Protein AF-A0A356NMN9-F1 (afdb_monomer)

Radius of gyration: 25.98 Å; Cα contacts (8 Å, |Δi|>4): 688; chains: 1; bounding box: 74×88×63 Å

Foldseek 3Di:
DPWPDCPPPDAQHDPRGGDDDDPVVVADPVRHPDDDDDDDDDDPDDDDFQDLDLDAAPLLAVLFFEWAPVLCVLPVLLLVCRAPLVFDPPQDADPVRHRDDPDDQPCVVPVVQADLFAAKFKEFEQQLDPQPCLLQVLCCLLAVFFQADRVVSSVNQGGTQKDKRKHWFFAVVQQPPPDPPDDSVRVVVRPRRPDTDITIDIDHQLLFSLQQLQVPQPQRQWDDHNRSWTDGNFVSQQQPCVSQVRGPRSSKHAQQFFSLFADNVCRPDDPPDGDDPVVNVVVVVSHDPQHDNHGHSTIDHDGLSVSQVVVQQVVLCVVCPVVPRSHRDAPSGDRSSCVRDPSNRMAMTGCSPCPHPRNVSCPRSQWDDRPVVVVRRGSYIYGHHYHHDDPPDPPDDNTRSSQVSNCVPRNHSSDDPDPDPPDDPPPPDDDPPDDDDDDDD

Sequence (441 aa):
LGYGRSHSGRVGGIDSESVGFNAYAIRGSKNSNFGTGAKLNRLNRIFDISCTQDHWSMEGRAIVREANLEQFEEKHDFAQNMDLEAHTSHIPHDDEGNPAEIYEHPYKARPSTSSDIHQWGMAIDLQTCVGCSSCVVACQSENNIPIVGKEQVGNSREMHWMRIDRYYSGNPETRGKASNLIMDDQQPYQEWIDDPQVVNQPMICQHCESAPCESVCPVNATVHDHEGLNVMAYNRCVGTRYCSNNCAWKVRRFNYFDYNKRPIDQLYEGPLASRPEEDIDLIEMAKNPDVTVRMRGVMEKCTFCTQRIEQAKIAKKVAARDSGDIEVADGTIKTACQQACPADAIAFGNLLDPESKVSKLKKSPRNYAVLGFLDTRPRTTYLAKIRNPNKNMPDYHTMPLSTLEYTENMGSPFEEHGSAHGGEAHESGHAVETHSEGGQH

Solvent-accessible surface area (backbone atoms only — not comparable to full-atom values): 26178 Å² total; per-residue (Å²): 122,92,41,33,36,38,84,57,47,94,78,41,8,47,95,71,46,42,43,72,64,49,55,67,82,77,50,42,92,90,40,70,89,62,83,82,88,82,83,88,77,92,68,103,70,86,80,93,78,63,56,95,68,92,76,40,66,57,84,40,47,56,70,71,47,56,34,26,51,68,55,39,72,74,40,55,51,35,42,67,40,51,44,70,67,69,66,45,91,78,62,60,54,43,100,84,71,45,79,52,72,94,62,76,54,68,56,74,74,35,52,89,54,46,46,95,73,42,31,53,32,34,29,34,37,38,65,55,40,81,64,82,55,45,31,40,54,30,41,31,54,59,53,46,47,47,77,61,48,65,72,46,26,56,68,74,50,54,59,59,40,42,47,72,47,58,35,43,26,34,46,67,88,63,47,61,91,69,57,106,72,72,52,81,89,58,50,86,78,39,77,30,51,75,74,51,52,75,48,43,45,81,47,51,50,36,35,33,72,54,40,58,34,32,85,57,35,94,68,62,24,35,44,73,52,44,36,49,42,52,42,74,44,51,89,52,38,83,48,83,60,48,36,32,74,51,28,90,82,56,32,51,32,64,31,85,45,40,53,74,56,33,49,79,91,52,60,86,54,62,94,84,61,67,50,62,68,85,67,46,60,68,56,55,72,65,43,39,89,79,40,79,76,67,58,46,42,23,61,43,52,45,53,79,46,49,56,52,51,50,52,50,43,51,52,34,40,64,73,29,62,89,67,77,56,51,72,76,61,70,74,74,56,67,39,47,38,33,69,45,32,92,59,62,24,45,34,56,31,39,53,72,42,71,85,21,72,24,31,50,50,61,68,36,49,36,32,37,56,71,68,51,80,69,66,27,60,53,34,36,34,35,31,41,28,66,42,79,78,56,84,88,45,95,86,54,62,91,53,40,42,57,43,48,43,21,26,78,77,67,50,62,45,83,58,82,85,67,98,66,87,73,81,79,80,80,81,74,83,75,81,80,82,77,80,78,86,85,84,85,133

Nearest PDB structures (foldseek):
  8x2j-assembly1_B  TM=9.181E-01  e=8.382E-35  Chloroflexus aurantiacus J-10-fl
  6lod-assembly1_B  TM=8.909E-01  e=7.239E-33  Roseiflexus castenholzii DSM 13941
  6btm-assembly1_B  TM=8.295E-01  e=3.264E-27  Flavobacterium johnsoniae UW101
  6cz8-assembly2_B  TM=8.113E-01  e=1.519E-19  Shewanella sp. ANA-3
  2vpw-assembly1_B  TM=8.529E-01  e=5.316E-15  Thermus thermophilus HB27

pLDDT: mean 84.83, std 17.13, range [25.05, 98.62]

Secondary structure (DSSP, 8-state):
-----SSSBTTTEETTEESS--GGGG--SSSSS----------S-------S----B-TT-TTS-EEEHHHHHH-TTGGGGSSGGGT-TTS-B-TTSSBPPSS--HHHH-GGGS-SS--EEEEEETTT-----HHHHHHHHHTTPPP--HHHHHTT----SEEEEEEEE--GGGSTT--TT--TTTGGG-GGGSSPEEEEEEEE---BSS-HHHHT-TT--EEE-TTS-EEE-GGG-----HHHHT-TT---EE-SS-TTTS-GGGTTS-TT----HHHHHHHHTTS-TTSPPPPTT-EE---S-HHHHHHHHHHHHHHHTTS---PPPTTS---HHHHT-TT--EEEEESS-TTSHHHHHHTSTTEE-TTGGG---BSEEEEPEEE---TTSTT--SS-HHHHHHHHHH--TTS---S----------------------

Structure (mmCIF, N/CA/C/O backbone):
data_AF-A0A356NMN9-F1
#
_entry.id   AF-A0A356NMN9-F1
#
loop_
_atom_site.group_PDB
_atom_site.id
_atom_site.type_symbol
_atom_site.label_atom_id
_atom_site.label_alt_id
_atom_site.label_comp_id
_atom_site.label_asym_id
_atom_site.label_entity_id
_atom_site.label_seq_id
_atom_site.pdbx_PDB_ins_code
_atom_site.Cartn_x
_atom_site.Cartn_y
_atom_site.Cartn_z
_atom_site.occupancy
_atom_site.B_iso_or_equiv
_atom_site.auth_seq_id
_atom_site.auth_comp_id
_atom_site.auth_asym_id
_atom_site.auth_atom_id
_atom_site.pdbx_PDB_model_num
ATOM 1 N N . LEU A 1 1 ? 20.266 -11.461 -10.136 1.00 63.66 1 LEU A N 1
ATOM 2 C CA . LEU A 1 1 ? 20.494 -12.717 -10.899 1.00 63.66 1 LEU A CA 1
ATOM 3 C C . LEU A 1 1 ? 19.137 -13.286 -11.309 1.00 63.66 1 LEU A C 1
ATOM 5 O O . LEU A 1 1 ? 18.239 -13.238 -10.485 1.00 63.66 1 LEU A O 1
ATOM 9 N N . GLY A 1 2 ? 18.975 -13.745 -12.557 1.00 81.31 2 GLY A N 1
ATOM 10 C CA . GLY A 1 2 ? 17.677 -14.162 -13.134 1.00 81.31 2 GLY A CA 1
ATOM 11 C C . GLY A 1 2 ? 17.172 -13.310 -14.317 1.00 81.31 2 GLY A C 1
ATOM 12 O O . GLY A 1 2 ? 16.176 -13.669 -14.931 1.00 81.31 2 GLY A O 1
ATOM 13 N N . TYR A 1 3 ? 17.889 -12.234 -14.663 1.00 89.06 3 TYR A N 1
ATOM 14 C CA . TYR A 1 3 ? 17.650 -11.336 -15.807 1.00 89.06 3 TYR A CA 1
ATOM 15 C C . TYR A 1 3 ? 18.666 -11.591 -16.940 1.00 89.06 3 TYR A C 1
ATOM 17 O O . TYR A 1 3 ? 19.593 -12.386 -16.765 1.00 89.06 3 TYR A O 1
ATOM 25 N N . GLY A 1 4 ? 18.514 -10.930 -18.093 1.00 89.44 4 GLY A N 1
ATOM 26 C CA . GLY A 1 4 ? 19.420 -11.069 -19.242 1.00 89.44 4 GLY A CA 1
ATOM 27 C C . GLY A 1 4 ? 19.221 -12.361 -20.047 1.00 89.44 4 GLY A C 1
ATOM 28 O O . GLY A 1 4 ? 20.166 -12.872 -20.647 1.00 89.44 4 GLY A O 1
ATOM 29 N N . ARG A 1 5 ? 18.011 -12.936 -20.020 1.00 88.88 5 ARG A N 1
ATOM 30 C CA . ARG A 1 5 ? 17.662 -14.157 -20.762 1.00 88.88 5 ARG A CA 1
ATOM 31 C C . ARG A 1 5 ? 17.111 -13.789 -22.138 1.00 88.88 5 ARG A C 1
ATOM 33 O O . ARG A 1 5 ? 16.034 -13.220 -22.220 1.00 88.88 5 ARG A O 1
ATOM 40 N N . SER A 1 6 ? 17.799 -14.180 -23.207 1.00 84.75 6 SER A N 1
ATOM 41 C CA . SER A 1 6 ? 17.367 -13.927 -24.594 1.00 84.75 6 SER A CA 1
ATOM 42 C C . SER A 1 6 ? 16.220 -14.823 -25.080 1.00 84.75 6 SER A C 1
ATOM 44 O O . SER A 1 6 ? 15.592 -14.512 -26.080 1.00 84.75 6 SER A O 1
ATOM 46 N N . HIS A 1 7 ? 15.959 -15.935 -24.383 1.00 85.88 7 HIS A N 1
ATOM 47 C CA . HIS A 1 7 ? 14.930 -16.921 -24.730 1.00 85.88 7 HIS A CA 1
ATOM 48 C C . HIS A 1 7 ? 14.098 -17.249 -23.485 1.00 85.88 7 HIS A C 1
ATOM 50 O O . HIS A 1 7 ? 14.206 -18.333 -22.904 1.00 85.88 7 HIS A O 1
ATOM 56 N N . SER A 1 8 ? 13.338 -16.268 -22.995 1.00 83.69 8 SER A N 1
ATOM 57 C CA . SER A 1 8 ? 12.460 -16.444 -21.822 1.00 83.69 8 SER A CA 1
ATOM 58 C C . SER A 1 8 ? 11.001 -16.074 -22.090 1.00 83.69 8 SER A C 1
ATOM 60 O O . SER A 1 8 ? 10.207 -15.949 -21.159 1.00 83.69 8 SER A O 1
ATOM 62 N N . GLY A 1 9 ? 10.646 -15.954 -23.369 1.00 80.56 9 GLY A N 1
ATOM 63 C CA . GLY A 1 9 ? 9.318 -15.567 -23.825 1.00 80.56 9 GLY A CA 1
ATOM 64 C C . GLY A 1 9 ? 9.150 -14.052 -23.874 1.00 80.56 9 GLY A C 1
ATOM 65 O O . GLY A 1 9 ? 10.103 -13.289 -23.772 1.00 80.56 9 GLY A O 1
ATOM 66 N N . ARG A 1 10 ? 7.908 -13.593 -23.998 1.00 77.12 10 ARG A N 1
ATOM 67 C CA . ARG A 1 10 ? 7.608 -12.194 -24.349 1.00 77.12 10 ARG A CA 1
ATOM 68 C C . ARG A 1 10 ? 7.830 -11.168 -23.229 1.00 77.12 10 ARG A C 1
ATOM 70 O O . ARG A 1 10 ? 7.672 -9.980 -23.462 1.00 77.12 10 ARG A O 1
ATOM 77 N N . VAL A 1 11 ? 8.168 -11.616 -22.015 1.00 81.44 11 VAL A N 1
ATOM 78 C CA . VAL A 1 11 ? 8.353 -10.740 -20.842 1.00 81.44 11 VAL A CA 1
ATOM 79 C C . VAL A 1 11 ? 9.825 -10.590 -20.459 1.00 81.44 11 VAL A C 1
ATOM 81 O O . VAL A 1 11 ? 10.281 -9.475 -20.246 1.00 81.44 11 VAL A O 1
ATOM 84 N N . GLY A 1 12 ? 10.579 -11.689 -20.347 1.00 80.62 12 GLY A N 1
ATOM 85 C CA . GLY A 1 12 ? 11.980 -11.646 -19.899 1.00 80.62 12 GLY A CA 1
ATOM 86 C C . GLY A 1 12 ? 13.011 -11.460 -21.022 1.00 80.62 12 GLY A C 1
ATOM 87 O O . GLY A 1 12 ? 14.159 -11.107 -20.735 1.00 80.62 12 GLY A O 1
ATOM 88 N N . GLY A 1 13 ? 12.611 -11.686 -22.280 1.00 77.19 13 GLY A N 1
ATOM 89 C CA . GLY A 1 13 ? 13.412 -11.428 -23.475 1.00 77.19 13 GLY A CA 1
ATOM 90 C C . GLY A 1 13 ? 12.950 -12.217 -24.706 1.00 77.19 13 GLY A C 1
ATOM 91 O O . GLY A 1 13 ? 12.750 -13.437 -24.613 1.00 77.19 13 GLY A O 1
ATOM 92 N N . ILE A 1 14 ? 12.811 -11.503 -25.828 1.00 64.88 14 ILE A N 1
ATOM 93 C CA . ILE A 1 14 ? 12.289 -11.960 -27.125 1.00 64.88 14 ILE A CA 1
ATOM 94 C C . ILE A 1 14 ? 13.337 -11.706 -28.219 1.00 64.88 14 ILE A C 1
ATOM 96 O O . ILE A 1 14 ? 14.025 -10.693 -28.177 1.00 64.88 14 ILE A O 1
ATOM 100 N N . ASP A 1 15 ? 13.497 -12.633 -29.166 1.00 61.59 15 ASP A N 1
ATOM 101 C CA . ASP A 1 15 ? 14.306 -12.459 -30.387 1.00 61.59 15 ASP A CA 1
ATOM 102 C C . ASP A 1 15 ? 15.702 -11.833 -30.187 1.00 61.59 15 ASP A C 1
ATOM 104 O O . ASP A 1 15 ? 16.158 -10.994 -30.958 1.00 61.59 15 ASP A O 1
ATOM 108 N N . SER A 1 16 ? 16.433 -12.307 -29.172 1.00 65.88 16 SER A N 1
ATOM 109 C CA . SER A 1 16 ? 17.779 -11.839 -28.777 1.00 65.88 16 SER A CA 1
ATOM 110 C C . SER A 1 16 ? 17.841 -10.525 -27.990 1.00 65.88 16 SER A C 1
ATOM 112 O O . SER A 1 16 ? 18.922 -10.172 -27.513 1.00 65.88 16 SER A O 1
ATOM 114 N N . GLU A 1 17 ? 16.714 -9.857 -27.746 1.00 77.19 17 GLU A N 1
ATOM 115 C CA . GLU A 1 17 ? 16.621 -8.734 -26.813 1.00 77.19 17 GLU A CA 1
ATOM 116 C C . GLU A 1 17 ? 16.274 -9.238 -25.408 1.00 77.19 17 GLU A C 1
ATOM 118 O O . GLU A 1 17 ? 15.258 -9.893 -25.188 1.00 77.19 17 GLU A O 1
ATOM 123 N N . SER A 1 18 ? 17.133 -8.960 -24.426 1.00 84.00 18 SER A N 1
ATOM 124 C CA . SER A 1 18 ? 16.940 -9.411 -23.046 1.00 84.00 18 SER A CA 1
ATOM 125 C C . SER A 1 18 ? 16.562 -8.271 -22.111 1.00 84.00 18 SER A C 1
ATOM 127 O O . SER A 1 18 ? 17.155 -7.193 -22.178 1.00 84.00 18 SER A O 1
ATOM 129 N N . VAL A 1 19 ? 15.684 -8.536 -21.142 1.00 87.75 19 VAL A N 1
ATOM 130 C CA . VAL A 1 19 ? 15.430 -7.581 -20.058 1.00 87.75 19 VAL A CA 1
ATOM 131 C C . VAL A 1 19 ? 16.567 -7.639 -19.039 1.00 87.75 19 VAL A C 1
ATOM 133 O O . VAL A 1 19 ? 16.816 -8.675 -18.418 1.00 87.75 19 VAL A O 1
ATOM 136 N N . GLY A 1 20 ? 17.237 -6.504 -18.835 1.00 88.62 20 GLY A N 1
ATOM 137 C CA . GLY A 1 20 ? 18.324 -6.353 -17.867 1.00 88.62 20 GLY A CA 1
ATOM 138 C C . GLY A 1 20 ? 19.613 -7.080 -18.267 1.00 88.62 20 GLY A C 1
ATOM 139 O O . GLY A 1 20 ? 19.827 -7.418 -19.427 1.00 88.62 20 GLY A O 1
ATOM 140 N N . PHE A 1 21 ? 20.488 -7.319 -17.288 1.00 90.44 21 PHE A N 1
ATOM 141 C CA . PHE A 1 21 ? 21.825 -7.879 -17.510 1.00 90.44 21 PHE A CA 1
ATOM 142 C C . PHE A 1 21 ? 21.970 -9.276 -16.895 1.00 90.44 21 PHE A C 1
ATOM 144 O O . PHE A 1 21 ? 21.523 -9.532 -15.770 1.00 90.44 21 PHE A O 1
ATOM 151 N N . ASN A 1 22 ? 22.643 -10.184 -17.610 1.00 91.31 22 ASN A N 1
ATOM 152 C CA . ASN A 1 22 ? 22.884 -11.542 -17.132 1.00 91.31 22 ASN A CA 1
ATOM 153 C C . ASN A 1 22 ? 24.078 -11.607 -16.167 1.00 91.31 22 ASN A C 1
ATOM 155 O O . ASN A 1 22 ? 25.220 -11.840 -16.561 1.00 91.31 22 ASN A O 1
ATOM 159 N N . ALA A 1 23 ? 23.794 -11.484 -14.874 1.00 90.62 23 ALA A N 1
ATOM 160 C CA . ALA A 1 23 ? 24.806 -11.610 -13.828 1.00 90.62 23 ALA A CA 1
ATOM 161 C C . ALA A 1 23 ? 25.342 -13.050 -13.618 1.00 90.62 23 ALA A C 1
ATOM 163 O O . ALA A 1 23 ? 26.315 -13.218 -12.886 1.00 90.62 23 ALA A O 1
ATOM 164 N N . TYR A 1 24 ? 24.789 -14.094 -14.263 1.00 89.88 24 TYR A N 1
ATOM 165 C CA . TYR A 1 24 ? 25.405 -15.434 -14.219 1.00 89.88 24 TYR A CA 1
ATOM 166 C C . TYR A 1 24 ? 26.744 -15.488 -14.964 1.00 89.88 24 TYR A C 1
ATOM 168 O O . TYR A 1 24 ? 27.592 -16.298 -14.604 1.00 89.88 24 TYR A O 1
ATOM 176 N N . ALA A 1 25 ? 26.965 -14.615 -15.954 1.00 88.12 25 ALA A N 1
ATOM 177 C CA . ALA A 1 25 ? 28.191 -14.606 -16.756 1.00 88.12 25 ALA A CA 1
ATOM 178 C C . ALA A 1 25 ? 29.458 -14.262 -15.949 1.00 88.12 25 ALA A C 1
ATOM 180 O O . ALA A 1 25 ? 30.558 -14.636 -16.342 1.00 88.12 25 ALA A O 1
ATOM 181 N N . ILE A 1 26 ? 29.307 -13.566 -14.818 1.00 87.25 26 ILE A N 1
ATOM 182 C CA . ILE A 1 26 ? 30.417 -13.136 -13.950 1.00 87.25 26 ILE A CA 1
ATOM 183 C C . ILE A 1 26 ? 30.553 -13.991 -12.682 1.00 87.25 26 ILE A C 1
ATOM 185 O O . ILE A 1 26 ? 31.408 -13.723 -11.839 1.00 87.25 26 ILE A O 1
ATOM 189 N N . ARG A 1 27 ? 29.710 -15.017 -12.521 1.00 88.38 27 ARG A N 1
ATOM 190 C CA . ARG A 1 27 ? 29.700 -15.876 -11.335 1.00 88.38 27 ARG A CA 1
ATOM 191 C C . ARG A 1 27 ? 30.697 -17.022 -11.506 1.00 88.38 27 ARG A C 1
ATOM 193 O O . ARG A 1 27 ? 30.553 -17.855 -12.395 1.00 88.38 27 ARG A O 1
ATOM 200 N N . GLY A 1 28 ? 31.692 -17.089 -10.623 1.00 84.25 28 GLY A N 1
ATOM 201 C CA . GLY A 1 28 ? 32.654 -18.191 -10.593 1.00 84.25 28 GLY A CA 1
ATOM 202 C C . GLY A 1 28 ? 32.094 -19.438 -9.902 1.00 84.25 28 GLY A C 1
ATOM 203 O O . GLY A 1 28 ? 31.268 -19.343 -8.997 1.00 84.25 28 GLY A O 1
ATOM 204 N N . SER A 1 29 ? 32.595 -20.621 -10.269 1.00 86.31 29 SER A N 1
ATOM 205 C CA . SER A 1 29 ? 32.230 -21.885 -9.605 1.00 86.31 29 SER A CA 1
ATOM 206 C C . SER A 1 29 ? 32.748 -21.980 -8.165 1.00 86.31 29 SER A C 1
ATOM 208 O O . SER A 1 29 ? 32.092 -22.580 -7.320 1.00 86.31 29 SER A O 1
ATOM 210 N N . LYS A 1 30 ? 33.901 -21.362 -7.872 1.00 85.50 30 LYS A N 1
ATOM 211 C CA . LYS A 1 30 ? 34.505 -21.325 -6.526 1.00 85.50 30 LYS A CA 1
ATOM 212 C C . LYS A 1 30 ? 33.920 -20.230 -5.627 1.00 85.50 30 LYS A C 1
ATOM 214 O O . LYS A 1 30 ? 33.783 -20.435 -4.432 1.00 85.50 30 LYS A O 1
ATOM 219 N N . ASN A 1 31 ? 33.554 -19.094 -6.219 1.00 82.75 31 ASN A N 1
ATOM 220 C CA . ASN A 1 31 ? 33.088 -17.887 -5.536 1.00 82.75 31 ASN A CA 1
ATOM 221 C C . ASN A 1 31 ? 31.708 -17.521 -6.079 1.00 82.75 31 ASN A C 1
ATOM 223 O O . ASN A 1 31 ? 31.561 -16.696 -6.982 1.00 82.75 31 ASN A O 1
ATOM 227 N N . SER A 1 32 ? 30.702 -18.237 -5.584 1.00 84.38 32 SER A N 1
ATOM 228 C CA . SER A 1 32 ? 29.382 -18.269 -6.205 1.00 84.38 32 SER A CA 1
ATOM 229 C C . SER A 1 32 ? 28.444 -17.156 -5.721 1.00 84.38 32 SER A C 1
ATOM 231 O O . SER A 1 32 ? 27.492 -16.847 -6.432 1.00 84.38 32 SER A O 1
ATOM 233 N N . ASN A 1 33 ? 28.721 -16.542 -4.567 1.00 88.00 33 ASN A N 1
ATOM 234 C CA . ASN A 1 33 ? 27.880 -15.497 -3.965 1.00 88.00 33 ASN A CA 1
ATOM 235 C C . ASN A 1 33 ? 28.599 -14.148 -3.825 1.00 88.00 33 ASN A C 1
ATOM 237 O O . ASN A 1 33 ? 27.979 -13.109 -4.019 1.00 88.00 33 ASN A O 1
ATOM 241 N N . PHE A 1 34 ? 29.899 -14.154 -3.522 1.00 89.44 34 PHE A N 1
ATOM 242 C CA . PHE A 1 34 ? 30.725 -12.950 -3.446 1.00 89.44 34 PHE A CA 1
ATOM 243 C C . PHE A 1 34 ? 32.099 -13.223 -4.058 1.00 89.44 34 PHE A C 1
ATOM 245 O O . PHE A 1 34 ? 32.588 -14.352 -4.018 1.00 89.44 34 PHE A O 1
ATOM 252 N N . GLY A 1 35 ? 32.726 -12.190 -4.611 1.00 86.75 35 GLY A N 1
ATOM 253 C CA . GLY A 1 35 ? 34.087 -12.237 -5.134 1.00 86.75 35 GLY A CA 1
ATOM 254 C C . GLY A 1 35 ? 34.717 -10.849 -5.091 1.00 86.75 35 GLY A C 1
ATOM 255 O O . GLY A 1 35 ? 34.010 -9.845 -5.117 1.00 86.75 35 GLY A O 1
ATOM 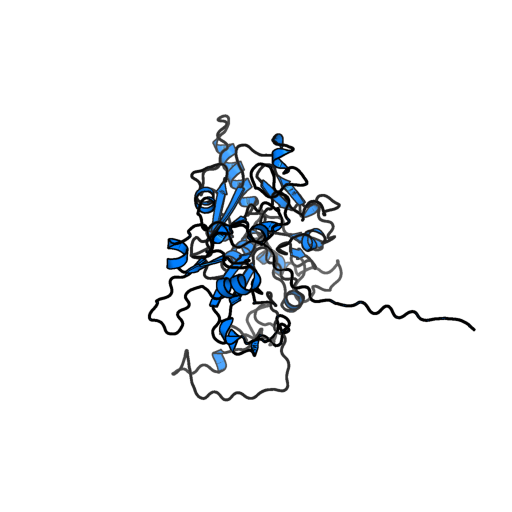256 N N . THR A 1 36 ? 36.042 -10.789 -5.007 1.00 89.12 36 THR A N 1
ATOM 257 C CA . THR A 1 36 ? 36.815 -9.540 -4.965 1.00 89.12 36 THR A CA 1
ATOM 258 C C . THR A 1 36 ? 37.664 -9.384 -6.232 1.00 89.12 36 THR A C 1
ATOM 260 O O . THR A 1 36 ? 37.858 -10.341 -6.982 1.00 89.12 36 THR A O 1
ATOM 263 N N . GLY A 1 37 ? 38.157 -8.170 -6.501 1.00 87.56 37 GLY A N 1
ATOM 264 C CA . GLY A 1 37 ? 39.044 -7.895 -7.643 1.00 87.56 37 GLY A CA 1
ATOM 265 C C . GLY A 1 37 ? 38.343 -7.552 -8.964 1.00 87.56 37 GLY A C 1
ATOM 266 O O . GLY A 1 37 ? 38.987 -7.550 -10.014 1.00 87.56 37 GLY A O 1
ATOM 267 N N . ALA A 1 38 ? 37.042 -7.246 -8.934 1.00 88.75 38 ALA A N 1
ATOM 268 C CA . ALA A 1 38 ? 36.336 -6.708 -10.094 1.00 88.75 38 ALA A CA 1
ATOM 269 C C . ALA A 1 38 ? 36.911 -5.337 -10.496 1.00 88.75 38 ALA A C 1
ATOM 271 O O . ALA A 1 38 ? 37.200 -4.500 -9.643 1.00 88.75 38 ALA A O 1
ATOM 272 N N . LYS A 1 39 ? 37.060 -5.100 -11.804 1.00 92.06 39 LYS A N 1
ATOM 273 C CA . LYS A 1 39 ? 37.462 -3.800 -12.358 1.00 92.06 39 LYS A CA 1
ATOM 274 C C . LYS A 1 39 ? 36.241 -3.121 -12.964 1.00 92.06 39 LYS A C 1
ATOM 276 O O . LYS A 1 39 ? 35.611 -3.686 -13.855 1.00 92.06 39 LYS A O 1
ATOM 281 N N . LEU A 1 40 ? 35.920 -1.923 -12.486 1.00 93.06 40 LEU A N 1
ATOM 282 C CA . LEU A 1 40 ? 34.823 -1.112 -13.006 1.00 93.06 40 LEU A CA 1
ATOM 283 C C . LEU A 1 40 ? 35.376 -0.085 -13.993 1.00 93.06 40 LEU A C 1
ATOM 285 O O . LEU A 1 40 ? 36.278 0.675 -13.657 1.00 93.06 40 LEU A O 1
ATOM 289 N N . ASN A 1 41 ? 34.818 -0.060 -15.202 1.00 93.62 41 ASN A N 1
ATOM 290 C CA . ASN A 1 41 ? 35.123 0.946 -16.215 1.00 93.62 41 ASN A CA 1
ATOM 291 C C . ASN A 1 41 ? 33.822 1.660 -16.583 1.00 93.62 41 ASN A C 1
ATOM 293 O O . ASN A 1 41 ? 32.873 1.014 -17.034 1.00 93.62 41 ASN A O 1
ATOM 297 N N . ARG A 1 42 ? 33.771 2.983 -16.400 1.00 93.12 42 ARG A N 1
ATOM 298 C CA . ARG A 1 42 ? 32.619 3.784 -16.827 1.00 93.12 42 ARG A CA 1
ATOM 299 C C . ARG A 1 42 ? 32.525 3.752 -18.351 1.00 93.12 42 ARG A C 1
ATOM 301 O O . ARG A 1 42 ? 33.498 4.036 -19.045 1.00 93.12 42 ARG A O 1
ATOM 308 N N . LEU A 1 43 ? 31.345 3.425 -18.863 1.00 93.50 43 LEU A N 1
ATOM 309 C CA . LEU A 1 43 ? 31.036 3.514 -20.286 1.00 93.50 43 LEU A CA 1
ATOM 310 C C . LEU A 1 43 ? 30.354 4.857 -20.569 1.00 93.50 43 LEU A C 1
ATOM 312 O O . LEU A 1 43 ? 29.563 5.332 -19.757 1.00 93.50 43 LEU A O 1
ATOM 316 N N . ASN A 1 44 ? 30.600 5.444 -21.741 1.00 92.94 44 ASN A N 1
ATOM 317 C CA . ASN A 1 44 ? 29.881 6.634 -22.215 1.00 92.94 44 ASN A CA 1
ATOM 318 C C . ASN A 1 44 ? 28.503 6.244 -22.783 1.00 92.94 44 ASN A C 1
ATOM 320 O O . ASN A 1 44 ? 28.224 6.453 -23.962 1.00 92.94 44 ASN A O 1
ATOM 324 N N . ARG A 1 45 ? 27.672 5.590 -21.966 1.00 91.31 45 ARG A N 1
ATOM 325 C CA . ARG A 1 45 ? 26.308 5.159 -22.309 1.00 91.31 45 ARG A CA 1
ATOM 326 C C . ARG A 1 45 ? 25.364 5.500 -21.160 1.00 91.31 45 ARG A C 1
ATOM 328 O O . ARG A 1 45 ? 25.758 5.399 -20.002 1.00 91.31 45 ARG A O 1
ATOM 335 N N . ILE A 1 46 ? 24.133 5.867 -21.498 1.00 90.31 46 ILE A N 1
ATOM 336 C CA . ILE A 1 46 ? 23.037 6.095 -20.551 1.00 90.31 46 ILE A CA 1
ATOM 337 C C . ILE A 1 46 ? 22.085 4.900 -20.652 1.00 90.31 46 ILE A C 1
ATOM 339 O O . ILE A 1 46 ? 21.900 4.349 -21.738 1.00 90.31 46 ILE A O 1
ATOM 343 N N . PHE A 1 47 ? 21.537 4.463 -19.520 1.00 88.62 47 PHE A N 1
ATOM 344 C CA . PHE A 1 47 ? 20.583 3.361 -19.456 1.00 88.62 47 PHE A CA 1
ATOM 345 C C . PHE A 1 47 ? 19.402 3.760 -18.581 1.00 88.62 47 PHE A C 1
ATOM 347 O O . PHE A 1 47 ? 19.580 4.031 -17.395 1.00 88.62 47 PHE A O 1
ATOM 354 N N . ASP A 1 48 ? 18.206 3.749 -19.159 1.00 89.25 48 ASP A N 1
ATOM 355 C CA . ASP A 1 48 ? 17.007 4.172 -18.445 1.00 89.25 48 ASP A CA 1
ATOM 356 C C . ASP A 1 48 ? 16.523 3.082 -17.489 1.00 89.25 48 ASP A C 1
ATOM 358 O O . ASP A 1 48 ? 16.369 1.908 -17.861 1.00 89.25 48 ASP A O 1
ATOM 362 N N . ILE A 1 49 ? 16.234 3.483 -16.254 1.00 90.69 49 ILE A N 1
ATOM 363 C CA . ILE A 1 49 ? 15.642 2.639 -15.219 1.00 90.69 49 ILE A CA 1
ATOM 364 C C . ILE A 1 49 ? 14.266 3.213 -14.901 1.00 90.69 49 ILE A C 1
ATOM 366 O O . ILE A 1 49 ? 14.132 4.392 -14.602 1.00 90.69 49 ILE A O 1
ATOM 370 N N . SER A 1 50 ? 13.241 2.370 -14.986 1.00 92.69 50 SER A N 1
ATOM 371 C CA . SER A 1 50 ? 11.872 2.760 -14.661 1.00 92.69 50 SER A CA 1
ATOM 372 C C . SER A 1 50 ? 11.611 2.464 -13.192 1.00 92.69 50 SER A C 1
ATOM 374 O O . SER A 1 50 ? 11.591 1.297 -12.791 1.00 92.69 50 SER A O 1
ATOM 376 N N . CYS A 1 51 ? 11.429 3.519 -12.407 1.00 92.12 51 CYS A N 1
ATOM 377 C CA . CYS A 1 51 ? 11.119 3.453 -10.987 1.00 92.12 51 CYS A CA 1
ATOM 378 C C . CYS A 1 51 ? 9.634 3.754 -10.763 1.00 92.12 51 CYS A C 1
ATOM 380 O O . CYS A 1 51 ? 9.011 4.480 -11.528 1.00 92.12 51 CYS A O 1
ATOM 382 N N . THR A 1 52 ? 9.055 3.164 -9.718 1.00 93.06 52 THR A N 1
ATOM 383 C CA . THR A 1 52 ? 7.677 3.460 -9.281 1.00 93.06 52 THR A CA 1
ATOM 384 C C . THR A 1 52 ? 7.633 4.438 -8.109 1.00 93.06 52 THR A C 1
ATOM 386 O O . THR A 1 52 ? 6.559 4.865 -7.702 1.00 93.06 52 THR A O 1
ATOM 389 N N . GLN A 1 53 ? 8.789 4.728 -7.517 1.00 91.38 53 GLN A N 1
ATOM 390 C CA . GLN A 1 53 ? 8.963 5.669 -6.425 1.00 91.38 53 GLN A CA 1
ATOM 391 C C . GLN A 1 53 ? 10.210 6.491 -6.741 1.00 91.38 53 GLN A C 1
ATOM 393 O O . GLN A 1 53 ? 11.300 5.923 -6.818 1.00 91.38 53 GLN A O 1
ATOM 398 N N . ASP A 1 54 ? 10.017 7.793 -6.937 1.00 84.12 54 ASP A N 1
ATOM 399 C CA . ASP A 1 54 ? 11.092 8.720 -7.307 1.00 84.12 54 ASP A CA 1
ATOM 400 C C . ASP A 1 54 ? 11.684 9.418 -6.078 1.00 84.12 54 ASP A C 1
ATOM 402 O O . ASP A 1 54 ? 12.887 9.630 -6.014 1.00 84.12 54 ASP A O 1
ATOM 406 N N . HIS A 1 55 ? 10.847 9.707 -5.076 1.00 83.00 55 HIS A N 1
ATOM 407 C CA . HIS A 1 55 ? 11.248 10.367 -3.837 1.00 83.00 55 HIS A CA 1
ATOM 408 C C . HIS A 1 55 ? 11.236 9.384 -2.659 1.00 83.00 55 HIS A C 1
ATOM 410 O O . HIS A 1 55 ? 10.266 8.643 -2.458 1.00 83.00 55 HIS A O 1
ATOM 416 N N . TRP A 1 56 ? 12.315 9.370 -1.879 1.00 81.88 56 TRP A N 1
ATOM 417 C CA . TRP A 1 56 ? 12.589 8.362 -0.846 1.00 81.88 56 TRP A CA 1
ATOM 418 C C . TRP A 1 56 ? 12.718 8.930 0.572 1.00 81.88 56 TRP A C 1
ATOM 420 O O . TRP A 1 56 ? 12.672 8.168 1.534 1.00 81.88 56 TRP A O 1
ATOM 430 N N . SER A 1 57 ? 12.850 10.246 0.712 1.00 83.31 57 SER A N 1
ATOM 431 C CA . SER A 1 57 ? 12.889 10.941 1.998 1.00 83.31 57 SER A CA 1
ATOM 432 C C . SER A 1 57 ? 11.465 11.191 2.512 1.00 83.31 57 SER A C 1
ATOM 434 O O . SER A 1 57 ? 10.514 11.343 1.735 1.00 83.31 57 SER A O 1
ATOM 436 N N . MET A 1 58 ? 11.283 11.213 3.835 1.00 82.88 58 MET A N 1
ATOM 437 C CA . MET A 1 58 ? 10.019 11.674 4.430 1.00 82.88 58 MET A CA 1
ATOM 438 C C . MET A 1 58 ? 9.944 13.197 4.531 1.00 82.88 58 MET A C 1
ATOM 440 O O . MET A 1 58 ? 8.846 13.726 4.715 1.00 82.88 58 MET A O 1
ATOM 444 N N . GLU A 1 59 ? 11.060 13.908 4.353 1.00 78.88 59 GLU A N 1
ATOM 445 C CA . GLU A 1 59 ? 11.149 15.369 4.490 1.00 78.88 59 GLU A CA 1
ATOM 446 C C . GLU A 1 59 ? 10.643 15.846 5.866 1.00 78.88 59 GLU A C 1
ATOM 448 O O . GLU A 1 59 ? 9.916 16.832 5.973 1.00 78.88 59 GLU A O 1
ATOM 453 N N . GLY A 1 60 ? 10.936 15.078 6.925 1.00 79.69 60 GLY A N 1
ATOM 454 C CA . GLY A 1 60 ? 10.480 15.348 8.295 1.00 79.69 60 GLY A CA 1
ATOM 455 C C . GLY A 1 60 ? 8.964 15.260 8.512 1.00 79.69 60 GLY A C 1
ATOM 456 O O . GLY A 1 60 ? 8.465 15.693 9.546 1.00 79.69 60 GLY A O 1
ATOM 457 N N . ARG A 1 61 ? 8.197 14.711 7.562 1.00 84.94 61 ARG A N 1
ATOM 458 C CA . ARG A 1 61 ? 6.748 14.505 7.714 1.00 84.94 61 ARG A CA 1
ATOM 459 C C . ARG A 1 61 ? 6.465 13.218 8.483 1.00 84.94 61 ARG A C 1
ATOM 461 O O . ARG A 1 61 ? 7.028 12.172 8.172 1.00 84.94 61 ARG A O 1
ATOM 468 N N . ALA A 1 62 ? 5.483 13.247 9.381 1.00 87.75 62 ALA A N 1
ATOM 469 C CA . ALA A 1 62 ? 5.015 12.072 10.125 1.00 87.75 62 ALA A CA 1
ATOM 470 C C . ALA A 1 62 ? 4.121 11.127 9.291 1.00 87.75 62 ALA A C 1
ATOM 472 O O . ALA A 1 62 ? 3.010 10.770 9.693 1.00 87.75 62 ALA A O 1
ATOM 473 N N . ILE A 1 63 ? 4.595 10.725 8.107 1.00 90.88 63 ILE A N 1
ATOM 474 C CA . ILE A 1 63 ? 3.919 9.744 7.241 1.00 90.88 63 ILE A CA 1
ATOM 475 C C . ILE A 1 63 ? 4.012 8.349 7.870 1.00 90.88 63 ILE A C 1
ATOM 477 O O . ILE A 1 63 ? 3.007 7.636 7.960 1.00 90.88 63 ILE A O 1
ATOM 481 N N . VAL A 1 64 ? 5.211 7.987 8.336 1.00 93.56 64 VAL A N 1
ATOM 482 C CA . VAL A 1 64 ? 5.447 6.833 9.200 1.00 93.56 64 VAL A CA 1
ATOM 483 C C . VAL A 1 64 ? 5.840 7.332 10.582 1.00 93.56 64 VAL A C 1
ATOM 485 O O . VAL A 1 64 ? 6.745 8.148 10.720 1.00 93.56 64 VAL A O 1
ATOM 488 N N . ARG A 1 65 ? 5.146 6.839 11.608 1.00 94.06 65 ARG A N 1
ATOM 489 C CA . ARG A 1 65 ? 5.406 7.182 13.010 1.00 94.06 65 ARG A CA 1
ATOM 490 C C . ARG A 1 65 ? 6.257 6.086 13.645 1.00 94.06 65 ARG A C 1
ATOM 492 O O . ARG A 1 65 ? 5.887 4.907 13.582 1.00 94.06 65 ARG A O 1
ATOM 499 N N . GLU A 1 66 ? 7.390 6.469 14.225 1.00 95.06 66 GLU A N 1
ATOM 500 C CA . GLU A 1 66 ? 8.348 5.553 14.848 1.00 95.06 66 GLU A CA 1
ATOM 501 C C . GLU A 1 66 ? 8.705 6.006 16.270 1.00 95.06 66 GLU A C 1
ATOM 503 O O . GLU A 1 66 ? 8.777 7.199 16.556 1.00 95.06 66 GLU A O 1
ATOM 508 N N . ALA A 1 67 ? 8.961 5.052 17.159 1.00 95.50 67 ALA A N 1
ATOM 509 C CA . ALA A 1 67 ? 9.556 5.302 18.472 1.00 95.50 67 ALA A CA 1
ATOM 510 C C . ALA A 1 67 ? 10.508 4.161 18.830 1.00 95.50 67 ALA A C 1
ATOM 512 O O . ALA A 1 67 ? 10.342 3.034 18.355 1.00 95.50 67 ALA A O 1
ATOM 513 N N . ASN A 1 68 ? 11.501 4.426 19.672 1.00 95.69 68 ASN A N 1
ATOM 514 C CA . ASN A 1 68 ? 12.234 3.351 20.331 1.00 95.69 68 ASN A CA 1
ATOM 515 C C . ASN A 1 68 ? 11.398 2.758 21.476 1.00 95.69 68 ASN A C 1
ATOM 517 O O . ASN A 1 68 ? 10.489 3.407 21.991 1.00 95.69 68 ASN A O 1
ATOM 521 N N . LEU A 1 69 ? 11.712 1.526 21.885 1.00 95.50 69 LEU A N 1
ATOM 522 C CA . LEU A 1 69 ? 10.983 0.814 22.938 1.00 95.50 69 LEU A CA 1
ATOM 523 C C . LEU A 1 69 ? 10.893 1.627 24.237 1.00 95.50 69 LEU A C 1
ATOM 525 O O . LEU A 1 69 ? 9.810 1.745 24.789 1.00 95.50 69 LEU A O 1
ATOM 529 N N . GLU A 1 70 ? 11.994 2.241 24.667 1.00 92.81 70 GLU A N 1
ATOM 530 C CA . GLU A 1 70 ? 12.036 3.038 25.903 1.00 92.81 70 GLU A CA 1
ATOM 531 C C . GLU A 1 70 ? 11.111 4.257 25.825 1.00 92.81 70 GLU A C 1
ATOM 533 O O . GLU A 1 70 ? 10.332 4.509 26.734 1.00 92.81 70 GLU A O 1
ATOM 538 N N . GLN A 1 71 ? 11.100 4.950 24.684 1.00 92.44 71 GLN A N 1
ATOM 539 C CA . GLN A 1 71 ? 10.207 6.089 24.460 1.00 92.44 71 GLN A CA 1
ATOM 540 C C . GLN A 1 71 ? 8.736 5.661 24.427 1.00 92.44 71 GLN A C 1
ATOM 542 O O . GLN A 1 71 ? 7.853 6.382 24.883 1.00 92.44 71 GLN A O 1
ATOM 547 N N . PHE A 1 72 ? 8.461 4.477 23.876 1.00 94.44 72 PHE A N 1
ATOM 548 C CA . PHE A 1 72 ? 7.118 3.915 23.870 1.00 94.44 72 PHE A CA 1
ATOM 549 C C . PHE A 1 72 ? 6.656 3.498 25.270 1.00 94.44 72 PHE A C 1
ATOM 551 O O . PHE A 1 72 ? 5.463 3.590 25.549 1.00 94.44 72 PHE A O 1
ATOM 558 N N . GLU A 1 73 ? 7.564 3.037 26.133 1.00 93.75 73 GLU A N 1
ATOM 559 C CA . GLU A 1 73 ? 7.279 2.748 27.545 1.00 93.75 73 GLU A CA 1
ATOM 560 C C . GLU A 1 73 ? 7.013 4.027 28.351 1.00 93.75 73 GLU A C 1
ATOM 562 O O . GLU A 1 73 ? 6.183 4.009 29.257 1.00 93.75 73 GLU A O 1
ATOM 567 N N . GLU A 1 74 ? 7.662 5.138 27.998 1.00 92.56 74 GLU A N 1
ATOM 568 C CA . GLU A 1 74 ? 7.422 6.452 28.606 1.00 92.56 74 GLU A CA 1
ATOM 569 C C . GLU A 1 74 ? 6.095 7.079 28.147 1.00 92.56 74 GLU A C 1
ATOM 571 O O . GLU A 1 74 ? 5.318 7.556 28.975 1.00 92.56 74 GLU A O 1
ATOM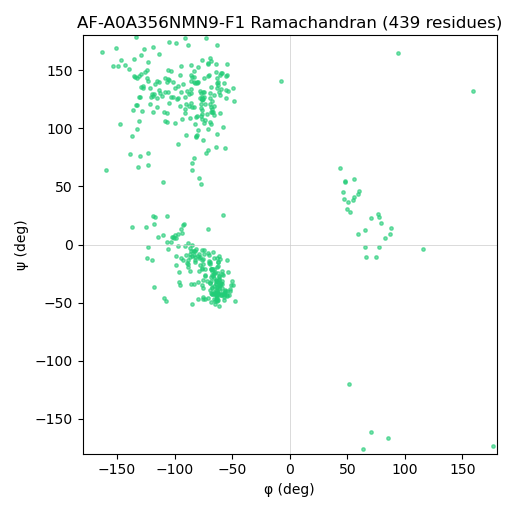 576 N N . LYS A 1 75 ? 5.812 7.063 26.835 1.00 92.81 75 LYS A N 1
ATOM 577 C CA . LYS A 1 75 ? 4.608 7.664 26.241 1.00 92.81 75 LYS A CA 1
ATOM 578 C C . LYS A 1 75 ? 3.994 6.746 25.185 1.00 92.81 75 LYS A C 1
ATOM 580 O O . LYS A 1 75 ? 4.339 6.777 24.001 1.00 92.81 75 LYS A O 1
ATOM 585 N N . HIS A 1 76 ? 3.034 5.930 25.614 1.00 93.38 76 HIS A N 1
ATOM 586 C CA . HIS A 1 76 ? 2.384 4.946 24.746 1.00 93.38 76 HIS A CA 1
ATOM 587 C C . HIS A 1 76 ? 1.628 5.573 23.565 1.00 93.38 76 HIS A C 1
ATOM 589 O O . HIS A 1 76 ? 1.565 4.964 22.495 1.00 93.38 76 HIS A O 1
ATOM 595 N N . ASP A 1 77 ? 1.069 6.769 23.746 1.00 89.94 77 ASP A N 1
ATOM 596 C CA . ASP A 1 77 ? 0.250 7.502 22.777 1.00 89.94 77 ASP A CA 1
ATOM 597 C C . ASP A 1 77 ? 1.067 8.473 21.897 1.00 89.94 77 ASP A C 1
ATOM 599 O O . ASP A 1 77 ? 0.522 9.363 21.243 1.00 89.94 77 ASP A O 1
ATOM 603 N N . PHE A 1 78 ? 2.398 8.323 21.833 1.00 91.50 78 PHE A N 1
ATOM 604 C CA . PHE A 1 78 ? 3.254 9.173 20.989 1.00 91.50 78 PHE A CA 1
ATOM 605 C C . PHE A 1 78 ? 2.753 9.245 19.539 1.00 91.50 78 PHE A C 1
ATOM 607 O O . PHE A 1 78 ? 2.844 10.284 18.890 1.00 91.50 78 PHE A O 1
ATOM 614 N N . ALA A 1 79 ? 2.184 8.142 19.036 1.00 90.81 79 ALA A N 1
ATOM 615 C CA . ALA A 1 79 ? 1.696 8.055 17.677 1.00 90.81 79 ALA A CA 1
ATOM 616 C C . ALA A 1 79 ? 0.545 9.031 17.432 1.00 90.81 79 ALA A C 1
ATOM 618 O O . ALA A 1 79 ? 0.440 9.511 16.316 1.00 90.81 79 ALA A O 1
ATOM 619 N N . GLN A 1 80 ? -0.300 9.364 18.409 1.00 86.25 80 GLN A N 1
ATOM 620 C CA . GLN A 1 80 ? -1.354 10.373 18.229 1.00 86.25 80 GLN A CA 1
ATOM 621 C C . GLN A 1 80 ? -0.799 11.805 18.248 1.00 86.25 80 GLN A C 1
ATOM 623 O O . GLN A 1 80 ? -1.404 12.695 17.663 1.00 86.25 80 GLN A O 1
ATOM 628 N N . ASN A 1 81 ? 0.387 12.000 18.826 1.00 84.00 81 ASN A N 1
ATOM 629 C CA . ASN A 1 81 ? 1.023 13.302 19.036 1.00 84.00 81 ASN A CA 1
ATOM 630 C C . ASN A 1 81 ? 1.990 13.722 17.904 1.00 84.00 81 ASN A C 1
ATOM 632 O O . ASN A 1 81 ? 2.736 14.680 18.056 1.00 84.00 81 ASN A O 1
ATOM 636 N N . MET A 1 82 ? 2.011 13.008 16.771 1.00 80.06 82 MET A N 1
ATOM 637 C CA . MET A 1 82 ? 2.880 13.297 15.614 1.00 80.06 82 MET A CA 1
ATOM 638 C C . MET A 1 82 ? 2.082 13.810 14.401 1.00 80.06 82 MET A C 1
ATOM 640 O O . MET A 1 82 ? 2.143 13.221 13.317 1.00 80.06 82 MET A O 1
ATOM 644 N N . ASP A 1 83 ? 1.271 14.855 14.561 1.00 71.50 83 ASP A N 1
ATOM 645 C CA . ASP A 1 83 ? 0.500 15.436 13.454 1.00 71.50 83 ASP A CA 1
ATOM 646 C C . ASP A 1 83 ? 0.556 16.968 13.438 1.00 71.50 83 ASP A C 1
ATOM 648 O O . ASP A 1 83 ? 0.816 17.597 14.458 1.00 71.50 83 ASP A O 1
ATOM 652 N N . LEU A 1 84 ? 0.262 17.575 12.284 1.00 64.88 84 LEU A N 1
ATOM 653 C CA . LEU A 1 84 ? 0.071 19.023 12.152 1.00 64.88 84 LEU A CA 1
ATOM 654 C C . LEU A 1 84 ? -0.944 19.543 13.177 1.00 64.88 84 LEU A C 1
ATOM 656 O O . LEU A 1 84 ? -0.704 20.577 13.789 1.00 64.88 84 LEU A O 1
ATOM 660 N N . GLU A 1 85 ? -2.025 18.795 13.417 1.00 56.12 85 GLU A N 1
ATOM 661 C CA . GLU A 1 85 ? -3.042 19.141 14.420 1.00 56.12 85 GLU A CA 1
ATOM 662 C C . GLU A 1 85 ? -2.469 19.240 15.840 1.00 56.12 85 GLU A C 1
ATOM 664 O O . GLU A 1 85 ? -2.895 20.103 16.602 1.00 56.12 85 GLU A O 1
ATOM 669 N N . ALA A 1 86 ? -1.452 18.437 16.179 1.00 54.78 86 ALA A N 1
ATOM 670 C CA . ALA A 1 86 ? -0.797 18.483 17.489 1.00 54.78 86 ALA A CA 1
ATOM 671 C C . ALA A 1 86 ? 0.040 19.763 17.699 1.00 54.78 86 ALA A C 1
ATOM 673 O O . ALA A 1 86 ? 0.412 20.075 18.829 1.00 54.78 86 ALA A O 1
ATOM 674 N N . HIS A 1 87 ? 0.316 20.523 16.631 1.00 55.81 87 HIS A N 1
ATOM 675 C CA . HIS A 1 87 ? 1.191 21.700 16.658 1.00 55.81 87 HIS A CA 1
ATOM 676 C C . HIS A 1 87 ? 0.524 22.994 16.163 1.00 55.81 87 HIS A C 1
ATOM 678 O O . HIS A 1 87 ? 1.139 24.062 16.192 1.00 55.81 87 HIS A O 1
ATOM 684 N N . THR A 1 88 ? -0.734 22.954 15.715 1.00 53.69 88 THR A N 1
ATOM 685 C CA . THR A 1 88 ? -1.431 24.144 15.205 1.00 53.69 88 THR A CA 1
ATOM 686 C C . THR A 1 88 ? -2.355 24.758 16.252 1.00 53.69 88 THR A C 1
ATOM 688 O O . THR A 1 88 ? -3.483 24.316 16.442 1.00 53.69 88 THR A O 1
ATOM 691 N N . SER A 1 89 ? -1.940 25.881 16.838 1.00 53.78 89 SER A N 1
ATOM 692 C CA . SER A 1 89 ? -2.780 26.724 17.709 1.00 53.78 89 SER A CA 1
ATOM 693 C C . SER A 1 89 ? -3.952 27.424 16.995 1.00 53.78 89 SER A C 1
ATOM 695 O O . SER A 1 89 ? -4.761 28.081 17.642 1.00 53.78 89 SER A O 1
ATOM 697 N N . HIS A 1 90 ? -4.035 27.318 15.663 1.00 59.66 90 HIS A N 1
ATOM 698 C CA . HIS A 1 90 ? -4.956 28.084 14.815 1.00 59.66 90 HIS A CA 1
ATOM 699 C C . HIS A 1 90 ? -6.135 27.268 14.272 1.00 59.66 90 HIS A C 1
ATOM 701 O O . HIS A 1 90 ? -6.987 27.834 13.587 1.00 59.66 90 HIS A O 1
ATOM 707 N N . ILE A 1 91 ? -6.192 25.958 14.535 1.00 65.19 91 ILE A N 1
ATOM 708 C CA . ILE A 1 91 ? -7.379 25.168 14.203 1.00 65.19 91 ILE A CA 1
ATOM 709 C C . ILE A 1 91 ? -8.460 25.549 15.224 1.00 65.19 91 ILE A C 1
ATOM 711 O O . ILE A 1 91 ? -8.213 25.439 16.426 1.00 65.19 91 ILE A O 1
ATOM 715 N N . PRO A 1 92 ? -9.629 26.061 14.797 1.00 68.44 92 PRO A N 1
ATOM 716 C CA . PRO A 1 92 ? -10.740 26.266 15.714 1.00 68.44 92 PRO A CA 1
ATOM 717 C C . PRO A 1 92 ? -11.112 24.909 16.302 1.00 68.44 92 PRO A C 1
ATOM 719 O O . PRO A 1 92 ? -11.202 23.944 15.551 1.00 68.44 92 PRO A O 1
ATOM 722 N N . HIS A 1 93 ? -11.299 24.829 17.613 1.00 70.12 93 HIS A N 1
ATOM 723 C CA . HIS A 1 93 ? -11.746 23.606 18.270 1.00 70.12 93 HIS A CA 1
ATOM 724 C C . HIS A 1 9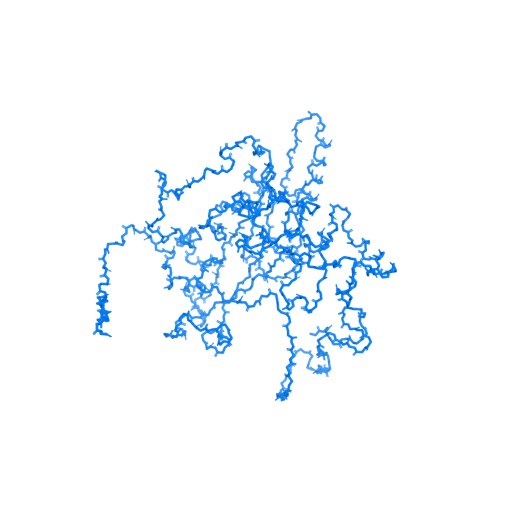3 ? -13.213 23.749 18.685 1.00 70.12 93 HIS A C 1
ATOM 726 O O . HIS A 1 93 ? -13.684 24.865 18.923 1.00 70.12 93 HIS A O 1
ATOM 732 N N . ASP A 1 94 ? -13.936 22.635 18.720 1.00 73.62 94 ASP A N 1
ATOM 733 C CA . ASP A 1 94 ? -15.262 22.560 19.324 1.00 73.62 94 ASP A CA 1
ATOM 734 C C . ASP A 1 94 ? -15.182 22.606 20.863 1.00 73.62 94 ASP A C 1
ATOM 736 O O . ASP A 1 94 ? -14.100 22.658 21.456 1.00 73.62 94 ASP A O 1
ATOM 740 N N . ASP A 1 95 ? -16.343 22.596 21.522 1.00 72.31 95 ASP A N 1
ATOM 741 C CA . ASP A 1 95 ? -16.4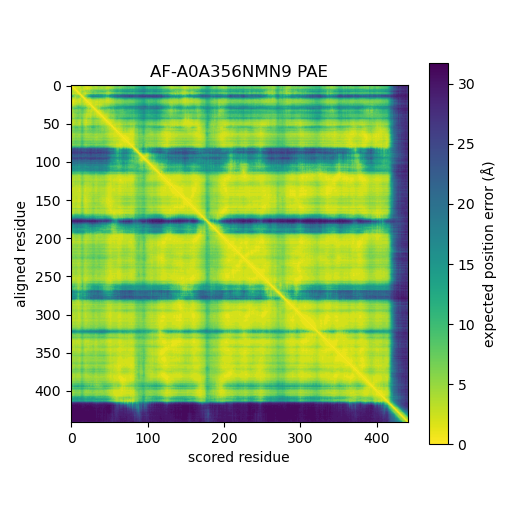49 22.647 22.988 1.00 72.31 95 ASP A CA 1
ATOM 742 C C . ASP A 1 95 ? -15.802 21.428 23.686 1.00 72.31 95 ASP A C 1
ATOM 744 O O . ASP A 1 95 ? -15.557 21.461 24.894 1.00 72.31 95 ASP A O 1
ATOM 748 N N . GLU A 1 96 ? -15.514 20.357 22.938 1.00 63.84 96 GLU A N 1
ATOM 749 C CA . GLU A 1 96 ? -14.884 19.118 23.407 1.00 63.84 96 GLU A CA 1
ATOM 750 C C . GLU A 1 96 ? -13.366 19.100 23.152 1.00 63.84 96 GLU A C 1
ATOM 752 O O . GLU A 1 96 ? -12.684 18.152 23.549 1.00 63.84 96 GLU A O 1
ATOM 757 N N . GLY A 1 97 ? -12.817 20.155 22.539 1.00 63.16 97 GLY A N 1
ATOM 758 C CA . GLY A 1 97 ? -11.395 20.268 22.228 1.00 63.16 97 GLY A CA 1
ATOM 759 C C . GLY A 1 97 ? -10.969 19.483 20.986 1.00 63.16 97 GLY A C 1
ATOM 760 O O . GLY A 1 97 ? -9.775 19.240 20.823 1.00 63.16 97 GLY A O 1
ATOM 761 N N . ASN A 1 98 ? -11.902 19.096 20.110 1.00 67.44 98 ASN A N 1
ATOM 762 C CA . ASN A 1 98 ? -11.598 18.494 18.809 1.00 67.44 98 ASN A CA 1
ATOM 763 C C . ASN A 1 98 ? -11.564 19.569 17.711 1.00 67.44 98 ASN A C 1
ATOM 765 O O . ASN A 1 98 ? -12.256 20.577 17.843 1.00 67.44 98 ASN A O 1
ATOM 769 N N . PRO A 1 99 ? -10.823 19.376 16.604 1.00 69.06 99 PRO A N 1
ATOM 770 C CA . PRO A 1 99 ? -10.907 20.251 15.436 1.00 69.06 99 PRO A CA 1
ATOM 771 C C . PRO A 1 99 ? -12.360 20.500 15.000 1.00 69.06 99 PRO A C 1
ATOM 773 O O . PRO A 1 99 ? -13.109 19.560 14.734 1.00 69.06 99 PRO A O 1
ATOM 776 N N . ALA A 1 100 ? -12.762 21.769 14.925 1.00 71.31 100 ALA A N 1
ATOM 777 C CA . ALA A 1 100 ? -14.118 22.167 14.580 1.00 71.31 100 ALA A CA 1
ATOM 778 C C . ALA A 1 100 ? -14.417 21.837 13.111 1.00 71.31 100 ALA A C 1
ATOM 780 O O . ALA A 1 100 ? -13.804 22.376 12.184 1.00 71.31 100 ALA A O 1
ATOM 781 N N . GLU A 1 101 ? -15.403 20.969 12.899 1.00 72.75 101 GLU A N 1
ATOM 782 C CA . GLU A 1 101 ? -15.840 20.545 11.571 1.00 72.75 101 GLU A CA 1
ATOM 783 C C . GLU A 1 101 ? -16.668 21.663 10.896 1.00 72.75 101 GLU A C 1
ATOM 785 O O . GLU A 1 101 ? -17.675 22.127 11.431 1.00 72.75 101 GLU A O 1
ATOM 790 N N . ILE A 1 102 ? -16.278 22.099 9.688 1.00 74.88 102 ILE A N 1
ATOM 791 C CA . ILE A 1 102 ? -17.067 23.069 8.887 1.00 74.88 102 ILE A CA 1
ATOM 792 C C . ILE A 1 102 ? -18.341 22.412 8.332 1.00 74.88 102 ILE A C 1
ATOM 794 O O . ILE A 1 102 ? -19.364 23.071 8.135 1.00 74.88 102 ILE A O 1
ATOM 798 N N . TYR A 1 103 ? -18.274 21.110 8.061 1.00 74.06 103 TYR A N 1
ATOM 799 C CA . TYR A 1 103 ? -19.385 20.308 7.572 1.00 74.06 103 TYR A CA 1
ATOM 800 C C . TYR A 1 103 ? -19.549 19.097 8.470 1.00 74.06 103 TYR A C 1
ATOM 802 O O . TYR A 1 103 ? -18.574 18.433 8.798 1.00 74.06 103 TYR A O 1
ATOM 810 N N . GLU A 1 104 ? -20.791 18.785 8.815 1.00 76.50 104 GLU A N 1
ATOM 811 C CA . GLU A 1 104 ? -21.095 17.598 9.595 1.00 76.50 104 GLU A CA 1
ATOM 812 C C . GLU A 1 104 ? -20.716 16.328 8.820 1.00 76.50 104 GLU A C 1
ATOM 814 O O . GLU A 1 104 ? -21.029 16.180 7.631 1.00 76.50 104 GLU A O 1
ATOM 819 N N . HIS A 1 105 ? -20.061 15.398 9.515 1.00 78.44 105 HIS A N 1
ATOM 820 C CA . HIS A 1 105 ? -19.690 14.105 8.959 1.00 78.44 105 HIS A CA 1
ATOM 821 C C . HIS A 1 105 ? -20.887 13.407 8.265 1.00 78.44 105 HIS A C 1
ATOM 823 O O . HIS A 1 105 ? -21.967 13.333 8.862 1.00 78.44 105 HIS A O 1
ATOM 829 N N . PRO A 1 106 ? -20.738 12.819 7.057 1.00 75.00 106 PRO A N 1
ATOM 830 C CA . PRO A 1 106 ? -21.856 12.246 6.298 1.00 75.00 106 PRO A CA 1
ATOM 831 C C . PRO A 1 106 ? -22.731 11.250 7.076 1.00 75.00 106 PRO A C 1
ATOM 833 O O . PRO A 1 106 ? -23.955 11.280 6.948 1.00 75.00 106 PRO A O 1
ATOM 836 N N . TYR A 1 107 ? -22.126 10.407 7.920 1.00 77.75 107 TYR A N 1
ATOM 837 C CA . TYR A 1 107 ? -22.867 9.465 8.770 1.00 77.75 107 TYR A CA 1
ATOM 838 C C . TYR A 1 107 ? -23.591 10.117 9.952 1.00 77.75 107 TYR A C 1
ATOM 840 O O . TYR A 1 107 ? -24.606 9.582 10.387 1.00 77.75 107 TYR A O 1
ATOM 848 N N . LYS A 1 108 ? -23.127 11.273 10.447 1.00 80.12 108 LYS A N 1
ATOM 849 C CA . LYS A 1 108 ? -23.858 12.057 11.457 1.00 80.12 108 LYS A CA 1
ATOM 850 C C . LYS A 1 108 ? -25.033 12.793 10.805 1.00 80.12 108 LYS A C 1
ATOM 852 O O . LYS A 1 108 ? -26.168 12.648 11.247 1.00 80.12 108 LYS A O 1
ATOM 857 N N . ALA A 1 109 ? -24.782 13.447 9.668 1.00 80.06 109 ALA A N 1
ATOM 858 C CA . ALA A 1 109 ? -25.797 14.181 8.913 1.00 80.06 109 ALA A CA 1
ATOM 859 C C . ALA A 1 109 ? -26.904 13.271 8.349 1.00 80.06 109 ALA A C 1
ATOM 861 O O . ALA A 1 109 ? -28.047 13.698 8.160 1.00 80.06 109 ALA A O 1
ATOM 862 N N . ARG A 1 110 ? -26.575 12.011 8.021 1.00 81.94 110 ARG A N 1
ATOM 863 C CA . ARG A 1 110 ? -27.521 11.017 7.488 1.00 81.94 110 ARG A CA 1
ATOM 864 C C . ARG A 1 110 ? -27.287 9.633 8.107 1.00 81.94 110 ARG A C 1
ATOM 866 O O . ARG A 1 110 ? -26.778 8.744 7.421 1.00 81.94 110 ARG A O 1
ATOM 873 N N . PRO A 1 111 ? -27.735 9.389 9.350 1.00 81.69 111 PRO A N 1
ATOM 874 C CA . PRO A 1 111 ? -27.508 8.113 10.033 1.00 81.69 111 PRO A CA 1
ATOM 875 C C . PRO A 1 111 ? -28.081 6.908 9.280 1.00 81.69 111 PRO A C 1
ATOM 877 O O . PRO A 1 111 ? -27.452 5.860 9.230 1.00 81.69 111 PRO A O 1
ATOM 880 N N . SER A 1 112 ? -29.209 7.081 8.578 1.00 80.38 112 SER A N 1
ATOM 881 C CA . SER A 1 112 ? -29.829 6.038 7.741 1.00 80.38 112 SER A CA 1
ATOM 882 C C . SER A 1 112 ? -28.971 5.569 6.565 1.00 80.38 112 SER A C 1
ATOM 884 O O . SER A 1 112 ? -29.305 4.582 5.913 1.00 80.38 112 SER A O 1
ATOM 886 N N . THR A 1 113 ? -27.888 6.286 6.257 1.00 80.00 113 THR A N 1
ATOM 887 C CA . THR A 1 113 ? -26.925 5.868 5.239 1.00 80.00 113 THR A CA 1
ATOM 888 C C . THR A 1 113 ? -25.848 4.943 5.786 1.00 80.00 113 THR A C 1
ATOM 890 O O . THR A 1 113 ? -25.148 4.356 4.972 1.00 80.00 113 THR A O 1
ATOM 893 N N . SER A 1 114 ? -25.731 4.770 7.102 1.00 86.69 114 SER A N 1
ATOM 894 C CA . SER A 1 114 ? -24.822 3.803 7.715 1.00 86.69 114 SER A CA 1
ATOM 895 C C . SER A 1 114 ? -25.539 2.477 7.964 1.00 86.69 114 SER A C 1
ATOM 897 O O . SER A 1 114 ? -26.684 2.443 8.404 1.00 86.69 114 SER A O 1
ATOM 899 N N . SER A 1 115 ? -24.859 1.370 7.687 1.00 88.88 115 SER A N 1
ATOM 900 C CA . SER A 1 115 ? -25.271 0.029 8.093 1.00 88.88 115 SER A CA 1
ATOM 901 C C . SER A 1 115 ? -24.995 -0.170 9.581 1.00 88.88 115 SER A C 1
ATOM 903 O O . SER A 1 115 ? -23.874 0.078 10.030 1.00 88.88 115 SER A O 1
ATOM 905 N N . ASP A 1 116 ? -25.993 -0.677 10.308 1.00 90.38 116 ASP A N 1
ATOM 906 C CA . ASP A 1 116 ? -25.882 -1.055 11.725 1.00 90.38 116 ASP A CA 1
ATOM 907 C C . ASP A 1 116 ? -25.248 -2.442 11.930 1.00 90.38 116 ASP A C 1
ATOM 909 O O . ASP A 1 116 ? -25.052 -2.879 13.061 1.00 90.38 116 ASP A O 1
ATOM 913 N N . ILE A 1 117 ? -24.954 -3.163 10.842 1.00 92.56 117 ILE A N 1
ATOM 914 C CA . ILE A 1 117 ? -24.488 -4.556 10.890 1.00 92.56 117 ILE A CA 1
ATOM 915 C C . ILE A 1 117 ? -23.017 -4.644 10.488 1.00 92.56 117 ILE A C 1
ATOM 917 O O . ILE A 1 117 ? -22.220 -5.299 11.156 1.00 92.56 117 ILE A O 1
ATOM 921 N N . HIS A 1 118 ? -22.635 -3.965 9.404 1.00 95.44 118 HIS A N 1
ATOM 922 C CA . HIS A 1 118 ? -21.278 -4.020 8.858 1.00 95.44 118 HIS A CA 1
ATOM 923 C C . HIS A 1 118 ? -20.721 -2.630 8.617 1.00 95.44 118 HIS A C 1
ATOM 925 O O . HIS A 1 118 ? -21.310 -1.844 7.883 1.00 95.44 118 HIS A O 1
ATOM 931 N N . GLN A 1 119 ? -19.539 -2.373 9.168 1.00 95.88 119 GLN A N 1
ATOM 932 C CA . GLN A 1 119 ? -18.696 -1.232 8.836 1.00 95.88 119 GLN A CA 1
ATOM 933 C C . GLN A 1 119 ? -17.285 -1.747 8.577 1.00 95.88 119 GLN A C 1
ATOM 935 O O . GLN A 1 119 ? -16.591 -2.142 9.505 1.00 95.88 119 GLN A O 1
ATOM 940 N N . TRP A 1 120 ? -16.837 -1.788 7.328 1.00 97.94 120 TRP A N 1
ATOM 941 C CA . TRP A 1 120 ? -15.562 -2.427 7.002 1.00 97.94 120 TRP A CA 1
ATOM 942 C C . TRP A 1 120 ? -14.379 -1.498 7.239 1.00 97.94 120 TRP A C 1
ATOM 944 O O . TRP A 1 120 ? -14.421 -0.313 6.905 1.00 97.94 120 TRP A O 1
ATOM 954 N N . GLY A 1 121 ? -13.291 -2.043 7.776 1.00 97.88 121 GLY A N 1
ATOM 955 C CA . GLY A 1 121 ? -12.055 -1.300 7.976 1.00 97.88 121 GLY A CA 1
ATOM 956 C C . GLY A 1 121 ? -10.818 -2.175 7.914 1.00 97.88 121 GLY A C 1
ATOM 957 O O . GLY A 1 121 ? -10.889 -3.405 7.928 1.00 97.88 121 GLY A O 1
ATOM 958 N N . MET A 1 122 ? -9.665 -1.512 7.858 1.00 98.62 122 MET A N 1
ATOM 959 C CA . MET A 1 122 ? -8.363 -2.164 7.804 1.00 98.62 122 MET A CA 1
ATOM 960 C C . MET A 1 122 ? -7.400 -1.523 8.806 1.00 98.62 122 MET A C 1
ATOM 962 O O . MET A 1 122 ? -7.425 -0.312 9.012 1.00 98.62 122 MET A O 1
ATOM 966 N N . ALA A 1 123 ? -6.546 -2.335 9.419 1.00 98.38 123 ALA A N 1
ATOM 967 C CA . ALA A 1 123 ? -5.413 -1.893 10.223 1.00 98.38 123 ALA A CA 1
ATOM 968 C C . ALA A 1 123 ? -4.142 -2.586 9.717 1.00 98.38 123 ALA A C 1
ATOM 970 O O . ALA A 1 123 ? -4.159 -3.793 9.461 1.00 98.38 123 ALA A O 1
ATOM 971 N N . ILE A 1 124 ? -3.057 -1.832 9.550 1.00 98.50 124 ILE A N 1
ATOM 972 C CA . ILE A 1 124 ? -1.776 -2.337 9.039 1.00 98.50 124 ILE A CA 1
ATOM 973 C C . ILE A 1 124 ? -0.691 -2.139 10.102 1.00 98.50 124 ILE A C 1
ATOM 975 O O . ILE A 1 124 ? -0.331 -1.009 10.422 1.00 98.50 124 ILE A O 1
ATOM 979 N N . ASP A 1 125 ? -0.143 -3.228 10.638 1.00 97.88 125 ASP A N 1
ATOM 980 C CA . ASP A 1 125 ? 0.965 -3.187 11.592 1.00 97.88 125 ASP A CA 1
ATOM 981 C C . ASP A 1 125 ? 2.312 -3.018 10.870 1.00 97.88 125 ASP A C 1
ATOM 983 O O . ASP A 1 125 ? 2.812 -3.925 10.197 1.00 97.88 125 ASP A O 1
ATOM 987 N N . LEU A 1 126 ? 2.922 -1.837 11.007 1.00 97.25 126 LEU A N 1
ATOM 988 C CA . LEU A 1 126 ? 4.226 -1.539 10.404 1.00 97.25 126 LEU A CA 1
ATOM 989 C C . LEU A 1 126 ? 5.392 -2.198 11.152 1.00 97.25 126 LEU A C 1
ATOM 991 O O . LEU A 1 126 ? 6.508 -2.264 10.622 1.00 97.25 126 LEU A O 1
ATOM 995 N N . GLN A 1 127 ? 5.151 -2.725 12.355 1.00 95.94 127 GLN A N 1
ATOM 996 C CA . GLN A 1 127 ? 6.158 -3.468 13.102 1.00 95.94 127 GLN A CA 1
ATOM 997 C C . GLN A 1 127 ? 6.560 -4.741 12.366 1.00 95.94 127 GLN A C 1
ATOM 999 O O . GLN A 1 127 ? 7.752 -5.009 12.211 1.00 95.94 127 GLN A O 1
ATOM 1004 N N . THR A 1 128 ? 5.573 -5.498 11.885 1.00 95.56 128 THR A N 1
ATOM 1005 C CA . THR A 1 128 ? 5.790 -6.796 11.234 1.00 95.56 128 THR A CA 1
ATOM 1006 C C . THR A 1 128 ? 5.935 -6.683 9.716 1.00 95.56 128 THR A C 1
ATOM 1008 O O . THR A 1 128 ? 6.401 -7.618 9.064 1.00 95.56 128 THR A O 1
ATOM 1011 N N . CYS A 1 129 ? 5.592 -5.535 9.125 1.00 96.31 129 CYS A N 1
ATOM 1012 C CA . CYS A 1 129 ? 5.786 -5.297 7.701 1.00 96.31 129 CYS A CA 1
ATOM 1013 C C . CYS A 1 129 ? 7.280 -5.225 7.330 1.00 96.31 129 CYS A C 1
ATOM 1015 O O . CYS A 1 129 ? 7.989 -4.278 7.670 1.00 96.31 129 CYS A O 1
ATOM 1017 N N . VAL A 1 130 ? 7.737 -6.206 6.548 1.00 94.88 130 VAL A N 1
ATOM 1018 C CA . VAL A 1 130 ? 9.115 -6.282 6.022 1.00 94.88 130 VAL A CA 1
ATOM 1019 C C . VAL A 1 130 ? 9.246 -5.828 4.562 1.00 94.88 130 VAL A C 1
ATOM 1021 O O . VAL A 1 130 ? 10.298 -5.991 3.958 1.00 94.88 130 VAL A O 1
ATOM 1024 N N . GLY A 1 131 ? 8.172 -5.318 3.948 1.00 95.56 131 GLY A N 1
ATOM 1025 C CA . GLY A 1 131 ? 8.206 -4.862 2.551 1.00 95.56 131 GLY A CA 1
ATOM 1026 C C . GLY A 1 131 ? 8.328 -5.977 1.497 1.00 95.56 131 GLY A C 1
ATOM 1027 O O . GLY A 1 131 ? 8.728 -5.719 0.366 1.00 95.56 131 GLY A O 1
ATOM 1028 N N . CYS A 1 132 ? 7.940 -7.219 1.820 1.00 96.31 132 CYS A N 1
ATOM 1029 C CA . CYS A 1 132 ? 8.080 -8.386 0.927 1.00 96.31 132 CYS A CA 1
ATOM 1030 C C . CYS A 1 132 ? 7.305 -8.308 -0.407 1.00 96.31 132 CYS A C 1
ATOM 1032 O O . CYS A 1 132 ? 7.476 -9.173 -1.261 1.00 96.31 132 CYS A O 1
ATOM 1034 N N . SER A 1 133 ? 6.416 -7.322 -0.581 1.00 96.75 133 SER A N 1
ATOM 1035 C CA . SER A 1 133 ? 5.607 -7.090 -1.792 1.00 96.75 133 SER A CA 1
ATOM 1036 C C . SER A 1 133 ? 4.668 -8.235 -2.216 1.00 96.75 133 SER A C 1
ATOM 1038 O O . SER A 1 133 ? 4.017 -8.144 -3.255 1.00 96.75 133 SER A O 1
ATOM 1040 N N . SER A 1 134 ? 4.499 -9.278 -1.394 1.00 97.75 134 SER A N 1
ATOM 1041 C CA . SER A 1 134 ? 3.556 -10.380 -1.672 1.00 97.75 134 SER A CA 1
ATOM 1042 C C . SER A 1 134 ? 2.106 -9.890 -1.756 1.00 97.75 134 SER A C 1
ATOM 1044 O O . SER A 1 134 ? 1.338 -10.332 -2.606 1.00 97.75 134 SER A O 1
ATOM 1046 N N . CYS A 1 135 ? 1.747 -8.901 -0.935 1.00 97.88 135 CYS A N 1
ATOM 1047 C CA . CYS A 1 135 ? 0.438 -8.254 -0.956 1.00 97.88 135 CYS A CA 1
ATOM 1048 C C . CYS A 1 135 ? 0.161 -7.454 -2.245 1.00 97.88 135 CYS A C 1
ATOM 1050 O O . CYS A 1 135 ? -0.998 -7.370 -2.654 1.00 97.88 135 CYS A O 1
ATOM 1052 N N . VAL A 1 136 ? 1.193 -6.922 -2.915 1.00 98.19 136 VAL A N 1
ATOM 1053 C CA . VAL A 1 136 ? 1.057 -6.230 -4.212 1.00 98.19 136 VAL A CA 1
ATOM 1054 C C . VAL A 1 136 ? 0.676 -7.234 -5.297 1.00 98.19 136 VAL A C 1
ATOM 1056 O O . VAL A 1 136 ? -0.316 -7.036 -5.998 1.00 98.19 136 VAL A O 1
ATOM 1059 N N . VAL A 1 137 ? 1.413 -8.348 -5.380 1.00 97.88 137 VAL A N 1
ATOM 1060 C CA . VAL A 1 137 ? 1.156 -9.422 -6.354 1.00 97.88 137 VAL A CA 1
ATOM 1061 C C . VAL A 1 137 ? -0.197 -10.085 -6.101 1.00 97.88 137 VAL A C 1
ATOM 1063 O O . VAL A 1 137 ? -0.952 -10.302 -7.042 1.00 97.88 137 VAL A O 1
ATOM 1066 N N . ALA A 1 138 ? -0.553 -10.340 -4.840 1.00 98.38 138 ALA A N 1
ATOM 1067 C CA . ALA A 1 138 ? -1.853 -10.910 -4.494 1.00 98.38 138 ALA A CA 1
ATOM 1068 C C . ALA A 1 138 ? -3.016 -9.982 -4.867 1.00 98.38 138 ALA A C 1
ATOM 1070 O O . ALA A 1 138 ? -4.041 -10.433 -5.371 1.00 98.38 138 ALA A O 1
ATOM 1071 N N . CYS A 1 139 ? -2.859 -8.671 -4.660 1.00 98.44 139 CYS A N 1
ATOM 1072 C CA . CYS A 1 139 ? -3.850 -7.694 -5.098 1.00 98.44 139 CYS A CA 1
ATOM 1073 C C . CYS A 1 139 ? -3.981 -7.681 -6.629 1.00 98.44 139 CYS A C 1
ATOM 1075 O O . CYS A 1 139 ? -5.097 -7.605 -7.144 1.00 98.44 139 CYS A O 1
ATOM 1077 N N . GLN A 1 140 ? -2.858 -7.808 -7.343 1.00 97.62 140 GLN A N 1
ATOM 1078 C CA . GLN A 1 140 ? -2.826 -7.901 -8.800 1.00 97.62 140 GLN A CA 1
ATOM 1079 C C . GLN A 1 140 ? -3.542 -9.146 -9.329 1.00 97.62 140 GLN A C 1
ATOM 1081 O O . GLN A 1 140 ? -4.383 -9.010 -10.220 1.00 97.62 140 GLN A O 1
ATOM 1086 N N . SER A 1 141 ? -3.246 -10.322 -8.769 1.00 96.56 141 SER A N 1
ATOM 1087 C CA . SER A 1 141 ? -3.853 -11.589 -9.188 1.00 96.56 141 SER A CA 1
ATOM 1088 C C . SER A 1 141 ? -5.342 -11.649 -8.863 1.00 96.56 141 SER A C 1
ATOM 1090 O O . SER A 1 141 ? -6.139 -12.074 -9.688 1.00 96.56 141 SER A O 1
ATOM 1092 N N . GLU A 1 142 ? -5.727 -11.197 -7.670 1.00 98.19 142 GLU A N 1
ATOM 1093 C CA . GLU A 1 142 ? -7.113 -11.249 -7.211 1.00 98.19 142 GLU A CA 1
ATOM 1094 C C . GLU A 1 142 ? -8.014 -10.305 -8.008 1.00 98.19 142 GLU A C 1
ATOM 1096 O O . GLU A 1 142 ? -9.154 -10.644 -8.322 1.00 98.19 142 GLU A O 1
ATOM 1101 N N . ASN A 1 143 ? -7.520 -9.097 -8.289 1.00 98.12 143 ASN A N 1
ATOM 1102 C CA . ASN A 1 143 ? -8.339 -8.018 -8.817 1.00 98.12 143 ASN A CA 1
ATOM 1103 C C . ASN A 1 143 ? -8.075 -7.745 -10.297 1.00 98.12 143 ASN A C 1
ATOM 1105 O O . ASN A 1 143 ? -8.308 -6.624 -10.745 1.00 98.12 143 ASN A O 1
ATOM 1109 N N . ASN A 1 144 ? -7.585 -8.718 -11.069 1.00 96.69 144 ASN A N 1
ATOM 1110 C CA . ASN A 1 144 ? -7.379 -8.600 -12.521 1.00 96.69 144 ASN A CA 1
ATOM 1111 C C . ASN A 1 144 ? -6.600 -7.338 -12.935 1.00 96.69 144 ASN A C 1
ATOM 1113 O O . ASN A 1 144 ? -6.938 -6.695 -13.933 1.00 96.69 144 ASN A O 1
ATOM 1117 N N . ILE A 1 145 ? -5.615 -6.920 -12.131 1.00 96.31 145 ILE A N 1
ATOM 1118 C CA . ILE A 1 145 ? -4.874 -5.684 -12.398 1.00 96.31 145 ILE A CA 1
ATOM 1119 C C . ILE A 1 145 ? -3.887 -5.951 -13.544 1.00 96.31 145 ILE A C 1
ATOM 1121 O O . ILE A 1 145 ? -3.083 -6.886 -13.452 1.00 96.31 145 ILE A O 1
ATOM 1125 N N . PRO A 1 146 ? -3.929 -5.171 -14.636 1.00 93.00 146 PRO A N 1
ATOM 1126 C CA . PRO A 1 146 ? -3.111 -5.471 -15.799 1.00 93.00 146 PRO A CA 1
ATOM 1127 C C . PRO A 1 146 ? -1.622 -5.206 -15.544 1.00 93.00 146 PRO A C 1
ATOM 1129 O O . PRO A 1 146 ? -1.245 -4.377 -14.718 1.00 93.00 146 PRO A O 1
ATOM 1132 N N . ILE A 1 147 ? -0.768 -5.895 -16.301 1.00 90.81 147 ILE A N 1
ATOM 1133 C CA . ILE A 1 147 ? 0.675 -5.632 -16.331 1.00 90.81 147 ILE A CA 1
ATOM 1134 C C . ILE A 1 147 ? 0.939 -4.430 -17.242 1.00 90.81 147 ILE A C 1
ATOM 1136 O O . ILE A 1 147 ? 0.356 -4.311 -18.318 1.00 90.81 147 ILE A O 1
ATOM 1140 N N . VAL A 1 148 ? 1.853 -3.557 -16.820 1.00 91.75 148 VAL A N 1
ATOM 1141 C CA . VAL A 1 148 ? 2.263 -2.360 -17.559 1.00 91.75 148 VAL A CA 1
ATOM 1142 C C . VAL A 1 148 ? 3.723 -2.509 -17.989 1.00 91.75 148 VAL A C 1
ATOM 1144 O O . VAL A 1 148 ? 4.569 -2.913 -17.195 1.00 91.75 148 VAL A O 1
ATOM 1147 N N . GLY A 1 149 ? 4.021 -2.209 -19.256 1.00 89.06 149 GLY A N 1
ATOM 1148 C CA . GLY A 1 149 ? 5.380 -2.294 -19.802 1.00 89.06 149 GLY A CA 1
ATOM 1149 C C . GLY A 1 149 ? 6.337 -1.247 -19.219 1.00 89.06 149 GLY A C 1
ATOM 1150 O O . GLY A 1 149 ? 5.902 -0.187 -18.766 1.00 89.06 149 GLY A O 1
ATOM 1151 N N . LYS A 1 150 ? 7.650 -1.523 -19.289 1.00 89.69 150 LYS A N 1
ATOM 1152 C CA . LYS A 1 150 ? 8.733 -0.679 -18.736 1.00 89.69 150 LYS A CA 1
ATOM 1153 C C . LYS A 1 150 ? 8.582 0.802 -19.106 1.00 89.69 150 LYS A C 1
ATOM 1155 O O . LYS A 1 150 ? 8.636 1.658 -18.233 1.00 89.69 150 LYS A O 1
ATOM 1160 N N . GLU A 1 151 ? 8.342 1.096 -20.382 1.00 89.31 151 GLU A N 1
ATOM 1161 C CA . GLU A 1 151 ? 8.176 2.467 -20.881 1.00 89.31 151 GLU A CA 1
ATOM 1162 C C . GLU A 1 151 ? 7.047 3.217 -20.156 1.00 89.31 151 GLU A C 1
ATOM 1164 O O . GLU A 1 151 ? 7.221 4.348 -19.714 1.00 89.31 151 GLU A O 1
ATOM 1169 N N . GLN A 1 152 ? 5.890 2.576 -19.974 1.00 92.19 152 GLN A N 1
ATOM 1170 C CA . GLN A 1 152 ? 4.743 3.203 -19.318 1.00 92.19 152 GLN A CA 1
ATOM 1171 C C . GLN A 1 152 ? 4.921 3.302 -17.800 1.00 92.19 152 GLN A C 1
ATOM 1173 O O . GLN A 1 152 ? 4.442 4.266 -17.204 1.00 92.19 152 GLN A O 1
ATOM 1178 N N . VAL A 1 153 ? 5.652 2.370 -17.181 1.00 94.00 153 VAL A N 1
ATOM 1179 C CA . VAL A 1 153 ? 6.090 2.515 -15.783 1.00 94.00 153 VAL A CA 1
ATOM 1180 C C . VAL A 1 153 ? 7.005 3.733 -15.637 1.00 94.00 153 VAL A C 1
ATOM 1182 O O . VAL A 1 153 ? 6.801 4.522 -14.726 1.00 94.00 153 VAL A O 1
ATOM 1185 N N . GLY A 1 154 ? 7.933 3.953 -16.577 1.00 93.31 154 GLY A N 1
ATOM 1186 C CA . GLY A 1 154 ? 8.783 5.153 -16.605 1.00 93.31 154 GLY A CA 1
ATOM 1187 C C . GLY A 1 154 ? 8.015 6.472 -16.770 1.00 93.31 154 GLY A C 1
ATOM 1188 O O . GLY A 1 154 ? 8.535 7.522 -16.425 1.00 93.31 154 GLY A O 1
ATOM 1189 N N . ASN A 1 155 ? 6.765 6.416 -17.239 1.00 93.06 155 ASN A N 1
ATOM 1190 C CA . ASN A 1 155 ? 5.852 7.559 -17.321 1.00 93.06 155 ASN A CA 1
ATOM 1191 C C . ASN A 1 155 ? 4.918 7.679 -16.095 1.00 93.06 155 ASN A C 1
ATOM 1193 O O . ASN A 1 155 ? 3.901 8.378 -16.177 1.00 93.06 155 ASN A O 1
ATOM 1197 N N . SER A 1 156 ? 5.202 6.952 -15.006 1.00 93.12 156 SER A N 1
ATOM 1198 C CA . SER A 1 156 ? 4.396 6.894 -13.772 1.00 93.12 156 SER A CA 1
ATOM 1199 C C . SER A 1 156 ? 2.956 6.404 -14.005 1.00 93.12 156 SER A C 1
ATOM 1201 O O . SER A 1 156 ? 1.977 6.992 -13.531 1.00 93.12 156 SER A O 1
ATOM 1203 N N . ARG A 1 157 ? 2.799 5.354 -14.826 1.00 94.94 157 ARG A N 1
ATOM 1204 C CA . ARG A 1 157 ? 1.493 4.767 -15.205 1.00 94.94 157 ARG A CA 1
ATOM 1205 C C . ARG A 1 157 ? 1.355 3.309 -14.784 1.00 94.94 157 ARG A C 1
ATOM 1207 O O . ARG A 1 157 ? 0.597 2.560 -15.406 1.00 94.94 157 ARG A O 1
ATOM 1214 N N . GLU A 1 158 ? 2.093 2.892 -13.764 1.00 95.75 158 GLU A N 1
ATOM 1215 C CA . GLU A 1 158 ? 2.023 1.544 -13.219 1.00 95.75 158 GLU A CA 1
ATOM 1216 C C . GLU A 1 158 ? 0.631 1.249 -12.647 1.00 95.75 158 GLU A C 1
ATOM 1218 O O . GLU A 1 158 ? 0.030 2.064 -11.949 1.00 95.75 158 GLU A O 1
ATOM 1223 N N . MET A 1 159 ? 0.103 0.058 -12.920 1.00 97.38 159 MET A N 1
ATOM 1224 C CA . MET A 1 159 ? -1.194 -0.367 -12.400 1.00 97.38 159 MET A CA 1
ATOM 1225 C C . MET A 1 159 ? -0.977 -1.223 -11.154 1.00 97.38 159 MET A C 1
ATOM 1227 O O . MET A 1 159 ? -0.917 -2.445 -11.217 1.00 97.38 159 MET A O 1
ATOM 1231 N N . HIS A 1 160 ? -0.869 -0.564 -10.001 1.00 98.00 160 HIS A N 1
ATOM 1232 C CA . HIS A 1 160 ? -0.830 -1.212 -8.692 1.00 98.00 160 HIS A CA 1
ATOM 1233 C C . HIS A 1 160 ? -1.789 -0.512 -7.725 1.00 98.00 160 HIS A C 1
ATOM 1235 O O . HIS A 1 160 ? -1.674 0.682 -7.460 1.00 98.00 160 HIS A O 1
ATOM 1241 N N . TRP A 1 161 ? -2.769 -1.251 -7.198 1.00 98.06 161 TRP A N 1
ATOM 1242 C CA . TRP A 1 161 ? -3.749 -0.719 -6.234 1.00 98.06 161 TRP A CA 1
ATOM 1243 C C . TRP A 1 161 ? -3.198 -0.600 -4.811 1.00 98.06 161 TRP A C 1
ATOM 1245 O O . TRP A 1 161 ? -3.780 0.087 -3.970 1.00 98.06 161 TRP A O 1
ATOM 1255 N N . MET A 1 162 ? -2.095 -1.299 -4.559 1.00 95.75 162 MET A N 1
ATOM 1256 C CA . MET A 1 162 ? -1.279 -1.236 -3.360 1.00 95.75 162 MET A CA 1
ATOM 1257 C C . MET A 1 162 ? 0.164 -1.046 -3.800 1.00 95.75 162 MET A C 1
ATOM 1259 O O . MET A 1 162 ? 0.620 -1.764 -4.688 1.00 95.75 162 MET A O 1
ATOM 1263 N N . ARG A 1 163 ? 0.881 -0.138 -3.148 1.00 95.81 163 ARG A N 1
ATOM 1264 C CA . ARG A 1 163 ? 2.330 0.024 -3.305 1.00 95.81 163 ARG A CA 1
ATOM 1265 C C . ARG A 1 163 ? 3.014 -0.109 -1.950 1.00 95.81 163 ARG A C 1
ATOM 1267 O O . ARG A 1 163 ? 2.364 0.069 -0.925 1.00 95.81 163 ARG A O 1
ATOM 1274 N N . ILE A 1 164 ? 4.298 -0.445 -1.949 1.00 96.81 164 ILE A N 1
ATOM 1275 C CA . ILE A 1 164 ? 5.124 -0.446 -0.741 1.00 96.81 164 ILE A CA 1
ATOM 1276 C C . ILE A 1 164 ? 6.046 0.761 -0.835 1.00 96.81 164 ILE A C 1
ATOM 1278 O O . ILE A 1 164 ? 6.996 0.743 -1.618 1.00 96.81 164 ILE A O 1
ATOM 1282 N N . ASP A 1 165 ? 5.736 1.792 -0.058 1.00 95.31 165 ASP A N 1
ATOM 1283 C CA . ASP A 1 165 ? 6.561 2.987 0.036 1.00 95.31 165 ASP A CA 1
ATOM 1284 C C . ASP A 1 165 ? 7.765 2.669 0.925 1.00 95.31 165 ASP A C 1
ATOM 1286 O O . ASP A 1 165 ? 7.623 2.079 2.003 1.00 95.31 165 ASP A O 1
ATOM 1290 N N . ARG A 1 166 ? 8.958 3.001 0.430 1.00 93.44 166 ARG A N 1
ATOM 1291 C CA . ARG A 1 166 ? 10.227 2.839 1.141 1.00 93.44 166 ARG A CA 1
ATOM 1292 C C . ARG A 1 166 ? 10.750 4.207 1.515 1.00 93.44 166 ARG A C 1
ATOM 1294 O O . ARG A 1 166 ? 11.089 4.984 0.626 1.00 93.44 166 ARG A O 1
ATOM 1301 N N . TYR A 1 167 ? 10.809 4.475 2.807 1.00 92.31 167 TYR A N 1
ATOM 1302 C CA . TYR A 1 167 ? 11.347 5.718 3.322 1.00 92.31 167 TYR A CA 1
ATOM 1303 C C . TYR A 1 167 ? 12.707 5.496 3.957 1.00 92.31 167 TYR A C 1
ATOM 1305 O O . TYR A 1 167 ? 12.927 4.482 4.625 1.00 92.31 167 TYR A O 1
ATOM 1313 N N . TYR A 1 168 ? 13.594 6.450 3.716 1.00 89.56 168 TYR A N 1
ATOM 1314 C CA . TYR A 1 168 ? 14.939 6.508 4.256 1.00 89.56 168 TYR A CA 1
ATOM 1315 C C . TYR A 1 168 ? 15.035 7.774 5.096 1.00 89.56 168 TYR A C 1
ATOM 1317 O O . TYR A 1 168 ? 14.678 8.851 4.617 1.00 89.56 168 TYR A O 1
ATOM 1325 N N . SER A 1 169 ? 15.514 7.623 6.324 1.00 86.81 169 SER A N 1
ATOM 1326 C CA . SER A 1 169 ? 15.840 8.738 7.208 1.00 86.81 169 SER A CA 1
ATOM 1327 C C . SER A 1 169 ? 17.317 8.671 7.558 1.00 86.81 169 SER A C 1
ATOM 1329 O O . SER A 1 169 ? 17.820 7.603 7.923 1.00 86.81 169 SER A O 1
ATOM 1331 N N . GLY A 1 170 ? 18.003 9.797 7.391 1.00 83.62 170 GLY A N 1
ATOM 1332 C CA . GLY A 1 170 ? 19.426 9.952 7.692 1.00 83.62 170 GLY A CA 1
ATOM 1333 C C . GLY A 1 170 ? 19.625 10.614 9.051 1.00 83.62 170 GLY A C 1
ATOM 1334 O O . GLY A 1 170 ? 18.657 11.025 9.686 1.00 83.62 170 GLY A O 1
ATOM 1335 N N . ASN A 1 171 ? 20.867 10.710 9.528 1.00 81.25 171 ASN A N 1
ATOM 1336 C CA . ASN A 1 171 ? 21.140 11.364 10.809 1.00 81.25 171 ASN A CA 1
ATOM 1337 C C . ASN A 1 171 ? 21.181 12.895 10.634 1.00 81.25 171 ASN A C 1
ATOM 1339 O O . ASN A 1 171 ? 22.151 13.405 10.056 1.00 81.25 171 ASN A O 1
ATOM 1343 N N . PRO A 1 172 ? 20.201 13.654 11.163 1.00 74.31 172 PRO A N 1
ATOM 1344 C CA . PRO A 1 172 ? 20.156 15.104 11.006 1.00 74.31 172 PRO A CA 1
ATOM 1345 C C . PRO A 1 172 ? 21.367 15.822 11.611 1.00 74.31 172 PRO A C 1
ATOM 1347 O O . PRO A 1 172 ? 21.814 16.828 11.064 1.00 74.31 172 PRO A O 1
ATOM 1350 N N . GLU A 1 173 ? 21.984 15.271 12.662 1.00 75.38 173 GLU A N 1
ATOM 1351 C CA . GLU A 1 173 ? 23.180 15.856 13.288 1.00 75.38 173 GLU A CA 1
ATOM 1352 C C . GLU A 1 173 ? 24.367 15.926 12.313 1.00 75.38 173 GLU A C 1
ATOM 1354 O O . GLU A 1 173 ? 25.196 16.835 12.380 1.00 75.38 173 GLU A O 1
ATOM 1359 N N . THR A 1 174 ? 24.426 14.985 11.367 1.00 75.88 174 THR A N 1
ATOM 1360 C CA . THR A 1 174 ? 25.470 14.911 10.334 1.00 75.88 174 THR A CA 1
ATOM 1361 C C . THR A 1 174 ? 25.122 15.687 9.061 1.00 75.88 174 THR A C 1
ATOM 1363 O O . THR A 1 174 ? 25.991 15.898 8.218 1.00 75.88 174 THR A O 1
ATOM 1366 N N . ARG A 1 175 ? 23.879 16.177 8.928 1.00 70.94 175 ARG A N 1
ATOM 1367 C CA . ARG A 1 175 ? 23.380 16.931 7.758 1.00 70.94 175 ARG A CA 1
ATOM 1368 C C . ARG A 1 175 ? 24.042 18.306 7.596 1.00 70.94 175 ARG A C 1
ATOM 1370 O O . ARG A 1 175 ? 24.049 18.873 6.504 1.00 70.94 175 ARG A O 1
ATOM 1377 N N . GLY A 1 176 ? 24.624 18.848 8.670 1.00 59.12 176 GLY A N 1
ATOM 1378 C CA . GLY A 1 176 ? 25.136 20.219 8.717 1.00 59.12 176 GLY A CA 1
ATOM 1379 C C . GLY A 1 176 ? 24.024 21.268 8.547 1.00 59.12 176 GLY A C 1
ATOM 1380 O O . GLY A 1 176 ? 22.848 20.945 8.426 1.00 59.12 176 GLY A O 1
ATOM 1381 N N . LYS A 1 177 ? 24.374 22.564 8.491 1.00 52.72 177 LYS A N 1
ATOM 1382 C CA . LYS A 1 177 ? 23.412 23.661 8.211 1.00 52.72 177 LYS A CA 1
ATOM 1383 C C . LYS A 1 177 ? 22.922 23.690 6.750 1.00 52.72 177 LYS A C 1
ATOM 1385 O O . LYS A 1 177 ? 22.404 24.713 6.298 1.00 52.72 177 LYS A O 1
ATOM 1390 N N . ALA A 1 178 ? 23.165 22.632 5.977 1.00 50.34 178 ALA A N 1
ATOM 1391 C CA . ALA A 1 178 ? 22.862 22.588 4.558 1.00 50.34 178 ALA A CA 1
ATOM 1392 C C . ALA A 1 178 ? 21.338 22.525 4.364 1.00 50.34 178 ALA A C 1
ATOM 1394 O O . ALA A 1 178 ? 20.706 21.492 4.541 1.00 50.34 178 ALA A O 1
ATOM 1395 N N . SER A 1 179 ? 20.795 23.708 4.072 1.00 51.47 179 SER A N 1
ATOM 1396 C CA . SER A 1 179 ? 19.438 24.091 3.673 1.00 51.47 179 SER A CA 1
ATOM 1397 C C . SER A 1 179 ? 18.431 22.978 3.366 1.00 51.47 179 SER A C 1
ATOM 1399 O O . SER A 1 179 ? 18.713 22.084 2.573 1.00 51.47 179 SER A O 1
ATOM 1401 N N . ASN A 1 180 ? 17.187 23.204 3.798 1.00 50.88 180 ASN A N 1
ATOM 1402 C CA . ASN A 1 180 ? 15.933 22.537 3.397 1.00 50.88 180 ASN A CA 1
ATOM 1403 C C . ASN A 1 180 ? 15.605 22.625 1.876 1.00 50.88 180 ASN A C 1
ATOM 1405 O O . ASN A 1 180 ? 14.443 22.630 1.486 1.00 50.88 180 ASN A O 1
ATOM 1409 N N . L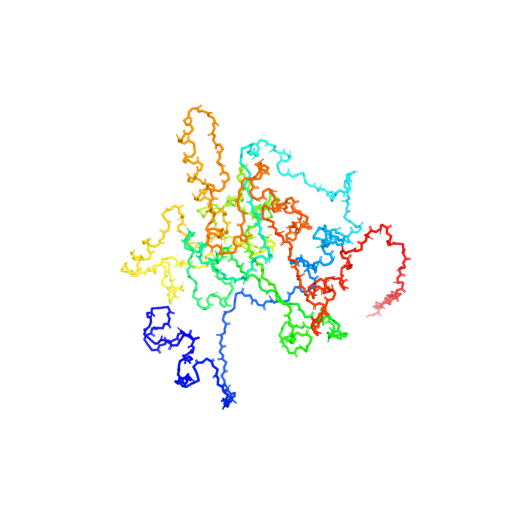EU A 1 181 ? 16.613 22.793 1.013 1.00 53.22 181 LEU A N 1
ATOM 1410 C CA . LEU A 1 181 ? 16.524 23.071 -0.424 1.00 53.22 181 LEU A CA 1
ATOM 1411 C C . LEU A 1 181 ? 17.533 22.250 -1.251 1.00 53.22 181 LEU A C 1
ATOM 1413 O O . LEU A 1 181 ? 17.789 22.586 -2.408 1.00 53.22 181 LEU A O 1
ATOM 1417 N N . ILE A 1 182 ? 18.138 21.197 -0.688 1.00 62.19 182 ILE A N 1
ATOM 1418 C CA . ILE A 1 182 ? 18.935 20.265 -1.497 1.00 62.19 182 ILE A CA 1
ATOM 1419 C C . ILE A 1 182 ? 17.969 19.524 -2.427 1.00 62.19 182 ILE A C 1
ATOM 1421 O O . ILE A 1 182 ? 17.082 18.812 -1.964 1.00 62.19 182 ILE A O 1
ATOM 1425 N N . MET A 1 183 ? 18.140 19.722 -3.735 1.00 61.75 183 MET A N 1
ATOM 1426 C CA . MET A 1 183 ? 17.351 19.054 -4.770 1.00 61.75 183 MET A CA 1
ATOM 1427 C C . MET A 1 183 ? 17.524 17.527 -4.681 1.00 61.75 183 MET A C 1
ATOM 1429 O O . MET A 1 183 ? 18.614 17.040 -4.370 1.00 61.75 183 MET A O 1
ATOM 1433 N N . ASP A 1 184 ? 16.460 16.777 -4.986 1.00 66.25 184 ASP A N 1
ATOM 1434 C CA . ASP A 1 184 ? 16.407 15.306 -4.910 1.00 66.25 184 ASP A CA 1
ATOM 1435 C C . ASP A 1 184 ? 17.573 14.601 -5.626 1.00 66.25 184 ASP A C 1
ATOM 1437 O O . ASP A 1 184 ? 18.024 13.541 -5.197 1.00 66.25 184 ASP A O 1
ATOM 1441 N N . ASP A 1 185 ? 18.102 15.187 -6.702 1.00 69.69 185 ASP A N 1
ATOM 1442 C CA . ASP A 1 185 ? 19.211 14.636 -7.486 1.00 69.69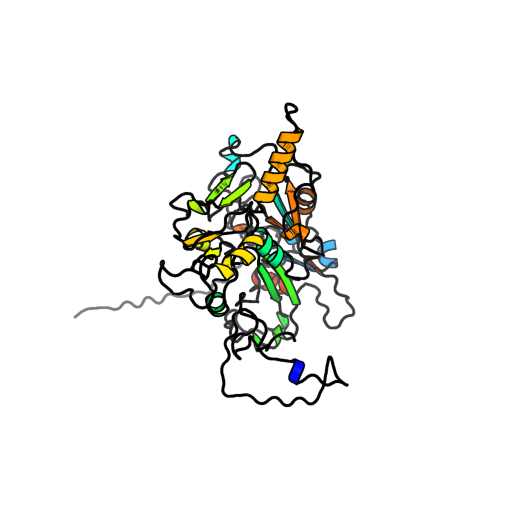 185 ASP A CA 1
ATOM 1443 C C . ASP A 1 185 ? 20.575 14.744 -6.784 1.00 69.69 185 ASP A C 1
ATOM 1445 O O . ASP A 1 185 ? 21.495 13.993 -7.114 1.00 69.69 185 ASP A O 1
ATOM 1449 N N . GLN A 1 186 ? 20.707 15.652 -5.814 1.00 70.94 186 GLN A N 1
ATOM 1450 C CA . GLN A 1 186 ? 21.933 15.878 -5.044 1.00 70.94 186 GLN A CA 1
ATOM 1451 C C . GLN A 1 186 ? 21.922 15.176 -3.680 1.00 70.94 186 GLN A C 1
ATOM 1453 O O . GLN A 1 186 ? 22.991 14.986 -3.093 1.00 70.94 186 GLN A O 1
ATOM 1458 N N . GLN A 1 187 ? 20.743 14.775 -3.184 1.00 69.69 187 GLN A N 1
ATOM 1459 C CA . GLN A 1 187 ? 20.594 14.075 -1.903 1.00 69.69 187 GLN A CA 1
ATOM 1460 C C . GLN A 1 187 ? 21.406 12.762 -1.819 1.00 69.69 187 GLN A C 1
ATOM 1462 O O . GLN A 1 187 ? 22.088 12.579 -0.814 1.00 69.69 187 GLN A O 1
ATOM 1467 N N . PRO A 1 188 ? 21.452 11.878 -2.842 1.00 70.31 188 PRO A N 1
ATOM 1468 C CA . PRO A 1 188 ? 22.179 10.603 -2.757 1.00 70.31 188 PRO A CA 1
ATOM 1469 C C . PRO A 1 188 ? 23.690 10.709 -2.547 1.00 70.31 188 PRO A C 1
ATOM 1471 O O . PRO A 1 188 ? 24.327 9.702 -2.259 1.00 70.31 188 PRO A O 1
ATOM 1474 N N . TYR A 1 189 ? 24.277 11.887 -2.766 1.00 74.81 189 TYR A N 1
ATOM 1475 C CA . TYR A 1 189 ? 25.717 12.116 -2.630 1.00 74.81 189 TYR A CA 1
ATOM 1476 C C . TYR A 1 189 ? 26.090 12.764 -1.292 1.00 74.81 189 TYR A C 1
ATOM 1478 O O . TYR A 1 189 ? 27.237 13.168 -1.113 1.00 74.81 189 TYR A O 1
ATOM 1486 N N . GLN A 1 190 ? 25.124 12.927 -0.386 1.00 73.44 190 GLN A N 1
ATOM 1487 C CA . GLN A 1 190 ? 25.336 13.562 0.908 1.00 73.44 190 GLN A CA 1
ATOM 1488 C C . GLN A 1 190 ? 25.746 12.532 1.967 1.00 73.44 190 GLN A C 1
ATOM 1490 O O . GLN A 1 190 ? 25.070 11.523 2.145 1.00 73.44 190 GLN A O 1
ATOM 1495 N N . GLU A 1 191 ? 26.796 12.843 2.731 1.00 71.44 191 GLU A N 1
ATOM 1496 C CA . GLU A 1 191 ? 27.361 11.948 3.758 1.00 71.44 191 GLU A CA 1
ATOM 1497 C C . GLU A 1 191 ? 26.360 11.603 4.879 1.00 71.44 191 GLU A C 1
ATOM 1499 O O . GLU A 1 191 ? 26.411 10.520 5.452 1.00 71.44 191 GLU A O 1
ATOM 1504 N N . TRP A 1 192 ? 25.394 12.482 5.176 1.00 71.69 192 TRP A N 1
ATOM 1505 C CA . TRP A 1 192 ? 24.403 12.250 6.238 1.00 71.69 192 TRP A CA 1
ATOM 1506 C C . TRP A 1 192 ? 23.382 11.139 5.925 1.00 71.69 192 TRP A C 1
ATOM 1508 O O . TRP A 1 192 ? 22.619 10.738 6.809 1.00 71.69 192 TRP A O 1
ATOM 1518 N N . ILE A 1 193 ? 23.372 10.638 4.682 1.00 74.31 193 ILE A N 1
ATOM 1519 C CA . ILE A 1 193 ? 22.494 9.560 4.192 1.00 74.31 193 ILE A CA 1
ATOM 1520 C C . ILE A 1 193 ? 23.274 8.238 4.012 1.00 74.31 193 ILE A C 1
ATOM 1522 O O . ILE A 1 193 ? 22.690 7.237 3.605 1.00 74.31 193 ILE A O 1
ATOM 1526 N N . ASP A 1 194 ? 24.572 8.185 4.339 1.00 76.62 194 ASP A N 1
ATOM 1527 C CA . ASP A 1 194 ? 25.403 6.987 4.115 1.00 76.62 194 ASP A CA 1
ATOM 1528 C C . ASP A 1 194 ? 24.984 5.767 4.965 1.00 76.62 194 ASP A C 1
ATOM 1530 O O . ASP A 1 194 ? 25.211 4.628 4.548 1.00 76.62 194 ASP A O 1
ATOM 1534 N N . ASP A 1 195 ? 24.323 5.978 6.112 1.00 82.62 195 ASP A N 1
ATOM 1535 C CA . ASP A 1 195 ? 23.753 4.916 6.958 1.00 82.62 195 ASP A CA 1
ATOM 1536 C C . ASP A 1 195 ? 22.280 5.202 7.319 1.00 82.62 195 ASP A C 1
ATOM 1538 O O . ASP A 1 195 ? 21.968 5.677 8.416 1.00 82.62 195 ASP A O 1
ATOM 1542 N N . PRO A 1 196 ? 21.340 4.993 6.378 1.00 88.25 196 PRO A N 1
ATOM 1543 C CA . PRO A 1 196 ? 19.960 5.398 6.566 1.00 88.25 196 PRO A CA 1
ATOM 1544 C C . PRO A 1 196 ? 19.147 4.333 7.306 1.00 88.25 196 PRO A C 1
ATOM 1546 O O . PRO A 1 196 ? 19.187 3.136 6.997 1.00 88.25 196 PRO A O 1
ATOM 1549 N N . GLN A 1 197 ? 18.268 4.781 8.200 1.00 91.06 197 GLN A N 1
ATOM 1550 C CA . GLN A 1 197 ? 17.201 3.930 8.710 1.00 91.06 197 GLN A CA 1
ATOM 1551 C C . GLN A 1 197 ? 16.105 3.793 7.655 1.00 91.06 197 GLN A C 1
ATOM 1553 O O . GLN A 1 197 ? 15.567 4.778 7.157 1.00 91.06 197 GLN A O 1
ATOM 1558 N N . VAL A 1 198 ? 15.756 2.546 7.334 1.00 92.62 198 VAL A N 1
ATOM 1559 C CA . VAL A 1 198 ? 14.716 2.237 6.347 1.00 92.62 198 VAL A CA 1
ATOM 1560 C C . VAL A 1 198 ? 13.419 1.854 7.041 1.00 92.62 198 VAL A C 1
ATOM 1562 O O . VAL A 1 198 ? 13.416 1.088 8.016 1.00 92.62 198 VAL A O 1
ATOM 1565 N N . VAL A 1 199 ? 12.302 2.324 6.494 1.00 94.50 199 VAL A N 1
ATOM 1566 C CA . VAL A 1 199 ? 10.967 1.869 6.868 1.00 94.50 199 VAL A CA 1
ATOM 1567 C C . VAL A 1 199 ? 10.101 1.609 5.638 1.00 94.50 199 VAL A C 1
ATOM 1569 O O . VAL A 1 199 ? 10.219 2.268 4.610 1.00 94.50 199 VAL A O 1
ATOM 1572 N N . ASN A 1 200 ? 9.251 0.585 5.735 1.00 94.56 200 ASN A N 1
ATOM 1573 C CA . ASN A 1 200 ? 8.344 0.173 4.670 1.00 94.56 200 ASN A CA 1
ATOM 1574 C C . ASN A 1 200 ? 6.902 0.440 5.095 1.00 94.56 200 ASN A C 1
ATOM 1576 O O . ASN A 1 200 ? 6.480 -0.037 6.152 1.00 94.56 200 ASN A O 1
ATOM 1580 N N . GLN A 1 201 ? 6.125 1.097 4.239 1.00 96.25 201 GLN A N 1
ATOM 1581 C CA . GLN A 1 201 ? 4.706 1.344 4.468 1.00 96.25 201 GLN A CA 1
ATOM 1582 C C . GLN A 1 201 ? 3.875 0.900 3.259 1.00 96.25 201 GLN A C 1
ATOM 1584 O O . GLN A 1 201 ? 3.992 1.471 2.175 1.00 96.25 201 GLN A O 1
ATOM 1589 N N . PRO A 1 202 ? 3.011 -0.119 3.404 1.00 97.25 202 PRO A N 1
ATOM 1590 C CA . PRO A 1 202 ? 2.056 -0.467 2.363 1.00 97.25 202 PRO A CA 1
ATOM 1591 C C . PRO A 1 202 ? 0.999 0.633 2.234 1.00 97.25 202 PRO A C 1
ATOM 1593 O O . PRO A 1 202 ? 0.195 0.814 3.141 1.00 97.25 202 PRO A O 1
ATOM 1596 N N . MET A 1 203 ? 0.956 1.335 1.106 1.00 97.56 203 MET A N 1
ATOM 1597 C CA . MET A 1 203 ? -0.035 2.374 0.843 1.00 97.56 203 MET A CA 1
ATOM 1598 C C . MET A 1 203 ? -1.122 1.869 -0.109 1.00 97.56 203 MET A C 1
ATOM 1600 O O . MET A 1 203 ? -0.842 1.376 -1.206 1.00 97.56 203 MET A O 1
ATOM 1604 N N . ILE A 1 204 ? -2.381 2.020 0.305 1.00 97.75 204 ILE A N 1
ATOM 1605 C CA . ILE A 1 204 ? -3.588 1.623 -0.443 1.00 97.75 204 ILE A CA 1
ATOM 1606 C C . ILE A 1 204 ? -4.645 2.726 -0.450 1.00 97.75 204 ILE A C 1
ATOM 1608 O O . ILE A 1 204 ? -4.477 3.770 0.175 1.00 97.75 204 ILE A O 1
ATOM 1612 N N . CYS A 1 205 ? -5.775 2.498 -1.130 1.00 98.31 205 CYS A N 1
ATOM 1613 C CA . CYS A 1 205 ? -6.980 3.279 -0.852 1.00 98.31 205 CYS A CA 1
ATOM 1614 C C . CYS A 1 205 ? -7.328 3.185 0.634 1.00 98.31 205 CYS A C 1
ATOM 1616 O O . CYS A 1 205 ? -7.475 2.089 1.168 1.00 98.31 205 CYS A O 1
ATOM 1618 N N . GLN A 1 206 ? -7.466 4.342 1.275 1.00 97.94 206 GLN A N 1
ATOM 1619 C CA . GLN A 1 206 ? -7.776 4.418 2.696 1.00 97.94 206 GLN A CA 1
ATOM 1620 C C . GLN A 1 206 ? -9.277 4.289 2.993 1.00 97.94 206 GLN A C 1
ATOM 1622 O O . GLN A 1 206 ? -9.643 4.243 4.159 1.00 97.94 206 GLN A O 1
ATOM 1627 N N . HIS A 1 207 ? -10.131 4.238 1.956 1.00 97.75 207 HIS A N 1
ATOM 1628 C CA . HIS A 1 207 ? -11.595 4.214 2.085 1.00 97.75 207 HIS A CA 1
ATOM 1629 C C . HIS A 1 207 ? -12.090 5.298 3.064 1.00 97.75 207 HIS A C 1
ATOM 1631 O O . HIS A 1 207 ? -12.718 5.015 4.071 1.00 97.75 207 HIS A O 1
ATOM 1637 N N . CYS A 1 208 ? -11.687 6.539 2.787 1.00 95.56 208 CYS A N 1
ATOM 1638 C CA . CYS A 1 208 ? -11.975 7.734 3.578 1.00 95.56 208 CYS A CA 1
ATOM 1639 C C . CYS A 1 208 ? -13.473 7.989 3.669 1.00 95.56 208 CYS A C 1
ATOM 1641 O O . CYS A 1 208 ? -14.078 8.075 2.611 1.00 95.56 208 CYS A O 1
ATOM 1643 N N . GLU A 1 209 ? -14.037 8.185 4.858 1.00 91.75 209 GLU A N 1
ATOM 1644 C CA . GLU A 1 209 ? -15.465 8.503 5.007 1.00 91.75 209 GLU A CA 1
ATOM 1645 C C . GLU A 1 209 ? -15.784 9.885 4.405 1.00 91.75 209 GLU A C 1
ATOM 1647 O O . GLU A 1 209 ? -16.655 10.023 3.544 1.00 91.75 209 GLU A O 1
ATOM 1652 N N . SER A 1 210 ? -14.967 10.892 4.728 1.00 90.62 210 SER A N 1
ATOM 1653 C CA . SER A 1 210 ? -14.964 12.203 4.066 1.00 90.62 210 SER A CA 1
ATOM 1654 C C . SER A 1 210 ? -14.092 12.157 2.803 1.00 90.62 210 SER A C 1
ATOM 1656 O O . SER A 1 210 ? -13.040 12.791 2.725 1.00 90.62 210 SER A O 1
ATOM 1658 N N . ALA A 1 211 ? -14.469 11.348 1.803 1.00 93.88 211 ALA A N 1
ATOM 1659 C CA . ALA A 1 211 ? -13.628 11.125 0.621 1.00 93.88 211 ALA A CA 1
ATOM 1660 C C . ALA A 1 211 ? -13.557 12.339 -0.331 1.00 93.88 211 ALA A C 1
ATOM 1662 O O . ALA A 1 211 ? -14.493 12.572 -1.105 1.00 93.88 211 ALA A O 1
ATOM 1663 N N . PRO A 1 212 ? -12.392 13.006 -0.469 1.00 94.31 212 PRO A N 1
ATOM 1664 C CA . PRO A 1 212 ? -12.237 14.108 -1.424 1.00 94.31 212 PRO A CA 1
ATOM 1665 C C . PRO A 1 212 ? -12.315 13.627 -2.881 1.00 94.31 212 PRO A C 1
ATOM 1667 O O . PRO A 1 212 ? -12.616 14.379 -3.804 1.00 94.31 212 PRO A O 1
ATOM 1670 N N . CYS A 1 213 ? -12.033 12.347 -3.119 1.00 96.81 213 CYS A N 1
ATOM 1671 C CA . CYS A 1 213 ? -12.058 11.762 -4.453 1.00 96.81 213 CYS A CA 1
ATOM 1672 C C . CYS A 1 213 ? -13.475 11.494 -4.992 1.00 96.81 213 CYS A C 1
ATOM 1674 O O . CYS A 1 213 ? -13.597 11.269 -6.198 1.00 96.81 213 CYS A O 1
ATOM 1676 N N . GLU A 1 214 ? -14.513 11.545 -4.150 1.00 95.50 214 GLU A N 1
ATOM 1677 C CA . GLU A 1 214 ? -15.909 11.353 -4.567 1.00 95.50 214 GLU A CA 1
ATOM 1678 C C . GLU A 1 214 ? -16.561 12.626 -5.078 1.00 95.50 214 GLU A C 1
ATOM 1680 O O . GLU A 1 214 ? -17.065 12.645 -6.201 1.00 95.50 214 GLU A O 1
ATOM 1685 N N . SER A 1 215 ? -16.476 13.704 -4.297 1.00 92.25 215 SER A N 1
ATOM 1686 C CA . SER A 1 215 ? -17.117 14.991 -4.597 1.00 92.25 215 SER A CA 1
ATOM 1687 C C . SER A 1 215 ? -16.678 15.602 -5.933 1.00 92.25 215 SER A C 1
ATOM 1689 O O . SER A 1 215 ? -17.412 16.379 -6.536 1.00 92.25 215 SER A O 1
ATOM 1691 N N . VAL A 1 216 ? -15.503 15.215 -6.437 1.00 96.81 216 VAL A N 1
ATOM 1692 C CA . VAL A 1 216 ? -14.936 15.697 -7.706 1.00 96.81 216 VAL A CA 1
ATOM 1693 C C . VAL A 1 216 ? -15.307 14.849 -8.926 1.00 96.81 216 VAL A C 1
ATOM 1695 O O . VAL A 1 216 ? -14.862 15.145 -10.038 1.00 96.81 216 VAL A O 1
ATOM 1698 N N . CYS A 1 217 ? -16.064 13.757 -8.764 1.00 97.75 217 CYS A N 1
ATOM 1699 C CA . CYS A 1 217 ? -16.454 12.908 -9.886 1.00 97.75 217 CYS A CA 1
ATOM 1700 C C . CYS A 1 217 ? -17.737 13.433 -10.560 1.00 97.75 217 CYS A C 1
ATOM 1702 O O . CYS A 1 217 ? -18.826 13.229 -10.027 1.00 97.75 217 CYS A O 1
ATOM 1704 N N . PRO A 1 218 ? -17.675 14.002 -11.781 1.00 97.38 218 PRO A N 1
ATOM 1705 C CA . PRO A 1 218 ? -18.839 14.652 -12.399 1.00 97.38 218 PRO A CA 1
ATOM 1706 C C . PRO A 1 218 ? -19.956 13.680 -12.808 1.00 97.38 218 PRO A C 1
ATOM 1708 O O . PRO A 1 218 ? -21.069 14.092 -13.106 1.00 97.38 218 PRO A O 1
ATOM 1711 N N . VAL A 1 219 ? -19.655 12.381 -12.865 1.00 97.38 219 VAL A N 1
ATOM 1712 C CA . VAL A 1 219 ? -20.584 11.329 -13.307 1.00 97.38 219 VAL A CA 1
ATOM 1713 C C . VAL A 1 219 ? -20.955 10.361 -12.188 1.00 97.38 219 VAL A C 1
ATOM 1715 O O . VAL A 1 219 ? -21.636 9.372 -12.457 1.00 97.38 219 VAL A O 1
ATOM 1718 N N . ASN A 1 220 ? -20.520 10.634 -10.954 1.00 96.19 220 ASN A N 1
ATOM 1719 C CA . ASN A 1 220 ? -20.784 9.802 -9.782 1.00 96.19 220 ASN A CA 1
ATOM 1720 C C . ASN A 1 220 ? -20.326 8.336 -9.957 1.00 96.19 220 ASN A C 1
ATOM 1722 O O . ASN A 1 220 ? -21.031 7.394 -9.611 1.00 96.19 220 ASN A O 1
ATOM 1726 N N . ALA A 1 221 ? -19.149 8.135 -10.562 1.00 97.56 221 ALA A N 1
ATOM 1727 C CA . ALA A 1 221 ? -18.548 6.806 -10.737 1.00 97.56 221 ALA A CA 1
ATOM 1728 C C . ALA A 1 221 ? -17.882 6.274 -9.460 1.00 97.56 221 ALA A C 1
ATOM 1730 O O . ALA A 1 221 ? -17.474 5.118 -9.413 1.00 97.56 221 ALA A O 1
ATOM 1731 N N . THR A 1 222 ? -17.725 7.121 -8.448 1.00 96.44 222 THR A N 1
ATOM 1732 C CA . THR A 1 222 ? -17.201 6.745 -7.143 1.00 96.44 222 THR A CA 1
ATOM 1733 C C . THR A 1 222 ? -18.127 7.290 -6.073 1.00 96.44 222 THR A C 1
ATOM 1735 O O . THR A 1 222 ? -18.449 8.474 -6.104 1.00 96.44 222 THR A O 1
ATOM 1738 N N . VAL A 1 223 ? -18.575 6.411 -5.186 1.00 94.75 223 VAL A N 1
ATOM 1739 C CA . VAL A 1 223 ? -19.585 6.696 -4.162 1.00 94.75 223 VAL A CA 1
ATOM 1740 C C . VAL A 1 223 ? -19.329 5.831 -2.940 1.00 94.75 223 VAL A C 1
ATOM 1742 O O . VAL A 1 223 ? -18.811 4.722 -3.080 1.00 94.75 223 VAL A O 1
ATOM 1745 N N . HIS A 1 224 ? -19.748 6.294 -1.773 1.00 93.81 224 HIS A N 1
ATOM 1746 C CA . HIS A 1 224 ? -19.818 5.444 -0.597 1.00 93.81 224 HIS A CA 1
ATOM 1747 C C . HIS A 1 224 ? -21.000 4.487 -0.661 1.00 93.81 224 HIS A C 1
ATOM 1749 O O . HIS A 1 224 ? -22.088 4.848 -1.121 1.00 93.81 224 HIS A O 1
ATOM 1755 N N . ASP A 1 225 ? -20.785 3.276 -0.160 1.00 93.25 225 ASP A N 1
ATOM 1756 C CA . ASP A 1 225 ? -21.870 2.399 0.246 1.00 93.25 225 ASP A CA 1
ATOM 1757 C C . ASP A 1 225 ? -22.229 2.587 1.727 1.00 93.25 225 ASP A C 1
ATOM 1759 O O . ASP A 1 225 ? -21.622 3.371 2.465 1.00 93.25 225 ASP A O 1
ATOM 1763 N N . HIS A 1 226 ? -23.244 1.844 2.159 1.00 92.12 226 HIS A N 1
ATOM 1764 C CA . HIS A 1 226 ? -23.725 1.890 3.532 1.00 92.12 226 HIS A CA 1
ATOM 1765 C C . HIS A 1 226 ? -22.754 1.265 4.544 1.00 92.12 226 HIS A C 1
ATOM 1767 O O . HIS A 1 226 ? -22.879 1.501 5.741 1.00 92.12 226 HIS A O 1
ATOM 1773 N N . GLU A 1 227 ? -21.782 0.477 4.088 1.00 94.12 227 GLU A N 1
ATOM 1774 C CA . GLU A 1 227 ? -20.869 -0.296 4.935 1.00 94.12 227 GLU A CA 1
ATOM 1775 C C . GLU A 1 227 ? -19.501 0.385 5.100 1.00 94.12 227 GLU A C 1
ATOM 1777 O O . GLU A 1 227 ? -18.565 -0.199 5.656 1.00 94.12 227 GLU A O 1
ATOM 1782 N N . GLY A 1 228 ? -19.362 1.624 4.621 1.00 92.12 228 GLY A N 1
ATOM 1783 C CA . GLY A 1 228 ? -18.129 2.397 4.750 1.00 92.12 228 GLY A CA 1
ATOM 1784 C C . GLY A 1 228 ? -17.115 2.175 3.640 1.00 92.12 228 GLY A C 1
ATOM 1785 O O . GLY A 1 228 ? -15.986 2.661 3.742 1.00 92.12 228 GLY A O 1
ATOM 1786 N N . LEU A 1 229 ? -17.465 1.462 2.568 1.00 95.62 229 LEU A N 1
ATOM 1787 C CA . LEU A 1 229 ? -16.580 1.343 1.421 1.00 95.62 229 LEU A CA 1
ATOM 1788 C C . LEU A 1 229 ? -16.800 2.500 0.457 1.00 95.62 229 LEU A C 1
ATOM 1790 O O . LEU A 1 229 ? -17.884 2.728 -0.064 1.00 95.62 229 LEU A O 1
ATOM 1794 N N . ASN A 1 230 ? -15.701 3.145 0.088 1.00 96.81 230 ASN A N 1
ATOM 1795 C CA . ASN A 1 230 ? -15.627 3.870 -1.168 1.00 96.81 230 ASN A CA 1
ATOM 1796 C C . ASN A 1 230 ? -15.720 2.862 -2.334 1.00 96.81 230 ASN A C 1
ATOM 1798 O O . ASN A 1 230 ? -14.796 2.067 -2.538 1.00 96.81 230 ASN A O 1
ATOM 1802 N N . VAL A 1 231 ? -16.802 2.854 -3.103 1.00 96.19 231 VAL A N 1
ATOM 1803 C CA . VAL A 1 231 ? -17.032 1.930 -4.224 1.00 96.19 231 VAL A CA 1
ATOM 1804 C C . VAL A 1 231 ? -16.706 2.624 -5.545 1.00 96.19 231 VAL A C 1
ATOM 1806 O O . VAL A 1 231 ? -17.094 3.764 -5.782 1.00 96.19 231 VAL A O 1
ATOM 1809 N N . MET A 1 232 ? -15.972 1.937 -6.427 1.00 97.50 232 MET A N 1
ATOM 1810 C CA . MET A 1 232 ? -15.629 2.433 -7.764 1.00 97.50 232 MET A CA 1
ATOM 1811 C C . MET A 1 232 ? -16.420 1.665 -8.827 1.00 97.50 232 MET A C 1
ATOM 1813 O O . MET A 1 232 ? -16.090 0.526 -9.148 1.00 97.50 232 MET A O 1
ATOM 1817 N N . ALA A 1 233 ? -17.425 2.306 -9.416 1.00 97.31 233 ALA A N 1
ATOM 1818 C CA . ALA A 1 233 ? -18.173 1.773 -10.547 1.00 97.31 233 ALA A CA 1
ATOM 1819 C C . ALA A 1 233 ? -17.389 2.002 -11.851 1.00 97.31 233 ALA A C 1
ATOM 1821 O O . ALA A 1 233 ? -17.457 3.066 -12.476 1.00 97.31 233 ALA A O 1
ATOM 1822 N N . TYR A 1 234 ? -16.616 0.994 -12.264 1.00 97.50 234 TYR A N 1
ATOM 1823 C CA . TYR A 1 234 ? -15.722 1.064 -13.427 1.00 97.50 234 TYR A CA 1
ATOM 1824 C C . TYR A 1 234 ? -16.434 1.494 -14.718 1.00 97.50 234 TYR A C 1
ATOM 1826 O O . TYR A 1 234 ? -15.938 2.349 -15.446 1.00 97.50 234 TYR A O 1
ATOM 1834 N N . ASN A 1 235 ? -17.625 0.950 -14.969 1.00 96.69 235 ASN A N 1
ATOM 1835 C CA . ASN A 1 235 ? -18.449 1.216 -16.153 1.00 96.69 235 ASN A CA 1
ATOM 1836 C C . ASN A 1 235 ? -19.020 2.643 -16.215 1.00 96.69 235 ASN A C 1
ATOM 1838 O O . ASN A 1 235 ? -19.393 3.106 -17.291 1.00 96.69 235 ASN A O 1
ATOM 1842 N N . ARG A 1 236 ? -19.103 3.347 -15.080 1.00 97.38 236 ARG A N 1
ATOM 1843 C CA . ARG A 1 236 ? -19.595 4.729 -15.020 1.00 97.38 236 ARG A CA 1
ATOM 1844 C C . ARG A 1 236 ? -18.481 5.753 -15.228 1.00 97.38 236 ARG A C 1
ATOM 1846 O O . ARG A 1 236 ? -18.758 6.919 -15.501 1.00 97.38 236 ARG A O 1
ATOM 1853 N N . CYS A 1 237 ? -17.223 5.342 -15.090 1.00 97.88 237 CYS A N 1
ATOM 1854 C CA . CYS A 1 237 ? -16.078 6.231 -15.207 1.00 97.88 237 CYS A CA 1
ATOM 1855 C C . CYS A 1 237 ? -15.892 6.716 -16.650 1.00 97.88 237 CYS A C 1
ATOM 1857 O O . CYS A 1 237 ? -15.639 5.923 -17.548 1.00 97.88 237 CYS A O 1
ATOM 1859 N N . VAL A 1 238 ? -15.935 8.035 -16.853 1.00 96.88 238 VAL A N 1
ATOM 1860 C CA . VAL A 1 238 ? -15.672 8.672 -18.161 1.00 96.88 238 VAL A CA 1
ATOM 1861 C C . VAL A 1 238 ? -14.230 9.179 -18.310 1.00 96.88 238 VAL A C 1
ATOM 1863 O O . VAL A 1 238 ? -13.908 9.888 -19.256 1.00 96.88 238 VAL A O 1
ATOM 1866 N N . GLY A 1 239 ? -13.351 8.844 -17.361 1.00 96.31 239 GLY A N 1
ATOM 1867 C CA . GLY A 1 239 ? -11.911 9.064 -17.498 1.00 96.31 239 GLY A CA 1
ATOM 1868 C C . GLY A 1 239 ? -11.400 10.490 -17.281 1.00 96.31 239 GLY A C 1
ATOM 1869 O O . GLY A 1 239 ? -10.306 10.798 -17.743 1.00 96.31 239 GLY A O 1
ATOM 1870 N N . THR A 1 240 ? -12.122 11.346 -16.544 1.00 96.50 240 THR A N 1
ATOM 1871 C CA . THR A 1 240 ? -11.694 12.737 -16.254 1.00 96.50 240 THR A CA 1
ATOM 1872 C C . THR A 1 240 ? -10.443 12.850 -15.378 1.00 96.50 240 THR A C 1
ATOM 1874 O O . THR A 1 240 ? -9.786 13.883 -15.369 1.00 96.50 240 THR A O 1
ATOM 1877 N N . ARG A 1 241 ? -10.110 11.797 -14.622 1.00 96.75 241 ARG A N 1
ATOM 1878 C CA . ARG A 1 241 ? -8.931 11.688 -13.734 1.00 96.75 241 ARG A CA 1
ATOM 1879 C C . ARG A 1 241 ? -8.879 12.623 -12.525 1.00 96.75 241 ARG A C 1
ATOM 1881 O O . ARG A 1 241 ? -7.995 12.452 -11.690 1.00 96.75 241 ARG A O 1
ATOM 1888 N N . TYR A 1 242 ? -9.860 13.504 -12.344 1.00 97.75 242 TYR A N 1
ATOM 1889 C CA . TYR A 1 242 ? -9.862 14.452 -11.224 1.00 97.75 242 TYR A CA 1
ATOM 1890 C C . TYR A 1 242 ? -9.876 13.759 -9.844 1.00 97.75 242 TYR A C 1
ATOM 1892 O O . TYR A 1 242 ? -9.184 14.179 -8.919 1.00 97.75 242 TYR A O 1
ATOM 1900 N N . CYS A 1 243 ? -10.556 12.614 -9.728 1.00 97.38 243 CYS A N 1
ATOM 1901 C CA . CYS A 1 243 ? -10.545 11.794 -8.511 1.00 97.38 243 CYS A CA 1
ATOM 1902 C C . CYS A 1 243 ? -9.139 11.340 -8.072 1.00 97.38 243 CYS A C 1
ATOM 1904 O O . CYS A 1 243 ? -8.928 11.114 -6.883 1.00 97.38 243 CYS A O 1
ATOM 1906 N N . SER A 1 244 ? -8.175 11.219 -8.996 1.00 97.31 244 SER A N 1
ATOM 1907 C CA . SER A 1 244 ? -6.779 10.938 -8.645 1.00 97.31 244 SER A CA 1
ATOM 1908 C C . SER A 1 244 ? -6.090 12.176 -8.077 1.00 97.31 244 SER A C 1
ATOM 1910 O O . SER A 1 244 ? -5.464 12.097 -7.022 1.00 97.31 244 SER A O 1
ATOM 1912 N N . ASN A 1 245 ? -6.274 13.338 -8.711 1.00 97.25 245 ASN A N 1
ATOM 1913 C CA . ASN A 1 245 ? -5.658 14.589 -8.263 1.00 97.25 245 ASN A CA 1
ATOM 1914 C C . ASN A 1 245 ? -6.098 14.948 -6.837 1.00 97.25 245 ASN A C 1
ATOM 1916 O O . ASN A 1 245 ? -5.246 15.288 -6.017 1.00 97.25 245 ASN A O 1
ATOM 1920 N N . ASN A 1 246 ? -7.392 14.796 -6.529 1.00 97.25 246 ASN A N 1
ATOM 1921 C CA . ASN A 1 246 ? -7.935 15.130 -5.208 1.00 97.25 246 ASN A CA 1
ATOM 1922 C C . ASN A 1 246 ? -7.669 14.057 -4.137 1.00 97.25 246 ASN A C 1
ATOM 1924 O O . ASN A 1 246 ? -7.876 14.285 -2.952 1.00 97.25 246 ASN A O 1
ATOM 1928 N N . CYS A 1 247 ? -7.212 12.862 -4.524 1.00 97.56 247 CYS A N 1
ATOM 1929 C CA . CYS A 1 247 ? -6.815 11.839 -3.564 1.00 97.56 247 CYS A CA 1
ATOM 1930 C C . CYS A 1 247 ? -5.441 12.187 -2.976 1.00 97.56 247 CYS A C 1
ATOM 1932 O O . CYS A 1 247 ? -4.443 12.172 -3.703 1.00 97.56 247 CYS A O 1
ATOM 1934 N N . ALA A 1 248 ? -5.377 12.454 -1.668 1.00 95.38 248 ALA A N 1
ATOM 1935 C CA . ALA A 1 248 ? -4.142 12.836 -0.979 1.00 95.38 248 ALA A CA 1
ATOM 1936 C C . ALA A 1 248 ? -3.027 11.783 -1.134 1.00 95.38 248 ALA A C 1
ATOM 1938 O O . ALA A 1 248 ? -1.897 12.121 -1.465 1.00 95.38 248 ALA A O 1
ATOM 1939 N N . TRP A 1 249 ? -3.368 10.494 -1.040 1.00 96.00 249 TRP A N 1
ATOM 1940 C CA . TRP A 1 249 ? -2.404 9.388 -1.154 1.00 96.00 249 TRP A CA 1
ATOM 1941 C C . TRP A 1 249 ? -2.052 8.986 -2.588 1.00 96.00 249 TRP A C 1
ATOM 1943 O O . TRP A 1 249 ? -1.224 8.091 -2.772 1.00 96.00 249 TRP A O 1
ATOM 1953 N N . LYS A 1 250 ? -2.704 9.574 -3.604 1.00 96.81 250 LYS A N 1
ATOM 1954 C CA . LYS A 1 250 ? -2.513 9.224 -5.025 1.00 96.81 250 LYS A CA 1
ATOM 1955 C C . LYS A 1 250 ? -2.560 7.709 -5.253 1.00 96.81 250 LYS A C 1
ATOM 1957 O O . LYS A 1 250 ? -1.633 7.125 -5.794 1.00 96.81 250 LYS A O 1
ATOM 1962 N N . VAL A 1 251 ? -3.634 7.057 -4.803 1.00 97.19 251 VAL A N 1
ATOM 1963 C CA . VAL A 1 251 ? -3.855 5.587 -4.873 1.00 97.19 251 VAL A CA 1
ATOM 1964 C C . VAL A 1 251 ? -4.952 5.183 -5.863 1.00 97.19 251 VAL A C 1
ATOM 1966 O O . VAL A 1 251 ? -5.344 4.020 -5.944 1.00 97.19 251 VAL A O 1
ATOM 1969 N N . ARG A 1 252 ? -5.451 6.148 -6.642 1.00 97.94 252 ARG A N 1
ATOM 1970 C CA . ARG A 1 252 ? -6.274 5.894 -7.829 1.00 97.94 252 ARG A CA 1
ATOM 1971 C C . ARG A 1 252 ? -5.331 5.659 -9.014 1.00 97.94 252 ARG A C 1
ATOM 1973 O O . ARG A 1 252 ? -4.361 6.399 -9.179 1.00 97.94 252 ARG A O 1
ATOM 1980 N N . ARG A 1 253 ? -5.579 4.628 -9.819 1.00 97.94 253 ARG A N 1
ATOM 1981 C CA . ARG A 1 253 ? -4.752 4.239 -10.973 1.00 97.94 253 ARG A CA 1
ATOM 1982 C C . ARG A 1 253 ? -5.566 4.260 -12.253 1.00 97.94 253 ARG A C 1
ATOM 1984 O O . ARG A 1 253 ? -6.697 3.791 -12.264 1.00 97.94 253 ARG A O 1
ATOM 1991 N N . PHE A 1 254 ? -5.016 4.838 -13.316 1.00 97.94 254 PHE A N 1
ATOM 1992 C CA . PHE A 1 254 ? -5.747 5.051 -14.561 1.00 97.94 254 PHE A CA 1
ATOM 1993 C C . PHE A 1 254 ? -5.310 4.091 -15.657 1.00 97.94 254 PHE A C 1
ATOM 1995 O O . PHE A 1 254 ? -4.128 4.020 -15.987 1.00 97.94 254 PHE A O 1
ATOM 2002 N N . ASN A 1 255 ? -6.278 3.460 -16.318 1.00 96.19 255 ASN A N 1
ATOM 2003 C CA . ASN A 1 255 ? -6.019 2.728 -17.552 1.00 96.19 255 ASN A CA 1
ATOM 2004 C C . ASN A 1 255 ? -5.815 3.705 -18.714 1.00 96.19 255 ASN A C 1
ATOM 2006 O O . ASN A 1 255 ? -6.769 4.090 -19.391 1.00 96.19 255 ASN A O 1
ATOM 2010 N N . TYR A 1 256 ? -4.569 4.118 -18.946 1.00 93.00 256 TYR A N 1
ATOM 2011 C CA . TYR A 1 256 ? -4.209 4.967 -20.089 1.00 93.00 256 TYR A CA 1
ATOM 2012 C C . TYR A 1 256 ? -4.461 4.268 -21.424 1.00 93.00 256 TYR A C 1
ATOM 2014 O O . TYR A 1 256 ? -5.021 4.860 -22.346 1.00 93.00 256 TYR A O 1
ATOM 2022 N N . PHE A 1 257 ? -4.090 2.994 -21.489 1.00 91.38 257 PHE A N 1
ATOM 2023 C CA . PHE A 1 257 ? -4.274 2.134 -22.645 1.00 91.38 257 PHE A CA 1
ATOM 2024 C C . PHE A 1 257 ? -5.164 0.955 -22.279 1.00 91.38 257 PHE A C 1
ATOM 2026 O O . PHE A 1 257 ? -5.483 0.726 -21.112 1.00 91.38 257 PHE A O 1
ATOM 2033 N N . ASP A 1 258 ? -5.581 0.205 -23.293 1.00 88.06 258 ASP A N 1
ATOM 2034 C CA . ASP A 1 258 ? -6.312 -1.035 -23.075 1.00 88.06 258 ASP A CA 1
ATOM 2035 C C . ASP A 1 258 ? -5.324 -2.171 -22.800 1.00 88.06 258 ASP A C 1
ATOM 2037 O O . ASP A 1 258 ? -5.034 -2.990 -23.670 1.00 88.06 258 ASP A O 1
ATOM 2041 N N . TYR A 1 259 ? -4.757 -2.174 -21.592 1.00 87.50 259 TYR A N 1
ATOM 2042 C CA . TYR A 1 259 ? -3.729 -3.138 -21.192 1.00 87.50 259 TYR A CA 1
ATOM 2043 C C . TYR A 1 259 ? -4.225 -4.594 -21.178 1.00 87.50 259 TYR A C 1
ATOM 2045 O O . TYR A 1 259 ? -3.422 -5.522 -21.200 1.00 87.50 259 TYR A O 1
ATOM 2053 N N . ASN A 1 260 ? -5.543 -4.806 -21.130 1.00 83.19 260 ASN A N 1
ATOM 2054 C CA . ASN A 1 260 ? -6.142 -6.136 -21.151 1.00 83.19 260 ASN A CA 1
ATOM 2055 C C . ASN A 1 260 ? -6.352 -6.661 -22.576 1.00 83.19 260 ASN A C 1
ATOM 2057 O O . ASN A 1 260 ? -6.220 -7.866 -22.788 1.00 83.19 260 ASN A O 1
ATOM 2061 N N . LYS A 1 261 ? -6.669 -5.781 -23.536 1.00 79.56 261 LYS A N 1
ATOM 2062 C CA . LYS A 1 261 ? -6.950 -6.160 -24.929 1.00 79.56 261 LYS A CA 1
ATOM 2063 C C . LYS A 1 261 ? -5.749 -6.029 -25.868 1.00 79.56 261 LYS A C 1
ATOM 2065 O O . LYS A 1 261 ? -5.745 -6.669 -26.915 1.00 79.56 261 LYS A O 1
ATOM 2070 N N . ARG A 1 262 ? -4.758 -5.194 -25.542 1.00 78.25 262 ARG A N 1
ATOM 2071 C CA . ARG A 1 262 ? -3.600 -4.911 -26.410 1.00 78.25 262 ARG A CA 1
ATOM 2072 C C . ARG A 1 262 ? -2.339 -5.605 -25.904 1.00 78.25 262 ARG A C 1
ATOM 2074 O O . ARG A 1 262 ? -2.133 -5.658 -24.689 1.00 78.25 262 ARG A O 1
ATOM 2081 N N . PRO A 1 263 ? -1.477 -6.111 -26.798 1.00 75.38 263 PRO A N 1
ATOM 2082 C CA . PRO A 1 263 ? -0.152 -6.542 -26.394 1.00 75.38 263 PRO A CA 1
ATOM 2083 C C . PRO A 1 263 ? 0.715 -5.315 -26.042 1.00 75.38 263 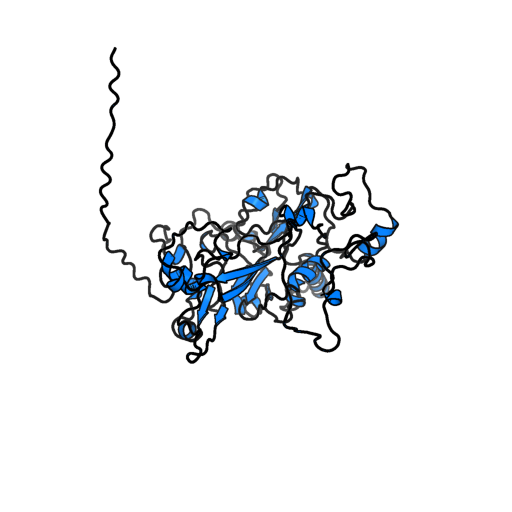PRO A C 1
ATOM 2085 O O . PRO A 1 263 ? 0.422 -4.181 -26.433 1.00 75.38 263 PRO A O 1
ATOM 2088 N N . ILE A 1 264 ? 1.744 -5.532 -25.218 1.00 73.75 264 ILE A N 1
ATOM 2089 C CA . ILE A 1 264 ? 2.532 -4.460 -24.577 1.00 73.75 264 ILE A CA 1
ATOM 2090 C C . ILE A 1 264 ? 3.333 -3.638 -25.606 1.00 73.75 264 ILE A C 1
ATOM 2092 O O . ILE A 1 264 ? 3.591 -2.459 -25.382 1.00 73.75 264 ILE A O 1
ATOM 2096 N N . ASP A 1 265 ? 3.688 -4.239 -26.736 1.00 73.56 265 ASP A N 1
ATOM 2097 C CA . ASP A 1 265 ? 4.419 -3.644 -27.860 1.00 73.56 265 ASP A CA 1
ATOM 2098 C C . ASP A 1 265 ? 3.528 -2.845 -28.833 1.00 73.56 265 ASP A C 1
ATOM 2100 O O . ASP A 1 265 ? 4.039 -2.030 -29.596 1.00 73.56 265 ASP A O 1
ATOM 2104 N N . GLN A 1 266 ? 2.200 -3.002 -28.773 1.00 75.25 266 GLN A N 1
ATOM 2105 C CA . GLN A 1 266 ? 1.238 -2.345 -29.680 1.00 75.25 266 GLN A CA 1
ATOM 2106 C C . GLN A 1 266 ? 0.280 -1.392 -28.944 1.00 75.25 266 GLN A C 1
ATOM 2108 O O . GLN A 1 266 ? -0.827 -1.090 -29.401 1.00 75.25 266 GLN A O 1
ATOM 2113 N N . LEU A 1 267 ? 0.681 -0.883 -27.773 1.00 77.94 267 LEU A N 1
ATOM 2114 C CA . LEU A 1 267 ? -0.177 -0.031 -26.938 1.00 77.94 267 LEU A CA 1
ATOM 2115 C C . LEU A 1 267 ? -0.659 1.239 -27.653 1.00 77.94 267 LEU A C 1
ATOM 2117 O O . LEU A 1 267 ? -1.772 1.696 -27.381 1.00 77.94 267 LEU A O 1
ATOM 2121 N N . TYR A 1 268 ? 0.140 1.778 -28.576 1.00 80.50 268 TYR A N 1
ATOM 2122 C CA . TYR A 1 268 ? -0.137 3.019 -29.306 1.00 80.50 268 TYR A CA 1
ATOM 2123 C C . TYR A 1 268 ? -1.034 2.848 -30.536 1.00 80.50 268 TYR A C 1
ATOM 2125 O O . TYR A 1 268 ? -1.439 3.844 -31.137 1.00 80.50 268 TYR A O 1
ATOM 2133 N N . GLU A 1 269 ? -1.389 1.619 -30.906 1.00 74.44 269 GLU A N 1
ATOM 2134 C CA . GLU A 1 269 ? -2.217 1.395 -32.084 1.00 74.44 269 GLU A CA 1
ATOM 2135 C C . GLU A 1 269 ? -3.669 1.881 -31.892 1.00 74.44 269 GLU A C 1
ATOM 2137 O O . GLU A 1 269 ? -4.171 2.109 -30.780 1.00 74.44 269 GLU A O 1
ATOM 2142 N N . GLY A 1 270 ? -4.372 2.083 -33.008 1.00 67.25 270 GLY A N 1
ATOM 2143 C CA . GLY A 1 270 ? -5.752 2.570 -33.028 1.00 67.25 270 GLY A CA 1
ATOM 2144 C C . GLY A 1 270 ? -6.753 1.619 -32.348 1.00 67.25 270 GLY A C 1
ATOM 2145 O O . GLY A 1 270 ? -6.419 0.497 -31.976 1.00 67.25 270 GLY A O 1
ATOM 2146 N N . PRO A 1 271 ? -8.018 2.030 -32.154 1.00 62.69 271 PRO A N 1
ATOM 2147 C CA . PRO A 1 271 ? -9.053 1.209 -31.505 1.00 62.69 271 PRO A CA 1
ATOM 2148 C C . PRO A 1 271 ? -9.369 -0.119 -32.223 1.00 62.69 271 PRO A C 1
ATOM 2150 O O . PRO A 1 271 ? -10.035 -0.966 -31.637 1.00 62.69 271 PRO A O 1
ATOM 2153 N N . LEU A 1 272 ? -8.893 -0.294 -33.459 1.00 66.12 272 LEU A N 1
ATOM 2154 C CA . LEU A 1 272 ? -9.022 -1.518 -34.254 1.00 66.12 272 LEU A CA 1
ATOM 2155 C C . LEU A 1 272 ? -7.932 -2.560 -33.957 1.00 66.12 272 LEU A C 1
ATOM 2157 O O . LEU A 1 272 ? -8.051 -3.689 -34.416 1.00 66.12 272 LEU A O 1
ATOM 2161 N N . ALA A 1 273 ? -6.895 -2.201 -33.196 1.00 65.62 273 ALA A N 1
ATOM 2162 C CA . ALA A 1 273 ? -5.866 -3.142 -32.779 1.00 65.62 273 ALA A CA 1
ATOM 2163 C C . ALA A 1 273 ? -6.427 -4.155 -31.775 1.00 65.62 273 ALA A C 1
ATOM 2165 O O . ALA A 1 273 ? -7.061 -3.785 -30.776 1.00 65.62 273 ALA A O 1
ATOM 2166 N N . SER A 1 274 ? -6.178 -5.432 -32.040 1.00 66.06 274 SER A N 1
ATOM 2167 C CA . SER A 1 274 ? -6.578 -6.562 -31.207 1.00 66.06 274 SER A CA 1
ATOM 2168 C C . SER A 1 274 ? -5.389 -7.478 -30.981 1.00 66.06 274 SER A C 1
ATOM 2170 O O . SER A 1 274 ? -4.572 -7.681 -31.875 1.00 66.06 274 SER A O 1
ATOM 2172 N N . ARG A 1 275 ? -5.316 -8.071 -29.795 1.00 69.12 275 ARG A N 1
ATOM 2173 C CA . ARG A 1 275 ? -4.353 -9.129 -29.512 1.00 69.12 275 ARG A CA 1
ATOM 2174 C C . ARG A 1 275 ? -4.736 -10.418 -30.270 1.00 69.12 275 ARG A C 1
ATOM 2176 O O . ARG A 1 275 ? -5.933 -10.651 -30.444 1.00 69.12 275 ARG A O 1
ATOM 2183 N N . PRO A 1 276 ? -3.767 -11.228 -30.739 1.00 68.31 276 PRO A N 1
ATOM 2184 C CA . PRO A 1 276 ? -4.058 -12.517 -31.374 1.00 68.31 276 PRO A CA 1
ATOM 2185 C C . PRO A 1 276 ? -4.872 -13.428 -30.441 1.00 68.31 276 PRO A C 1
ATOM 2187 O O . PRO A 1 276 ? -4.567 -13.480 -29.251 1.00 68.31 276 PRO A O 1
ATOM 2190 N N . GLU A 1 277 ? -5.877 -14.143 -30.966 1.00 65.19 277 GLU A N 1
ATOM 2191 C CA . GLU A 1 277 ? -6.790 -15.002 -30.177 1.00 65.19 277 GLU A CA 1
ATOM 2192 C C . GLU A 1 277 ? -6.038 -16.005 -29.289 1.00 65.19 277 GLU A C 1
ATOM 2194 O O . GLU A 1 277 ? -6.315 -16.103 -28.097 1.00 65.19 277 GLU A O 1
ATOM 2199 N N . GLU A 1 278 ? -4.999 -16.650 -29.823 1.00 63.50 278 GLU A N 1
ATOM 2200 C CA . GLU A 1 278 ? -4.206 -17.665 -29.111 1.00 63.50 278 GLU A CA 1
ATOM 2201 C C . GLU A 1 278 ? -3.548 -17.147 -27.813 1.00 63.50 278 GLU A C 1
ATOM 2203 O O . GLU A 1 278 ? -3.279 -17.915 -26.889 1.00 63.50 278 GLU A O 1
ATOM 2208 N N . ASP A 1 279 ? -3.293 -15.838 -27.719 1.00 63.09 279 ASP A N 1
ATOM 2209 C CA . ASP A 1 279 ? -2.670 -15.212 -26.549 1.00 63.09 279 ASP A CA 1
ATOM 2210 C C . ASP A 1 279 ? -3.669 -14.817 -25.459 1.00 63.09 279 ASP A C 1
ATOM 2212 O O . ASP A 1 279 ? -3.277 -14.591 -24.308 1.00 63.09 279 ASP A O 1
ATOM 2216 N N . ILE A 1 280 ? -4.932 -14.639 -25.838 1.00 63.62 280 ILE A N 1
ATOM 2217 C CA . ILE A 1 280 ? -5.985 -14.141 -24.959 1.00 63.62 280 ILE A CA 1
ATOM 2218 C C . ILE A 1 280 ? -6.482 -15.286 -24.074 1.00 63.62 280 ILE A C 1
ATOM 2220 O O . ILE A 1 280 ? -6.504 -15.130 -22.851 1.00 63.62 280 ILE A O 1
ATOM 2224 N N . ASP A 1 281 ? -6.752 -16.452 -24.662 1.00 68.62 281 ASP A N 1
ATOM 2225 C CA . ASP A 1 281 ? -7.419 -17.573 -23.990 1.00 68.62 281 ASP A CA 1
ATOM 2226 C C . ASP A 1 281 ? -6.689 -18.041 -22.717 1.00 68.62 281 ASP A C 1
ATOM 2228 O O . ASP A 1 281 ? -7.302 -18.254 -21.669 1.00 68.62 281 ASP A O 1
ATOM 2232 N N . LEU A 1 282 ? -5.354 -18.142 -22.758 1.00 79.62 282 LEU A N 1
ATOM 2233 C CA . LEU A 1 282 ? -4.559 -18.561 -21.595 1.00 79.62 282 LEU A CA 1
ATOM 2234 C C . LEU A 1 282 ? -4.555 -17.521 -20.468 1.00 79.62 282 LEU A C 1
ATOM 2236 O O . LEU A 1 282 ? -4.585 -17.879 -19.290 1.00 79.62 282 LEU A O 1
ATOM 2240 N N . ILE A 1 283 ? -4.491 -16.233 -20.813 1.00 81.19 283 ILE A N 1
ATOM 2241 C CA . ILE A 1 283 ? -4.453 -15.146 -19.825 1.00 81.19 283 ILE A CA 1
ATOM 2242 C C . ILE A 1 283 ? -5.842 -14.923 -19.233 1.00 81.19 283 ILE A C 1
ATOM 2244 O O . ILE A 1 283 ? -5.953 -14.606 -18.050 1.00 81.19 283 ILE A O 1
ATOM 2248 N N . GLU A 1 284 ? -6.900 -15.101 -20.021 1.00 85.81 284 GLU A N 1
ATOM 2249 C CA . GLU A 1 284 ? -8.279 -15.003 -19.546 1.00 85.81 284 GLU A CA 1
ATOM 2250 C C . GLU A 1 284 ? -8.606 -16.060 -18.495 1.00 85.81 284 GLU A C 1
ATOM 2252 O O . GLU A 1 284 ? -9.231 -15.717 -17.493 1.00 85.81 284 GLU A O 1
ATOM 2257 N N . MET A 1 285 ? -8.090 -17.286 -18.631 1.00 88.50 285 MET A N 1
ATOM 2258 C CA . MET A 1 285 ? -8.237 -18.320 -17.597 1.00 88.50 285 MET A CA 1
ATOM 2259 C C . MET A 1 285 ? -7.591 -17.948 -16.254 1.00 88.50 285 MET A C 1
ATOM 2261 O O . MET A 1 285 ? -7.997 -18.467 -15.217 1.00 88.50 285 MET A O 1
ATOM 2265 N N . ALA A 1 286 ? -6.589 -17.063 -16.250 1.00 89.94 286 ALA A N 1
ATOM 2266 C CA . ALA A 1 286 ? -5.958 -16.587 -15.021 1.00 89.94 286 ALA A CA 1
ATOM 2267 C C . ALA A 1 286 ? -6.745 -15.455 -14.336 1.00 89.94 286 ALA A C 1
ATOM 2269 O O . ALA A 1 286 ? -6.415 -15.086 -13.207 1.00 89.94 286 ALA A O 1
ATOM 2270 N N . LYS A 1 287 ? -7.751 -14.875 -15.005 1.00 92.81 287 LYS A N 1
ATOM 2271 C CA . LYS A 1 287 ? -8.538 -13.768 -14.458 1.00 92.81 287 LYS A CA 1
ATOM 2272 C C . LYS A 1 287 ? -9.606 -14.287 -13.503 1.00 92.81 287 LYS A C 1
ATOM 2274 O O . LYS A 1 287 ? -10.288 -15.271 -13.766 1.00 92.81 287 LYS A O 1
ATOM 2279 N N . ASN A 1 288 ? -9.790 -13.564 -12.408 1.00 96.44 288 ASN A N 1
ATOM 2280 C CA . ASN A 1 288 ? -10.874 -13.779 -11.470 1.00 96.44 288 ASN A CA 1
ATOM 2281 C C . ASN A 1 288 ? -12.225 -13.460 -12.147 1.00 96.44 288 ASN A C 1
ATOM 2283 O O . ASN A 1 288 ? -12.418 -12.310 -12.559 1.00 96.44 288 ASN A O 1
ATOM 2287 N N . PRO A 1 289 ? -13.161 -14.421 -12.261 1.00 96.56 289 PRO A N 1
ATOM 2288 C CA . PRO A 1 289 ? -14.456 -14.193 -12.904 1.00 96.56 289 PRO A CA 1
ATOM 2289 C C . PRO A 1 289 ? -15.360 -13.231 -12.118 1.00 96.56 289 PRO A C 1
ATOM 2291 O O . PRO A 1 289 ? -16.254 -12.621 -12.703 1.00 96.56 289 PRO A O 1
ATOM 2294 N N . ASP A 1 290 ? -15.109 -13.048 -10.820 1.00 97.31 290 ASP A N 1
ATOM 2295 C CA . ASP A 1 290 ? -15.923 -12.205 -9.939 1.00 97.31 290 ASP A CA 1
ATOM 2296 C C . ASP A 1 290 ? -15.498 -10.727 -9.950 1.00 97.31 290 ASP A C 1
ATOM 2298 O O . ASP A 1 290 ? -16.114 -9.885 -9.294 1.00 97.31 290 ASP A O 1
ATOM 2302 N N . VAL A 1 291 ? -14.436 -10.385 -10.690 1.00 97.56 291 VAL A N 1
ATOM 2303 C CA . VAL A 1 291 ? -13.912 -9.018 -10.777 1.00 97.56 291 VAL A CA 1
ATOM 2304 C C . VAL A 1 291 ? -13.944 -8.534 -12.217 1.00 97.56 291 VAL A C 1
ATOM 2306 O O . VAL A 1 291 ? -13.367 -9.136 -13.120 1.00 97.56 291 VAL A O 1
ATOM 2309 N N . THR A 1 292 ? -14.551 -7.367 -12.437 1.00 95.94 292 THR A N 1
ATOM 2310 C CA . THR A 1 292 ? -14.596 -6.736 -13.760 1.00 95.94 292 THR A CA 1
ATOM 2311 C C . THR A 1 292 ? -13.193 -6.593 -14.345 1.00 95.94 292 THR A C 1
ATOM 2313 O O . THR A 1 292 ? -12.298 -6.068 -13.688 1.00 95.94 292 THR A O 1
ATOM 2316 N N . VAL A 1 293 ? -13.001 -6.988 -15.601 1.00 95.00 293 VAL A N 1
ATOM 2317 C CA . VAL A 1 293 ? -11.796 -6.674 -16.378 1.00 95.00 293 VAL A CA 1
ATOM 2318 C C . VAL A 1 293 ? -11.969 -5.281 -16.969 1.00 95.00 293 VAL A C 1
ATOM 2320 O O . VAL A 1 293 ? -12.921 -5.032 -17.707 1.00 95.00 293 VAL A O 1
ATOM 2323 N N . ARG A 1 294 ? -11.093 -4.341 -16.608 1.00 94.69 294 ARG A N 1
ATOM 2324 C CA . ARG A 1 294 ? -11.275 -2.938 -16.996 1.00 94.69 294 ARG A CA 1
ATOM 2325 C C . ARG A 1 294 ? -10.745 -2.681 -18.400 1.00 94.69 294 ARG A C 1
ATOM 2327 O O . ARG A 1 294 ? -9.714 -3.220 -18.805 1.00 94.69 294 ARG A O 1
ATOM 2334 N N . MET A 1 295 ? -11.456 -1.802 -19.099 1.00 91.25 295 MET A N 1
ATOM 2335 C CA . MET A 1 295 ? -11.055 -1.224 -20.377 1.00 91.25 295 MET A CA 1
ATOM 2336 C C . MET A 1 295 ? -10.212 0.044 -20.175 1.00 91.25 295 MET A C 1
ATOM 2338 O O . MET A 1 295 ? -10.120 0.592 -19.072 1.00 91.25 295 MET A O 1
ATOM 2342 N N . ARG A 1 296 ? -9.651 0.564 -21.272 1.00 92.06 296 ARG A N 1
ATOM 2343 C CA . ARG A 1 296 ? -9.019 1.893 -21.291 1.00 92.06 296 ARG A CA 1
ATOM 2344 C C . ARG A 1 296 ? -9.967 2.984 -20.790 1.00 92.06 296 ARG A C 1
ATOM 2346 O O . ARG A 1 296 ? -11.179 2.901 -20.970 1.00 92.06 296 ARG A O 1
ATOM 2353 N N . GLY A 1 297 ? -9.411 4.074 -20.282 1.00 94.31 297 GLY A N 1
ATOM 2354 C CA . GLY A 1 297 ? -10.192 5.259 -19.934 1.00 94.31 297 GLY A CA 1
ATOM 2355 C C . GLY A 1 297 ? -10.868 5.192 -18.565 1.00 94.31 297 GLY A C 1
ATOM 2356 O O . GLY A 1 297 ? -11.616 6.102 -18.220 1.00 94.31 297 GLY A O 1
ATOM 2357 N N . VAL A 1 298 ? -10.599 4.152 -17.775 1.00 97.12 298 VAL A N 1
ATOM 2358 C CA . VAL A 1 298 ? -11.271 3.903 -16.497 1.00 97.12 298 VAL A CA 1
ATOM 2359 C C . VAL A 1 298 ? -10.292 4.002 -15.335 1.00 97.12 298 VAL A C 1
ATOM 2361 O O . VAL A 1 298 ? -9.144 3.558 -15.423 1.00 97.12 298 VAL A O 1
ATOM 2364 N N . MET A 1 299 ? -10.766 4.595 -14.240 1.00 97.94 299 MET A N 1
ATOM 2365 C CA . MET A 1 299 ? -10.035 4.670 -12.983 1.00 97.94 299 MET A CA 1
ATOM 2366 C C . MET A 1 299 ? -10.235 3.419 -12.135 1.00 97.94 299 MET A C 1
ATOM 2368 O O . MET A 1 299 ? -11.330 2.870 -12.055 1.00 97.94 299 MET A O 1
ATOM 2372 N N . GLU A 1 300 ? -9.188 3.024 -11.436 1.00 98.12 300 GLU A N 1
ATOM 2373 C CA . GLU A 1 300 ? -9.175 1.908 -10.510 1.00 98.12 300 GLU A CA 1
ATOM 2374 C C . GLU A 1 300 ? -8.597 2.326 -9.163 1.00 98.12 300 GLU A C 1
ATOM 2376 O O . GLU A 1 300 ? -7.958 3.372 -9.036 1.00 98.12 300 GLU A O 1
ATOM 2381 N N . LYS A 1 301 ? -8.838 1.513 -8.141 1.00 98.31 301 LYS A N 1
ATOM 2382 C CA . LYS A 1 301 ? -8.286 1.673 -6.795 1.00 98.31 301 LYS A CA 1
ATOM 2383 C C . LYS A 1 301 ? -8.431 0.360 -6.039 1.00 98.31 301 LYS A C 1
ATOM 2385 O O . LYS A 1 301 ? -9.262 -0.457 -6.422 1.00 98.31 301 LYS A O 1
ATOM 2390 N N . CYS A 1 302 ? -7.731 0.217 -4.914 1.00 98.50 302 CYS A N 1
ATOM 2391 C CA . CYS A 1 302 ? -8.060 -0.817 -3.932 1.00 98.50 302 CYS A CA 1
ATOM 2392 C C . CYS A 1 302 ? -9.531 -0.677 -3.515 1.00 98.50 302 CYS A C 1
ATOM 2394 O O . CYS A 1 302 ? -9.998 0.433 -3.254 1.00 98.50 302 CYS A O 1
ATOM 2396 N N . THR A 1 303 ? -10.261 -1.785 -3.498 1.00 98.25 303 THR A N 1
ATOM 2397 C CA . THR A 1 303 ? -11.687 -1.832 -3.158 1.00 98.25 303 THR A CA 1
ATOM 2398 C C . THR A 1 303 ? -11.961 -2.677 -1.910 1.00 98.25 303 THR A C 1
ATOM 2400 O O . THR A 1 303 ? -13.080 -3.122 -1.715 1.00 98.25 303 THR A O 1
ATOM 2403 N N . PHE A 1 304 ? -10.941 -2.951 -1.088 1.00 98.50 304 PHE A N 1
ATOM 2404 C CA . PHE A 1 304 ? -11.002 -3.953 -0.012 1.00 98.50 304 PHE A CA 1
ATOM 2405 C C . PHE A 1 304 ? -11.471 -5.344 -0.477 1.00 98.50 304 PHE A C 1
ATOM 2407 O O . PHE A 1 304 ? -11.976 -6.131 0.313 1.00 98.50 304 PHE A O 1
ATOM 2414 N N . CYS A 1 305 ? -11.225 -5.686 -1.749 1.00 98.31 305 CYS A N 1
ATOM 2415 C CA . CYS A 1 305 ? -11.653 -6.952 -2.349 1.00 98.31 305 CYS A CA 1
ATOM 2416 C C . CYS A 1 305 ? -13.176 -7.157 -2.212 1.00 98.31 305 CYS A C 1
ATOM 2418 O O . CYS A 1 305 ? -13.609 -8.164 -1.652 1.00 98.31 305 CYS A O 1
ATOM 2420 N N . THR A 1 306 ? -13.985 -6.206 -2.706 1.00 97.88 306 THR A N 1
ATOM 2421 C CA . THR A 1 306 ? -15.463 -6.242 -2.605 1.00 97.88 306 THR A CA 1
ATOM 2422 C C . THR A 1 306 ? -16.054 -7.567 -3.048 1.00 97.88 306 THR A C 1
ATOM 2424 O O . THR A 1 306 ? -17.016 -8.022 -2.453 1.00 97.88 306 THR A O 1
ATOM 2427 N N . GLN A 1 307 ? -15.469 -8.219 -4.051 1.00 98.25 307 GLN A N 1
ATOM 2428 C CA . GLN A 1 307 ? -15.893 -9.532 -4.517 1.00 98.25 307 GLN A CA 1
ATOM 2429 C C . GLN A 1 307 ? -15.888 -10.574 -3.388 1.00 98.25 307 GLN A C 1
ATOM 2431 O O . GLN A 1 307 ? -16.832 -11.346 -3.265 1.00 98.25 307 GLN A O 1
ATOM 2436 N N . ARG A 1 308 ? -14.891 -10.539 -2.494 1.00 98.44 308 ARG A N 1
ATOM 2437 C CA . ARG A 1 308 ? -14.806 -11.438 -1.334 1.00 98.44 308 ARG A CA 1
ATOM 2438 C C . ARG A 1 308 ? -15.791 -11.041 -0.238 1.00 98.44 308 ARG A C 1
ATOM 2440 O O . ARG A 1 308 ? -16.372 -11.914 0.402 1.00 98.44 308 ARG A O 1
ATOM 2447 N N . ILE A 1 309 ? -15.981 -9.735 -0.035 1.00 97.88 309 ILE A N 1
ATOM 2448 C CA . ILE A 1 309 ? -16.960 -9.188 0.916 1.00 97.88 309 ILE A CA 1
ATOM 2449 C C . ILE A 1 309 ? -18.371 -9.630 0.512 1.00 97.88 309 ILE A C 1
ATOM 2451 O O . ILE A 1 309 ? -19.079 -10.249 1.305 1.00 97.88 309 ILE A O 1
ATOM 2455 N N . GLU A 1 310 ? -18.753 -9.391 -0.742 1.00 97.62 310 GLU A N 1
ATOM 2456 C CA . GLU A 1 310 ? -20.068 -9.746 -1.269 1.00 97.62 310 GLU A CA 1
ATOM 2457 C C . GLU A 1 310 ? -20.289 -11.259 -1.294 1.00 97.62 310 GLU A C 1
ATOM 2459 O O . GLU A 1 310 ? -21.346 -11.714 -0.863 1.00 97.62 310 GLU A O 1
ATOM 2464 N N . GLN A 1 311 ? -19.298 -12.064 -1.690 1.00 97.69 311 GLN A N 1
ATOM 2465 C CA . GLN A 1 311 ? -19.405 -13.527 -1.625 1.00 97.69 311 GLN A CA 1
ATOM 2466 C C . GLN A 1 311 ? -19.698 -14.028 -0.206 1.00 97.69 311 GLN A C 1
ATOM 2468 O O . GLN A 1 311 ? -20.615 -14.831 -0.014 1.00 97.69 311 GLN A O 1
ATOM 2473 N N . ALA A 1 312 ? -18.965 -13.536 0.797 1.00 97.44 312 ALA A N 1
ATOM 2474 C CA . ALA A 1 312 ? -19.175 -13.934 2.186 1.00 97.44 312 ALA A CA 1
ATOM 2475 C C . ALA A 1 312 ? -20.540 -13.473 2.718 1.00 97.44 312 ALA A C 1
ATOM 2477 O O . ALA A 1 312 ? -21.245 -14.250 3.365 1.00 97.44 312 ALA A O 1
ATOM 2478 N N . LYS A 1 313 ? -20.949 -12.239 2.403 1.00 96.12 313 LYS A N 1
ATOM 2479 C CA . LYS A 1 313 ? -22.264 -11.703 2.784 1.00 96.12 313 LYS A CA 1
ATOM 2480 C C . LYS A 1 313 ? -23.405 -12.485 2.143 1.00 96.12 313 LYS A C 1
ATOM 2482 O O . LYS A 1 313 ? -24.373 -12.814 2.824 1.00 96.12 313 LYS A O 1
ATOM 2487 N N . ILE A 1 314 ? -23.302 -12.804 0.853 1.00 96.88 314 ILE A N 1
ATOM 2488 C CA . ILE A 1 314 ? -24.301 -13.607 0.137 1.00 96.88 314 ILE A CA 1
ATOM 2489 C C . ILE A 1 314 ? -24.379 -15.004 0.756 1.00 96.88 314 ILE A C 1
ATOM 2491 O O . ILE A 1 314 ? -25.474 -15.456 1.085 1.00 96.88 314 ILE A O 1
ATOM 2495 N N . ALA A 1 315 ? -23.239 -15.660 0.995 1.00 96.81 315 ALA A N 1
ATOM 2496 C CA . ALA A 1 315 ? -23.204 -16.977 1.628 1.00 96.81 315 ALA A CA 1
ATOM 2497 C C . ALA A 1 315 ? -23.836 -16.962 3.030 1.00 96.81 315 ALA A C 1
ATOM 2499 O O . ALA A 1 315 ? -24.644 -17.836 3.352 1.00 96.81 315 ALA A O 1
ATOM 2500 N N . LYS A 1 316 ? -23.533 -15.939 3.842 1.00 96.56 316 LYS A N 1
ATOM 2501 C CA . LYS A 1 316 ? -24.129 -15.762 5.172 1.00 96.56 316 LYS A CA 1
ATOM 2502 C C . LYS A 1 316 ? -25.639 -15.538 5.087 1.00 96.56 316 LYS A C 1
ATOM 2504 O O . LYS A 1 316 ? -26.374 -16.214 5.797 1.00 96.56 316 LYS A O 1
ATOM 2509 N N . LYS A 1 317 ? -26.116 -14.675 4.184 1.00 95.25 317 LYS A N 1
ATOM 2510 C CA . LYS A 1 317 ? -27.558 -14.451 3.957 1.00 95.25 317 LYS A CA 1
ATOM 2511 C C . LYS A 1 317 ? -28.281 -15.734 3.542 1.00 95.25 317 LYS A C 1
ATOM 2513 O O . LYS A 1 317 ? -29.358 -16.022 4.054 1.00 95.25 317 LYS A O 1
ATOM 2518 N N . VAL A 1 318 ? -27.680 -16.534 2.660 1.00 96.06 318 VAL A N 1
ATOM 2519 C CA . VAL A 1 318 ? -28.235 -17.836 2.250 1.00 96.06 318 VAL A CA 1
ATOM 2520 C C . VAL A 1 318 ? -28.310 -18.805 3.436 1.00 96.06 318 VAL A C 1
ATOM 2522 O O . VAL A 1 318 ? -29.316 -19.497 3.595 1.00 96.06 318 VAL A O 1
ATOM 2525 N N . ALA A 1 319 ? -27.278 -18.845 4.283 1.00 95.19 319 ALA A N 1
ATOM 2526 C CA . ALA A 1 319 ? -27.257 -19.688 5.478 1.00 95.19 319 ALA A CA 1
ATOM 2527 C C . ALA A 1 319 ? -28.272 -19.236 6.544 1.00 95.19 319 ALA A C 1
ATOM 2529 O O . ALA A 1 319 ? -28.895 -20.084 7.183 1.00 95.19 319 ALA A O 1
ATOM 2530 N N . ALA A 1 320 ? -28.464 -17.924 6.699 1.00 94.25 320 ALA A N 1
ATOM 2531 C CA . ALA A 1 320 ? -29.393 -17.326 7.654 1.00 94.25 320 ALA A CA 1
ATOM 2532 C C . ALA A 1 320 ? -30.858 -17.684 7.360 1.00 94.25 320 ALA A C 1
ATOM 2534 O O . ALA A 1 320 ? -31.654 -17.873 8.278 1.00 94.25 320 ALA A O 1
ATOM 2535 N N . ARG A 1 321 ? -31.229 -17.823 6.079 1.00 91.62 321 ARG A N 1
ATOM 2536 C CA . ARG A 1 321 ? -32.635 -17.961 5.661 1.00 91.62 321 ARG A CA 1
ATOM 2537 C C . ARG A 1 321 ? -33.470 -16.827 6.282 1.00 91.62 321 ARG A C 1
ATOM 2539 O O . ARG A 1 321 ? -33.153 -15.662 6.073 1.00 91.62 321 ARG A O 1
ATOM 2546 N N . ASP A 1 322 ? -34.478 -17.165 7.083 1.00 91.94 322 ASP A N 1
ATOM 2547 C CA . ASP A 1 322 ? -35.377 -16.209 7.734 1.00 91.94 322 ASP A CA 1
ATOM 2548 C C . ASP A 1 322 ? -34.866 -15.728 9.108 1.00 91.94 322 ASP A C 1
ATOM 2550 O O . ASP A 1 322 ? -35.547 -14.957 9.779 1.00 91.94 322 ASP A O 1
ATOM 2554 N N . SER A 1 323 ? -33.689 -16.181 9.567 1.00 84.00 323 SER A N 1
ATOM 2555 C CA . SER A 1 323 ? -33.233 -15.973 10.952 1.00 84.00 323 SER A CA 1
ATOM 2556 C C . SER A 1 323 ? -32.730 -14.561 11.271 1.00 84.00 323 SER A C 1
ATOM 2558 O O . SER A 1 323 ? -32.389 -14.294 12.420 1.00 84.00 323 SER A O 1
ATOM 2560 N N . GLY A 1 324 ? -32.642 -13.658 10.289 1.00 85.94 324 GLY A N 1
ATOM 2561 C CA . GLY A 1 324 ? -32.115 -12.297 10.466 1.00 85.94 324 GLY A CA 1
ATOM 2562 C C . GLY A 1 324 ? -30.616 -12.215 10.804 1.00 85.94 324 GLY A C 1
ATOM 2563 O O . GLY A 1 324 ? -30.042 -11.134 10.715 1.00 85.94 324 GLY A O 1
ATOM 2564 N N . ASP A 1 325 ? -29.963 -13.338 11.128 1.00 91.12 325 ASP A N 1
ATOM 2565 C CA . ASP A 1 325 ? -28.527 -13.449 11.403 1.00 91.12 325 ASP A CA 1
ATOM 2566 C C . ASP A 1 325 ? -27.722 -13.321 10.104 1.00 91.12 325 ASP A C 1
ATOM 2568 O O . ASP A 1 325 ? -27.284 -14.301 9.504 1.00 91.12 325 ASP A O 1
ATOM 2572 N N . ILE A 1 326 ? -27.557 -12.086 9.641 1.00 93.25 326 ILE A N 1
ATOM 2573 C CA . ILE A 1 326 ? -26.813 -11.759 8.421 1.00 93.25 326 ILE A CA 1
ATOM 2574 C C . ILE A 1 326 ? -25.411 -11.222 8.714 1.00 93.25 326 ILE A C 1
ATOM 2576 O O . ILE A 1 326 ? -24.709 -10.815 7.787 1.00 93.25 326 ILE A O 1
ATOM 2580 N N . GLU A 1 327 ? -24.980 -11.241 9.977 1.00 94.75 327 GLU A N 1
ATOM 2581 C CA . GLU A 1 327 ? -23.653 -10.783 10.365 1.00 94.75 327 GLU A CA 1
ATOM 2582 C C . GLU A 1 327 ? -22.573 -11.802 9.965 1.00 94.75 327 GLU A C 1
ATOM 2584 O O . GLU A 1 327 ? -22.643 -12.997 10.272 1.00 94.75 327 GLU A O 1
ATOM 2589 N N . VAL A 1 328 ? -21.558 -11.329 9.241 1.00 94.75 328 VAL A N 1
ATOM 2590 C CA . VAL A 1 328 ? -20.395 -12.117 8.847 1.00 94.75 328 VAL A CA 1
ATOM 2591 C C . VAL A 1 328 ? -19.371 -12.080 9.978 1.00 94.75 328 VAL A C 1
ATOM 2593 O O . VAL A 1 328 ? -18.857 -11.017 10.310 1.00 94.75 328 VAL A O 1
ATOM 2596 N N . ALA A 1 329 ? -19.053 -13.248 10.537 1.00 94.69 329 ALA A N 1
ATOM 2597 C CA . ALA A 1 329 ? -18.086 -13.377 11.623 1.00 94.69 329 ALA A CA 1
ATOM 2598 C C . ALA A 1 329 ? -16.664 -12.970 11.195 1.00 94.69 329 ALA A C 1
ATOM 2600 O O . ALA A 1 329 ? -16.261 -13.213 10.046 1.00 94.69 329 ALA A O 1
ATOM 2601 N N . ASP A 1 330 ? -15.883 -12.424 12.134 1.00 94.88 330 ASP A N 1
ATOM 2602 C CA . ASP A 1 330 ? -14.479 -12.066 11.903 1.00 94.88 330 ASP A CA 1
ATOM 2603 C C . ASP A 1 330 ? -13.659 -13.255 11.372 1.00 94.88 330 ASP A C 1
ATOM 2605 O O . ASP A 1 330 ? -13.905 -14.423 11.683 1.00 94.88 330 ASP A O 1
ATOM 2609 N N . GLY A 1 331 ? -12.690 -12.962 10.507 1.00 93.56 331 GLY A N 1
ATOM 2610 C CA . GLY A 1 331 ? -11.853 -13.970 9.854 1.00 93.56 331 GLY A CA 1
ATOM 2611 C C . GLY A 1 331 ? -12.519 -14.763 8.718 1.00 93.56 331 GLY A C 1
ATOM 2612 O O . GLY A 1 331 ? -11.792 -15.423 7.970 1.00 93.56 331 GLY A O 1
ATOM 2613 N N . THR A 1 332 ? -13.844 -14.667 8.529 1.00 95.69 332 THR A N 1
ATOM 2614 C CA . THR A 1 332 ? -14.544 -15.263 7.369 1.00 95.69 332 THR A CA 1
ATOM 2615 C C . THR A 1 332 ? -14.089 -14.613 6.063 1.00 95.69 332 THR A C 1
ATOM 2617 O O . THR A 1 332 ? -13.822 -15.296 5.076 1.00 95.69 332 THR A O 1
ATOM 2620 N N . ILE A 1 333 ? -13.962 -13.282 6.061 1.00 97.50 333 ILE A N 1
ATOM 2621 C CA . ILE A 1 333 ? -13.438 -12.524 4.926 1.00 97.50 333 ILE A CA 1
ATOM 2622 C C . ILE A 1 333 ? -11.949 -12.290 5.155 1.00 97.50 333 ILE A C 1
ATOM 2624 O O . ILE A 1 333 ? -11.555 -11.609 6.099 1.00 97.50 333 ILE A O 1
ATOM 2628 N N . LYS A 1 334 ? -11.117 -12.804 4.248 1.00 97.75 334 LYS A N 1
ATOM 2629 C CA . LYS A 1 334 ? -9.710 -12.410 4.142 1.00 97.75 334 LYS A CA 1
ATOM 2630 C C . LYS A 1 334 ? -9.485 -11.728 2.809 1.00 97.75 334 LYS A C 1
ATOM 2632 O O . LYS A 1 334 ? -9.669 -12.342 1.755 1.00 97.75 334 LYS A O 1
ATOM 2637 N N . THR A 1 335 ? -9.075 -10.465 2.846 1.00 98.56 335 THR A N 1
ATOM 2638 C CA . THR A 1 335 ? -8.663 -9.755 1.626 1.00 98.56 335 THR A CA 1
ATOM 2639 C C . THR A 1 335 ? -7.414 -10.413 1.035 1.00 98.56 335 THR A C 1
ATOM 2641 O O . THR A 1 335 ? -6.645 -11.059 1.751 1.00 98.56 335 THR A O 1
ATOM 2644 N N . ALA A 1 336 ? -7.180 -10.258 -0.269 1.00 98.56 336 ALA A N 1
ATOM 2645 C CA . ALA A 1 336 ? -6.024 -10.885 -0.914 1.00 98.56 336 ALA A CA 1
ATOM 2646 C C . ALA A 1 336 ? -4.689 -10.413 -0.316 1.00 98.56 336 ALA A C 1
ATOM 2648 O O . ALA A 1 336 ? -3.793 -11.222 -0.083 1.00 98.56 336 ALA A O 1
ATOM 2649 N N . CYS A 1 337 ? -4.570 -9.119 0.000 1.00 98.25 337 CYS A N 1
ATOM 2650 C CA . CYS A 1 337 ? -3.372 -8.574 0.633 1.00 98.25 337 CYS A CA 1
ATOM 2651 C C . CYS A 1 337 ? -3.169 -9.090 2.066 1.00 98.25 337 CYS A C 1
ATOM 2653 O O . CYS A 1 337 ? -2.031 -9.369 2.436 1.00 98.25 337 CYS A O 1
ATOM 2655 N N . GLN A 1 338 ? -4.244 -9.266 2.843 1.00 98.44 338 GLN A N 1
ATOM 2656 C CA . GLN A 1 338 ? -4.197 -9.884 4.170 1.00 98.44 338 GLN A CA 1
ATOM 2657 C C . GLN A 1 338 ? -3.771 -11.349 4.094 1.00 98.44 338 GLN A C 1
ATOM 2659 O O . GLN A 1 338 ? -2.839 -11.745 4.782 1.00 98.44 338 GLN A O 1
ATOM 2664 N N . GLN A 1 339 ? -4.416 -12.146 3.239 1.00 98.19 339 GLN A N 1
ATOM 2665 C CA . GLN A 1 339 ? -4.143 -13.581 3.129 1.00 98.19 339 GLN A CA 1
ATOM 2666 C C . GLN A 1 339 ? -2.719 -13.878 2.634 1.00 98.19 339 GLN A C 1
ATOM 2668 O O . GLN A 1 339 ? -2.135 -14.884 3.023 1.00 98.19 339 GLN A O 1
ATOM 2673 N N . ALA A 1 340 ? -2.169 -13.025 1.770 1.00 98.19 340 ALA A N 1
ATOM 2674 C CA . ALA A 1 340 ? -0.835 -13.211 1.208 1.00 98.19 340 ALA A CA 1
ATOM 2675 C C . ALA A 1 340 ? 0.297 -12.644 2.077 1.00 98.19 340 ALA A C 1
ATOM 2677 O O . ALA A 1 340 ? 1.464 -12.833 1.740 1.00 98.19 340 ALA A O 1
ATOM 2678 N N . CYS A 1 341 ? -0.011 -11.906 3.148 1.00 97.88 341 CYS A N 1
ATOM 2679 C CA . CYS A 1 341 ? 1.012 -11.327 4.007 1.00 97.88 341 CYS A CA 1
ATOM 2680 C C . CYS A 1 341 ? 1.618 -12.419 4.907 1.00 97.88 341 CYS A C 1
ATOM 2682 O O . CYS A 1 341 ? 0.935 -12.882 5.816 1.00 97.88 341 CYS A O 1
ATOM 2684 N N . PRO A 1 342 ? 2.900 -12.799 4.739 1.00 97.38 342 PRO A N 1
ATOM 2685 C CA . PRO A 1 342 ? 3.502 -13.855 5.559 1.00 97.38 342 PRO A CA 1
ATOM 2686 C C . PRO A 1 342 ? 3.705 -13.435 7.023 1.00 97.38 342 PRO A C 1
ATOM 2688 O O . PRO A 1 342 ? 3.934 -14.279 7.879 1.00 97.38 342 PRO A O 1
ATOM 2691 N N . ALA A 1 343 ? 3.658 -12.130 7.297 1.00 96.12 343 ALA A N 1
ATOM 2692 C CA . ALA A 1 343 ? 3.882 -11.546 8.613 1.00 96.12 343 ALA A CA 1
ATOM 2693 C C . ALA A 1 343 ? 2.576 -11.152 9.331 1.00 96.12 343 ALA A C 1
ATOM 2695 O O . ALA A 1 343 ? 2.634 -10.481 10.360 1.00 96.12 343 ALA A O 1
ATOM 2696 N N . ASP A 1 344 ? 1.410 -11.490 8.758 1.00 96.19 344 ASP A N 1
ATOM 2697 C CA . ASP A 1 344 ? 0.079 -11.143 9.285 1.00 96.19 344 ASP A CA 1
ATOM 2698 C C . ASP A 1 344 ? -0.092 -9.652 9.650 1.00 96.19 344 ASP A C 1
ATOM 2700 O O . ASP A 1 344 ? -0.859 -9.294 10.550 1.00 96.19 344 ASP A O 1
ATOM 2704 N N . ALA A 1 345 ? 0.614 -8.775 8.924 1.00 97.62 345 ALA A N 1
ATOM 2705 C CA . ALA A 1 345 ? 0.660 -7.336 9.175 1.00 97.62 345 ALA A CA 1
ATOM 2706 C C . ALA A 1 345 ? -0.673 -6.635 8.882 1.00 97.62 345 ALA A C 1
ATOM 2708 O O . ALA A 1 345 ? -0.973 -5.604 9.468 1.00 97.62 345 ALA A O 1
ATOM 2709 N N . ILE A 1 346 ? -1.479 -7.166 7.963 1.00 98.38 346 ILE A N 1
ATOM 2710 C CA . ILE A 1 346 ? -2.735 -6.546 7.535 1.00 98.38 346 ILE A CA 1
ATOM 2711 C C . ILE A 1 346 ? -3.894 -7.262 8.228 1.00 98.38 346 ILE A C 1
ATOM 2713 O O . ILE A 1 346 ? -4.028 -8.479 8.122 1.00 98.38 346 ILE A O 1
ATOM 2717 N N . ALA A 1 347 ? -4.762 -6.513 8.899 1.00 98.31 347 ALA A N 1
ATOM 2718 C CA . ALA A 1 347 ? -6.016 -7.005 9.452 1.00 98.31 347 ALA A CA 1
ATOM 2719 C C . ALA A 1 347 ? -7.186 -6.257 8.817 1.00 98.31 347 ALA A C 1
ATOM 2721 O O . ALA A 1 347 ? -7.214 -5.030 8.820 1.00 98.31 347 ALA A O 1
ATOM 2722 N N . PHE A 1 348 ? -8.150 -6.998 8.287 1.00 98.56 348 PHE A N 1
ATOM 2723 C CA . PHE A 1 348 ? -9.395 -6.473 7.740 1.00 98.56 348 PHE A CA 1
ATOM 2724 C C . PHE A 1 348 ? -10.569 -7.143 8.450 1.00 98.56 348 PHE A C 1
ATOM 2726 O O . PHE A 1 348 ? -10.477 -8.331 8.758 1.00 98.56 348 PHE A O 1
ATOM 2733 N N . GLY A 1 349 ? -11.642 -6.395 8.703 1.00 97.88 349 GLY A N 1
ATOM 2734 C CA . GLY A 1 349 ? -12.828 -6.921 9.375 1.00 97.88 349 GLY A CA 1
ATOM 2735 C C . GLY A 1 349 ? -13.895 -5.861 9.639 1.00 97.88 349 GLY A C 1
ATOM 2736 O O . GLY A 1 349 ? -13.785 -4.719 9.178 1.00 97.88 349 GLY A O 1
ATOM 2737 N N . ASN A 1 350 ? -14.929 -6.266 10.378 1.00 97.69 350 ASN A N 1
ATOM 2738 C CA . ASN A 1 350 ? -16.025 -5.400 10.802 1.00 97.69 350 ASN A CA 1
ATOM 2739 C C . ASN A 1 350 ? -15.587 -4.524 11.989 1.00 97.69 350 ASN A C 1
ATOM 2741 O O . ASN A 1 350 ? -15.117 -5.035 13.004 1.00 97.69 350 ASN A O 1
ATOM 2745 N N . LEU A 1 351 ? -15.748 -3.210 11.862 1.00 96.50 351 LEU A N 1
ATOM 2746 C CA . LEU A 1 351 ? -15.456 -2.208 12.886 1.00 96.50 351 LEU A CA 1
ATOM 2747 C C . LEU A 1 351 ? -16.554 -2.117 13.950 1.00 96.50 351 LEU A C 1
ATOM 2749 O O . LEU A 1 351 ? -16.274 -1.652 15.052 1.00 96.50 351 LEU A O 1
ATOM 2753 N N . LEU A 1 352 ? -17.782 -2.544 13.631 1.00 95.75 352 LEU A N 1
ATOM 2754 C CA . LEU A 1 352 ? -18.870 -2.592 14.615 1.00 95.75 352 LEU A CA 1
ATOM 2755 C C . LEU A 1 352 ? -18.698 -3.739 15.611 1.00 95.75 352 LEU A C 1
ATOM 2757 O O . LEU A 1 352 ? -19.140 -3.609 16.747 1.00 95.75 352 LEU A O 1
ATOM 2761 N N . ASP A 1 353 ? -18.023 -4.820 15.212 1.00 96.50 353 ASP A N 1
ATOM 2762 C CA . ASP A 1 353 ? -17.646 -5.914 16.104 1.00 96.50 353 ASP A CA 1
ATOM 2763 C C . ASP A 1 353 ? -16.437 -5.485 16.964 1.00 96.50 353 ASP A C 1
ATOM 2765 O O . ASP A 1 353 ? -15.327 -5.339 16.432 1.00 96.50 353 ASP A O 1
ATOM 2769 N N . PRO A 1 354 ? -16.596 -5.282 18.289 1.00 96.06 354 PRO A N 1
ATOM 2770 C CA . PRO A 1 354 ? -15.499 -4.876 19.166 1.00 96.06 354 PRO A CA 1
ATOM 2771 C C . PRO A 1 354 ? -14.440 -5.967 19.349 1.00 96.06 354 PRO A C 1
ATOM 2773 O O . PRO A 1 354 ? -13.308 -5.645 19.733 1.00 96.06 354 PRO A O 1
ATOM 2776 N N . GLU A 1 355 ? -14.804 -7.227 19.099 1.00 96.62 355 GLU A N 1
ATOM 2777 C CA . GLU A 1 355 ? -13.944 -8.393 19.273 1.00 96.62 355 GLU A CA 1
ATOM 2778 C C . GLU A 1 355 ? -13.115 -8.720 18.032 1.00 96.62 355 GLU A C 1
ATOM 2780 O O . GLU A 1 355 ? -12.130 -9.466 18.151 1.00 96.62 355 GLU A O 1
ATOM 2785 N N . SER A 1 356 ? -13.444 -8.119 16.885 1.00 97.56 356 SER A N 1
ATOM 2786 C CA . SER A 1 356 ? -12.707 -8.307 15.640 1.00 97.56 356 SER A CA 1
ATOM 2787 C C . SER A 1 356 ? -11.239 -7.895 15.780 1.00 97.56 356 SER A C 1
ATOM 2789 O O . SER A 1 356 ? -10.876 -6.959 16.514 1.00 97.56 356 SER A O 1
ATOM 2791 N N . LYS A 1 357 ? 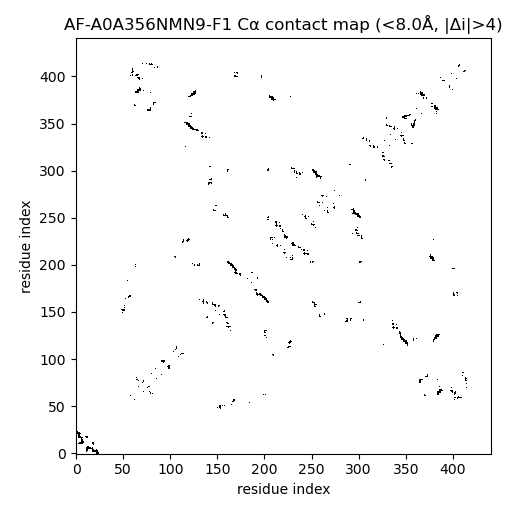-10.353 -8.580 15.043 1.00 97.06 357 LYS A N 1
ATOM 2792 C CA . LYS A 1 357 ? -8.912 -8.271 15.069 1.00 97.06 357 LYS A CA 1
ATOM 2793 C C . LYS A 1 357 ? -8.647 -6.805 14.712 1.00 97.06 357 LYS A C 1
ATOM 2795 O O . LYS A 1 357 ? -7.797 -6.169 15.334 1.00 97.06 357 LYS A O 1
ATOM 2800 N N . VAL A 1 358 ? -9.369 -6.257 13.732 1.00 97.69 358 VAL A N 1
ATOM 2801 C CA . VAL A 1 358 ? -9.191 -4.863 13.301 1.00 97.69 358 VAL A CA 1
ATOM 2802 C C . VAL A 1 358 ? -9.620 -3.871 14.385 1.00 97.69 358 VAL A C 1
ATOM 2804 O O . VAL A 1 358 ? -8.870 -2.934 14.654 1.00 97.69 358 VAL A O 1
ATOM 2807 N N . SER A 1 359 ? -10.748 -4.096 15.066 1.00 97.50 359 SER A N 1
ATOM 2808 C CA . SER A 1 359 ? -11.221 -3.223 16.149 1.00 97.50 359 SER A CA 1
ATOM 2809 C C . SER A 1 359 ? -10.236 -3.185 17.316 1.00 97.50 359 SER A C 1
ATOM 2811 O O . SER A 1 359 ? -9.928 -2.112 17.838 1.00 97.50 359 SER A O 1
ATOM 2813 N N . LYS A 1 360 ? -9.667 -4.340 17.683 1.00 97.88 360 LYS A N 1
ATOM 2814 C CA . LYS A 1 360 ? -8.621 -4.437 18.716 1.00 97.88 360 LYS A CA 1
ATOM 2815 C C . LYS A 1 360 ? -7.341 -3.701 18.323 1.00 97.88 360 LYS A C 1
ATOM 2817 O O . LYS A 1 360 ? -6.786 -2.971 19.141 1.00 97.88 360 LYS A O 1
ATOM 2822 N N . LEU A 1 361 ? -6.888 -3.843 17.075 1.00 97.50 361 LEU A N 1
ATOM 2823 C CA . LEU A 1 361 ? -5.696 -3.137 16.594 1.00 97.50 361 LEU A CA 1
ATOM 2824 C C . LEU A 1 361 ? -5.919 -1.623 16.543 1.00 97.50 361 LEU A C 1
ATOM 2826 O O . LEU A 1 361 ? -5.047 -0.875 16.973 1.00 97.50 361 LEU A O 1
ATOM 2830 N N . LYS A 1 362 ? -7.092 -1.159 16.102 1.00 97.06 362 LYS A N 1
ATOM 2831 C CA . LYS A 1 362 ? -7.409 0.276 16.056 1.00 97.06 362 LYS A CA 1
ATOM 2832 C C . LYS A 1 362 ? -7.492 0.947 17.428 1.00 97.06 362 LYS A C 1
ATOM 2834 O O . LYS A 1 362 ? -7.250 2.144 17.518 1.00 97.06 362 LYS A O 1
ATOM 2839 N N . LYS A 1 363 ? -7.788 0.185 18.486 1.00 96.31 363 LYS A N 1
ATOM 2840 C CA . LYS A 1 363 ? -7.736 0.647 19.886 1.00 96.31 363 LYS A CA 1
ATOM 2841 C C . LYS A 1 363 ? -6.315 0.689 20.462 1.00 96.31 363 LYS A C 1
ATOM 2843 O O . LYS A 1 363 ? -6.130 1.166 21.576 1.00 96.31 36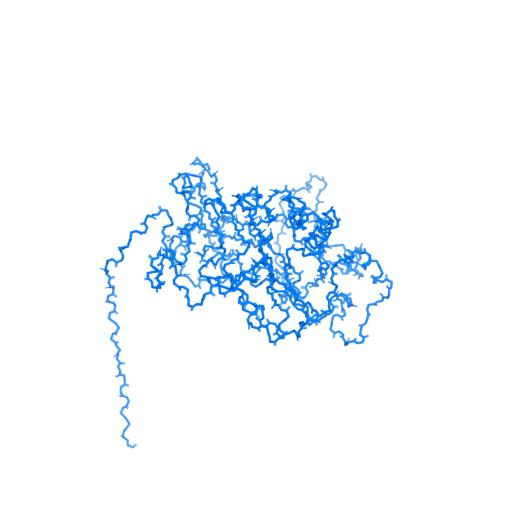3 LYS A O 1
ATOM 2848 N N . SER A 1 364 ? -5.312 0.165 19.750 1.00 96.00 364 SER A N 1
ATOM 2849 C CA . SER A 1 364 ? -3.919 0.228 20.195 1.00 96.00 364 SER A CA 1
ATOM 2850 C C . SER A 1 364 ? -3.460 1.686 20.290 1.00 96.00 364 SER A C 1
ATOM 2852 O O . SER A 1 364 ? -3.724 2.449 19.361 1.00 96.00 364 SER A O 1
ATOM 2854 N N . PRO A 1 365 ? -2.679 2.067 21.315 1.00 94.81 365 PRO A N 1
ATOM 2855 C CA . PRO A 1 365 ? -2.111 3.413 21.396 1.00 94.81 365 PRO A CA 1
ATOM 2856 C C . PRO A 1 365 ? -1.096 3.688 20.270 1.00 94.81 365 PRO A C 1
ATOM 2858 O O . PRO A 1 365 ? -0.762 4.826 19.986 1.00 94.81 365 PRO A O 1
ATOM 2861 N N . ARG A 1 366 ? -0.665 2.662 19.525 1.00 95.19 366 ARG A N 1
ATOM 2862 C CA . ARG A 1 366 ? 0.155 2.835 18.316 1.00 95.19 366 ARG A CA 1
ATOM 2863 C C . ARG A 1 366 ? -0.656 3.227 17.077 1.00 95.19 366 ARG A C 1
ATOM 2865 O O . ARG A 1 366 ? -0.055 3.476 16.036 1.00 95.19 366 ARG A O 1
ATOM 2872 N N . ASN A 1 367 ? -1.988 3.187 17.134 1.00 96.44 367 ASN A N 1
ATOM 2873 C CA . ASN A 1 367 ? -2.841 3.370 15.966 1.00 96.44 367 ASN A CA 1
ATOM 2874 C C . ASN A 1 367 ? -2.907 4.833 15.519 1.00 96.44 367 ASN A C 1
ATOM 2876 O O . ASN A 1 367 ? -3.204 5.719 16.317 1.00 96.44 367 ASN A O 1
ATOM 2880 N N . TYR A 1 368 ? -2.710 5.068 14.225 1.00 94.88 368 TYR A N 1
ATOM 2881 C CA . TYR A 1 368 ? -2.814 6.391 13.626 1.00 94.88 368 TYR A CA 1
ATOM 2882 C C . TYR A 1 368 ? -3.345 6.357 12.189 1.00 94.88 368 TYR A C 1
ATOM 2884 O O . TYR A 1 368 ? -3.282 5.342 11.486 1.00 94.88 368 TYR A O 1
ATOM 2892 N N . ALA A 1 369 ? -3.866 7.500 11.751 1.00 93.50 369 ALA A N 1
ATOM 2893 C CA . ALA A 1 369 ? -4.242 7.766 10.371 1.00 93.50 369 ALA A CA 1
ATOM 2894 C C . ALA A 1 369 ? -3.113 8.522 9.658 1.00 93.50 369 ALA A C 1
ATOM 2896 O O . ALA A 1 369 ? -2.550 9.471 10.196 1.00 93.50 369 ALA A O 1
ATOM 2897 N N . VAL A 1 370 ? -2.794 8.122 8.427 1.00 93.00 370 VAL A N 1
ATOM 2898 C CA . VAL A 1 370 ? -1.836 8.861 7.591 1.00 93.00 370 VAL A CA 1
ATOM 2899 C C . VAL A 1 370 ? -2.531 10.098 7.038 1.00 93.00 370 VAL A C 1
ATOM 2901 O O . VAL A 1 370 ? -3.551 9.951 6.370 1.00 93.00 370 VAL A O 1
ATOM 2904 N N . LEU A 1 371 ? -1.950 11.281 7.257 1.00 90.06 371 LEU A N 1
ATOM 2905 C CA . LEU A 1 371 ? -2.551 12.580 6.919 1.00 90.06 371 LEU A CA 1
ATOM 2906 C C . LEU A 1 371 ? -3.892 12.812 7.647 1.00 90.06 371 LEU A C 1
ATOM 2908 O O . LEU A 1 371 ? -4.879 13.210 7.023 1.00 90.06 371 LEU A O 1
ATOM 2912 N N . GLY A 1 372 ? -3.925 12.522 8.955 1.00 83.69 372 GLY A N 1
ATOM 2913 C CA . GLY A 1 372 ? -5.101 12.719 9.810 1.00 83.69 372 GLY A CA 1
ATOM 2914 C C . GLY A 1 372 ? -5.636 14.149 9.749 1.00 83.69 372 GLY A C 1
ATOM 2915 O O . GLY A 1 372 ? -6.837 14.325 9.559 1.00 83.69 372 GLY A O 1
ATOM 2916 N N . PHE A 1 373 ? -4.724 15.126 9.719 1.00 81.19 373 PHE A N 1
ATOM 2917 C CA . PHE A 1 373 ? -4.998 16.564 9.603 1.00 81.19 373 PHE A CA 1
ATOM 2918 C C . PHE A 1 373 ? -5.863 17.017 8.414 1.00 81.19 373 PHE A C 1
ATOM 2920 O O . PHE A 1 373 ? -6.278 18.171 8.352 1.00 81.19 373 PHE A O 1
ATOM 2927 N N . LEU A 1 374 ? -6.097 16.158 7.415 1.00 85.12 374 LEU A N 1
ATOM 2928 C CA . LEU A 1 374 ? -6.987 16.468 6.289 1.00 85.12 374 LEU A CA 1
ATOM 2929 C C . LEU A 1 374 ? -8.466 16.176 6.589 1.00 85.12 374 LEU A C 1
ATOM 2931 O O . LEU A 1 374 ? -9.290 16.324 5.687 1.00 85.12 374 LEU A O 1
ATOM 2935 N N . ASP A 1 375 ? -8.782 15.674 7.787 1.00 84.62 375 ASP A N 1
ATOM 2936 C CA . ASP A 1 375 ? -10.121 15.259 8.226 1.00 84.62 375 ASP A CA 1
ATOM 2937 C C . ASP A 1 375 ? -10.860 14.369 7.206 1.00 84.62 375 ASP A C 1
ATOM 2939 O O . ASP A 1 375 ? -12.056 14.447 6.935 1.00 84.62 375 ASP A O 1
ATOM 2943 N N . THR A 1 376 ? -10.104 13.469 6.585 1.00 87.69 376 THR A N 1
ATOM 2944 C CA . THR A 1 376 ? -10.645 12.518 5.603 1.00 87.69 376 THR A CA 1
ATOM 2945 C C . THR A 1 376 ? -11.263 11.283 6.259 1.00 87.69 376 THR A C 1
ATOM 2947 O O . THR A 1 376 ? -11.879 10.474 5.565 1.00 87.69 376 THR A O 1
ATOM 2950 N N . ARG A 1 377 ? -11.080 11.112 7.578 1.00 89.38 377 ARG A N 1
ATOM 2951 C CA . ARG A 1 377 ? -11.552 9.967 8.381 1.00 89.38 377 ARG A CA 1
ATOM 2952 C C . ARG A 1 377 ? -11.301 8.614 7.678 1.00 89.38 377 ARG A C 1
ATOM 2954 O O . ARG A 1 377 ? -12.233 7.947 7.230 1.00 89.38 377 ARG A O 1
ATOM 2961 N N . PRO A 1 378 ? -10.031 8.208 7.483 1.00 94.12 378 PRO A N 1
ATOM 2962 C CA . PRO A 1 378 ? -9.697 6.986 6.757 1.00 94.12 378 PRO A CA 1
ATOM 2963 C C . PRO A 1 378 ? -10.106 5.708 7.505 1.00 94.12 378 PRO A C 1
ATOM 2965 O O . PRO A 1 378 ? -9.819 5.524 8.688 1.00 94.12 378 PRO A O 1
ATOM 2968 N N . ARG A 1 379 ? -10.710 4.759 6.779 1.00 96.56 379 ARG A N 1
ATOM 2969 C CA . ARG A 1 379 ? -11.027 3.411 7.279 1.00 96.56 379 ARG A CA 1
ATOM 2970 C C . ARG A 1 379 ? -9.818 2.489 7.359 1.00 96.56 379 ARG A C 1
ATOM 2972 O O . ARG A 1 379 ? -9.867 1.513 8.112 1.00 96.56 379 ARG A O 1
ATOM 2979 N N . THR A 1 380 ? -8.750 2.786 6.630 1.00 97.88 380 THR A N 1
ATOM 2980 C CA . THR A 1 380 ? -7.439 2.157 6.820 1.00 97.88 380 THR A CA 1
ATOM 2981 C C . THR A 1 380 ? -6.611 2.980 7.800 1.00 97.88 380 THR A C 1
ATOM 2983 O O . THR A 1 380 ? -6.418 4.175 7.600 1.00 97.88 380 THR A O 1
ATOM 2986 N N . THR A 1 381 ? -6.100 2.337 8.844 1.00 97.81 381 THR A N 1
ATOM 2987 C CA . THR A 1 381 ? -5.156 2.941 9.793 1.00 97.81 381 THR A CA 1
ATOM 2988 C C . THR A 1 381 ? -3.902 2.084 9.922 1.00 97.81 381 THR A C 1
ATOM 2990 O O . THR A 1 381 ? -3.847 0.948 9.438 1.00 97.81 381 THR A O 1
ATOM 2993 N N . TYR A 1 382 ? -2.875 2.632 10.557 1.00 98.19 382 TYR A N 1
ATOM 2994 C CA . TYR A 1 382 ? -1.567 2.003 10.689 1.00 98.19 382 TYR A CA 1
ATOM 2995 C C . TYR A 1 382 ? -1.170 1.931 12.156 1.00 98.19 382 TYR A C 1
ATOM 2997 O O . TYR A 1 382 ? -1.524 2.814 12.933 1.00 98.19 382 TYR A O 1
ATOM 3005 N N . LEU A 1 383 ? -0.411 0.905 12.533 1.00 97.94 383 LEU A N 1
ATOM 3006 C CA . LEU A 1 383 ? 0.281 0.891 13.818 1.00 97.94 383 LEU A CA 1
ATOM 3007 C C . LEU A 1 383 ? 1.700 1.408 13.638 1.00 97.94 383 LEU A C 1
ATOM 3009 O O . LEU A 1 383 ? 2.415 0.973 12.732 1.00 97.94 383 LEU A O 1
ATOM 3013 N N . ALA A 1 384 ? 2.088 2.336 14.506 1.00 96.81 384 ALA A N 1
ATOM 3014 C CA . ALA A 1 384 ? 3.425 2.899 14.559 1.00 96.81 384 ALA A CA 1
ATOM 3015 C C . ALA A 1 384 ? 4.487 1.816 14.811 1.00 96.81 384 ALA A C 1
ATOM 3017 O O . ALA A 1 384 ? 4.239 0.804 15.487 1.00 96.81 384 ALA A O 1
ATOM 3018 N N . LYS A 1 385 ? 5.676 2.031 14.244 1.00 96.50 385 LYS A N 1
ATOM 3019 C CA . LYS A 1 385 ? 6.795 1.092 14.336 1.00 96.50 385 LYS A CA 1
ATOM 3020 C C . LYS A 1 385 ? 7.578 1.349 15.620 1.00 96.50 385 LYS A C 1
ATOM 3022 O O . LYS A 1 385 ? 7.961 2.480 15.896 1.00 96.50 385 LYS A O 1
ATOM 3027 N N . ILE A 1 386 ? 7.832 0.295 16.387 1.00 96.25 386 ILE A N 1
ATOM 3028 C CA . ILE A 1 386 ? 8.636 0.351 17.606 1.00 96.25 386 ILE A CA 1
ATOM 3029 C C . ILE A 1 386 ? 9.986 -0.305 17.334 1.00 96.25 386 ILE A C 1
ATOM 3031 O O . ILE A 1 386 ? 10.080 -1.514 17.099 1.00 96.25 386 ILE A O 1
ATOM 3035 N N . ARG A 1 387 ? 11.054 0.484 17.354 1.00 95.06 387 ARG A N 1
ATOM 3036 C CA . ARG A 1 387 ? 12.421 -0.023 17.225 1.00 95.06 387 ARG A CA 1
ATOM 3037 C C . ARG A 1 387 ? 12.942 -0.448 18.594 1.00 95.06 387 ARG A C 1
ATOM 3039 O O . ARG A 1 387 ? 12.608 0.145 19.611 1.00 95.06 387 ARG A O 1
ATOM 3046 N N . ASN A 1 388 ? 13.766 -1.489 18.622 1.00 95.06 388 ASN A N 1
ATOM 3047 C CA . ASN A 1 388 ? 14.417 -1.956 19.846 1.00 95.06 388 ASN A CA 1
ATOM 3048 C C . ASN A 1 388 ? 15.943 -1.964 19.650 1.00 95.06 388 ASN A C 1
ATOM 3050 O O . ASN A 1 388 ? 16.529 -3.040 19.492 1.00 95.06 388 ASN A O 1
ATOM 3054 N N . PRO A 1 389 ? 16.576 -0.781 19.524 1.00 94.12 389 PRO A N 1
ATOM 3055 C CA . PRO A 1 389 ? 18.017 -0.695 19.342 1.00 94.12 389 PRO A CA 1
ATOM 3056 C C . PRO A 1 389 ? 18.747 -1.068 20.639 1.00 94.12 389 PRO A C 1
ATOM 3058 O O . PRO A 1 389 ? 18.295 -0.771 21.742 1.00 94.12 389 PRO A O 1
ATOM 3061 N N . ASN A 1 390 ? 19.908 -1.709 20.517 1.00 94.50 390 ASN A N 1
ATOM 3062 C CA . ASN A 1 390 ? 20.746 -2.036 21.669 1.00 94.50 390 ASN A CA 1
ATOM 3063 C C . ASN A 1 390 ? 21.648 -0.842 22.010 1.00 94.50 390 ASN A C 1
ATOM 3065 O O . ASN A 1 390 ? 22.469 -0.447 21.189 1.00 94.50 390 ASN A O 1
ATOM 3069 N N . LYS A 1 391 ? 21.551 -0.330 23.241 1.00 93.44 391 LYS A N 1
ATOM 3070 C CA . LYS A 1 391 ? 22.335 0.811 23.758 1.00 93.44 391 LYS A CA 1
ATOM 3071 C C . LYS A 1 391 ? 23.853 0.678 23.630 1.00 93.44 391 LYS A C 1
ATOM 3073 O O . LYS A 1 391 ? 24.554 1.680 23.647 1.00 93.44 391 LYS A O 1
ATOM 3078 N N . ASN A 1 392 ? 24.368 -0.548 23.543 1.00 94.81 392 ASN A N 1
ATOM 3079 C CA . ASN A 1 392 ? 25.806 -0.802 23.428 1.00 94.81 392 ASN A CA 1
ATOM 3080 C C . ASN A 1 392 ? 26.320 -0.748 21.981 1.00 94.81 392 ASN A C 1
ATOM 3082 O O . ASN A 1 392 ? 27.519 -0.916 21.757 1.00 94.81 392 ASN A O 1
ATOM 3086 N N . MET A 1 393 ? 25.428 -0.602 21.002 1.00 92.00 393 MET A N 1
ATOM 3087 C CA . MET A 1 393 ? 25.800 -0.556 19.595 1.00 92.00 393 MET A CA 1
ATOM 3088 C C . MET A 1 393 ? 26.318 0.844 19.215 1.00 92.00 393 MET A C 1
ATOM 3090 O O . MET A 1 393 ? 25.752 1.832 19.680 1.00 92.00 393 MET A O 1
ATOM 3094 N N . PRO A 1 394 ? 27.379 0.961 18.391 1.00 86.00 394 PRO A N 1
ATOM 3095 C CA . PRO A 1 394 ? 27.936 2.260 17.991 1.00 86.00 394 PRO A CA 1
ATOM 3096 C C . PRO A 1 394 ? 26.959 3.163 17.223 1.00 86.00 394 PRO A C 1
ATOM 3098 O O . PRO A 1 394 ? 27.089 4.380 17.278 1.00 86.00 394 PRO A O 1
ATOM 3101 N N . ASP A 1 395 ? 25.995 2.562 16.530 1.00 83.00 395 ASP A N 1
ATOM 3102 C CA . ASP A 1 395 ? 24.904 3.175 15.759 1.00 83.00 395 ASP A CA 1
ATOM 3103 C C . ASP A 1 395 ? 23.625 3.378 16.599 1.00 83.00 395 ASP A C 1
ATOM 3105 O O . ASP A 1 395 ? 22.520 3.528 16.074 1.00 83.00 395 ASP A O 1
ATOM 3109 N N . TYR A 1 396 ? 23.739 3.347 17.931 1.00 89.12 396 TYR A N 1
ATOM 3110 C CA . TYR A 1 396 ? 22.613 3.621 18.815 1.00 89.12 396 TYR A CA 1
ATOM 3111 C C . TYR A 1 396 ? 22.199 5.097 18.754 1.00 89.12 396 TYR A C 1
ATOM 3113 O O . TYR A 1 396 ? 22.982 5.995 19.057 1.00 89.12 396 TYR A O 1
ATOM 3121 N N . HIS A 1 397 ? 20.914 5.322 18.481 1.00 87.50 397 HIS A N 1
ATOM 3122 C CA . HIS A 1 397 ? 20.259 6.620 18.609 1.00 87.50 397 HIS A CA 1
ATOM 3123 C C . HIS A 1 397 ? 19.151 6.543 19.658 1.00 87.50 397 HIS A C 1
ATOM 3125 O O . HIS A 1 397 ? 18.383 5.578 19.687 1.00 87.50 397 HIS A O 1
ATOM 3131 N N . THR A 1 398 ? 19.039 7.577 20.496 1.00 87.75 398 THR A N 1
ATOM 3132 C CA . THR A 1 398 ? 17.985 7.688 21.521 1.00 87.75 398 THR A CA 1
ATOM 3133 C C . THR A 1 398 ? 16.589 7.754 20.909 1.00 87.75 398 THR A C 1
ATOM 3135 O O . THR A 1 398 ? 15.651 7.207 21.485 1.00 87.75 398 THR A O 1
ATOM 3138 N N . MET A 1 399 ? 16.464 8.335 19.712 1.00 89.88 399 MET A N 1
ATOM 3139 C CA . MET A 1 399 ? 15.237 8.374 18.916 1.00 89.88 399 MET A CA 1
ATOM 3140 C C . MET A 1 399 ? 15.475 7.771 17.526 1.00 89.88 399 MET A C 1
ATOM 3142 O O . MET A 1 399 ? 16.586 7.889 17.003 1.00 89.88 399 MET A O 1
ATOM 3146 N N . PRO A 1 400 ? 14.459 7.162 16.887 1.00 92.56 400 PRO A N 1
ATOM 3147 C CA . PRO A 1 400 ? 14.530 6.830 15.467 1.00 92.56 400 PRO A CA 1
ATOM 3148 C C . PRO A 1 400 ? 14.847 8.070 14.627 1.00 92.56 400 PRO A C 1
ATOM 3150 O O . PRO A 1 400 ? 14.355 9.161 14.923 1.00 92.56 400 PRO A O 1
ATOM 3153 N N . LEU A 1 401 ? 15.618 7.898 13.553 1.00 90.06 401 LEU A N 1
ATOM 3154 C CA . LEU A 1 401 ? 16.073 9.013 12.715 1.00 90.06 401 LEU A CA 1
ATOM 3155 C C . LEU A 1 401 ? 14.899 9.766 12.078 1.00 90.06 401 LEU A C 1
ATOM 3157 O O . LEU A 1 401 ? 14.896 10.989 12.052 1.00 90.06 401 LEU A O 1
ATOM 3161 N N . SER A 1 402 ? 13.846 9.050 11.680 1.00 89.50 402 SER A N 1
ATOM 3162 C CA . SER A 1 402 ? 12.596 9.645 11.190 1.00 89.50 402 SER A CA 1
ATOM 3163 C C . SER A 1 402 ? 11.919 10.561 12.210 1.00 89.50 402 SER A C 1
ATOM 3165 O O . SER A 1 402 ? 11.319 11.576 11.863 1.00 89.50 402 SER A O 1
ATOM 3167 N N . THR A 1 403 ? 11.985 10.184 13.486 1.00 90.44 403 THR A N 1
ATOM 3168 C CA . THR A 1 403 ? 11.354 10.909 14.591 1.00 90.44 403 THR A CA 1
ATOM 3169 C C . THR A 1 403 ? 12.204 12.105 14.995 1.00 90.44 403 THR A C 1
ATOM 3171 O O . THR A 1 403 ? 11.663 13.150 15.350 1.00 90.44 403 THR A O 1
ATOM 3174 N N . LEU A 1 404 ? 13.526 11.984 14.871 1.00 88.38 404 LEU A N 1
ATOM 3175 C CA . LEU A 1 404 ? 14.462 13.092 15.016 1.00 88.38 404 LEU A CA 1
ATOM 3176 C C . LEU A 1 404 ? 14.256 14.141 13.906 1.00 88.38 404 LEU A C 1
ATOM 3178 O O . LEU A 1 404 ? 14.059 15.311 14.222 1.00 88.38 404 LEU A O 1
ATOM 3182 N N . GLU A 1 405 ? 14.179 13.719 12.636 1.00 84.44 405 GLU A N 1
ATOM 3183 C CA . GLU A 1 405 ? 13.853 14.588 11.486 1.00 84.44 405 GLU A CA 1
ATOM 3184 C C . GLU A 1 405 ? 12.509 15.314 11.668 1.00 84.44 405 GLU A C 1
ATOM 3186 O O . GLU A 1 405 ? 12.385 16.495 11.346 1.00 84.44 405 GLU A O 1
ATOM 3191 N N . TYR A 1 406 ? 11.496 14.617 12.193 1.00 86.12 406 TYR A N 1
ATOM 3192 C CA . TYR A 1 406 ? 10.209 15.224 12.536 1.00 86.12 406 TYR A CA 1
ATOM 3193 C C . TYR A 1 406 ? 10.351 16.283 13.636 1.00 86.12 406 TYR A C 1
ATOM 3195 O O . TYR A 1 406 ? 9.845 17.396 13.498 1.00 86.12 406 TYR A O 1
ATOM 3203 N N . THR A 1 407 ? 11.064 15.944 14.710 1.00 85.69 407 THR A N 1
ATOM 3204 C CA . THR A 1 407 ? 11.208 16.792 15.900 1.00 85.69 407 THR A CA 1
ATOM 3205 C C . THR A 1 407 ? 11.915 18.109 15.583 1.00 85.69 407 THR A C 1
ATOM 3207 O O . THR A 1 407 ? 11.507 19.145 16.104 1.00 85.69 407 THR A O 1
ATOM 3210 N N . GLU A 1 408 ? 12.908 18.104 14.687 1.00 80.31 408 GLU A N 1
ATOM 3211 C CA . GLU A 1 408 ? 13.580 19.335 14.236 1.00 80.31 408 GLU A CA 1
ATOM 3212 C C . GLU A 1 408 ? 12.624 20.332 13.566 1.00 80.31 408 GLU A C 1
ATOM 3214 O O . GLU A 1 408 ? 12.802 21.542 13.699 1.00 80.31 408 GLU A O 1
ATOM 3219 N N . ASN A 1 409 ? 11.615 19.832 12.849 1.00 76.12 409 ASN A N 1
ATOM 3220 C CA . ASN A 1 409 ? 10.709 20.663 12.058 1.00 76.12 409 ASN A CA 1
ATOM 3221 C C . ASN A 1 409 ? 9.406 21.007 12.792 1.00 76.12 409 ASN A C 1
ATOM 3223 O O . ASN A 1 409 ? 8.838 22.070 12.548 1.00 76.12 409 ASN A O 1
ATOM 3227 N N . MET A 1 410 ? 8.916 20.100 13.641 1.00 76.62 410 MET A N 1
ATOM 3228 C CA . MET A 1 410 ? 7.554 20.144 14.188 1.00 76.62 410 MET A CA 1
ATOM 3229 C C . MET A 1 410 ? 7.505 20.144 15.723 1.00 76.62 410 MET A C 1
ATOM 3231 O O . MET A 1 410 ? 6.459 20.439 16.287 1.00 76.62 410 MET A O 1
ATOM 3235 N N . GLY A 1 411 ? 8.619 19.874 16.412 1.00 78.75 411 GLY A N 1
ATOM 3236 C CA . GLY A 1 411 ? 8.664 19.728 17.870 1.00 78.75 411 GLY A CA 1
ATOM 3237 C C . GLY A 1 411 ? 8.526 18.277 18.345 1.00 78.75 411 GLY A C 1
ATOM 3238 O O . GLY A 1 411 ? 8.177 17.374 17.583 1.00 78.75 411 GLY A O 1
ATOM 3239 N N . SER A 1 412 ? 8.865 18.038 19.616 1.00 82.44 412 SER A N 1
ATOM 3240 C CA . SER A 1 412 ? 8.951 16.684 20.176 1.00 82.44 412 SER A CA 1
ATOM 3241 C C . SER A 1 412 ? 7.561 16.104 20.458 1.00 82.44 412 SER A C 1
ATOM 3243 O O . SER A 1 412 ? 6.816 16.695 21.241 1.00 82.44 412 SER A O 1
ATOM 3245 N N . PRO A 1 413 ? 7.216 14.914 19.927 1.00 82.19 413 PRO A N 1
ATOM 3246 C CA . PRO A 1 413 ? 5.942 14.259 20.235 1.00 82.19 413 PRO A CA 1
ATOM 3247 C C . PRO A 1 413 ? 5.907 13.641 21.644 1.00 82.19 413 PRO A C 1
ATOM 3249 O O . PRO A 1 413 ? 4.856 13.176 22.098 1.00 82.19 413 PRO A O 1
ATOM 3252 N N . PHE A 1 414 ? 7.049 13.609 22.339 1.00 83.94 414 PHE A N 1
ATOM 3253 C CA . PHE A 1 414 ? 7.197 13.034 23.679 1.00 83.94 414 PHE A CA 1
ATOM 3254 C C . PHE A 1 414 ? 7.055 14.066 24.799 1.00 83.94 414 PHE A C 1
ATOM 3256 O O . PHE A 1 414 ? 6.889 13.686 25.953 1.00 83.94 414 PHE A O 1
ATOM 3263 N N . GLU A 1 415 ? 7.060 15.357 24.472 1.00 78.69 415 GLU A N 1
ATOM 3264 C CA . GLU A 1 415 ? 6.823 16.427 25.440 1.00 78.69 415 GLU A CA 1
ATOM 3265 C C . GLU A 1 415 ? 5.314 16.682 25.608 1.00 78.69 415 GLU A C 1
ATOM 3267 O O . GLU A 1 415 ? 4.500 16.353 24.737 1.00 78.69 415 GLU A O 1
ATOM 3272 N N . GLU A 1 416 ? 4.907 17.216 26.762 1.00 59.44 416 GLU A N 1
ATOM 3273 C CA . GLU A 1 416 ? 3.547 17.727 26.941 1.00 59.44 416 GLU A CA 1
ATOM 3274 C C . GLU A 1 416 ? 3.452 19.090 26.253 1.00 59.44 416 GLU A C 1
ATOM 3276 O O . GLU A 1 416 ? 4.128 20.043 26.647 1.00 59.44 416 GLU A O 1
ATOM 3281 N N . HIS A 1 417 ? 2.597 19.209 25.236 1.00 55.00 417 HIS A N 1
ATOM 3282 C CA . HIS A 1 417 ? 2.231 20.508 24.682 1.00 55.00 417 HIS A CA 1
ATOM 3283 C C . HIS A 1 417 ? 1.354 21.253 25.694 1.00 55.00 417 HIS A C 1
ATOM 3285 O O . HIS A 1 417 ? 0.129 21.261 25.613 1.00 55.00 417 HIS A O 1
ATOM 3291 N N . GLY A 1 418 ? 1.989 21.879 26.683 1.00 37.19 418 GLY A N 1
ATOM 3292 C CA . GLY A 1 418 ? 1.355 22.940 27.447 1.00 37.19 418 GLY A CA 1
ATOM 3293 C C . GLY A 1 418 ? 1.017 24.085 26.496 1.00 37.19 418 GLY A C 1
ATOM 3294 O O . GLY A 1 418 ? 1.865 24.515 25.715 1.00 37.19 418 GLY A O 1
ATOM 3295 N N . SER A 1 419 ? -0.217 24.582 26.550 1.00 35.59 419 SER A N 1
ATOM 3296 C CA . SER A 1 419 ? -0.655 25.807 25.877 1.00 35.59 419 SER A CA 1
ATOM 3297 C C . SER A 1 419 ? 0.215 26.995 26.305 1.00 35.59 419 SER A C 1
ATOM 3299 O O . SER A 1 419 ? -0.129 27.723 27.233 1.00 35.59 419 SER A O 1
ATOM 3301 N N . ALA A 1 420 ? 1.377 27.173 25.677 1.00 29.56 420 ALA A N 1
ATOM 3302 C CA . ALA A 1 420 ? 2.327 28.222 26.020 1.00 29.56 420 ALA A CA 1
ATOM 3303 C C . ALA A 1 420 ? 3.300 28.518 24.867 1.00 29.56 420 ALA A C 1
ATOM 3305 O O . ALA A 1 420 ? 4.511 28.424 25.020 1.00 29.56 420 ALA A O 1
ATOM 3306 N N . HIS A 1 421 ? 2.787 29.012 23.738 1.00 34.75 421 HIS A N 1
ATOM 3307 C CA . HIS A 1 421 ? 3.527 30.051 23.017 1.00 34.75 421 HIS A CA 1
ATOM 3308 C C . HIS A 1 421 ? 3.169 31.404 23.644 1.00 34.75 421 HIS A C 1
ATOM 3310 O O . HIS A 1 421 ? 2.434 32.213 23.082 1.00 34.75 421 HIS A O 1
ATOM 3316 N N . GLY A 1 422 ? 3.656 31.610 24.873 1.00 27.52 422 GLY A N 1
ATOM 3317 C CA . GLY A 1 422 ? 3.863 32.946 25.421 1.00 27.52 422 GLY A CA 1
ATOM 3318 C C . GLY A 1 422 ? 4.988 33.596 24.624 1.00 27.52 422 GLY A C 1
ATOM 3319 O O . GLY A 1 422 ? 6.037 32.988 24.437 1.00 27.52 422 GLY A O 1
ATOM 3320 N N . GLY A 1 423 ? 4.699 34.760 24.052 1.00 36.78 423 GLY A N 1
ATOM 3321 C CA . GLY A 1 423 ? 5.434 35.297 22.918 1.00 36.78 423 GLY A CA 1
ATOM 3322 C C . GLY A 1 423 ? 6.906 35.614 23.158 1.00 36.78 423 GLY A C 1
ATOM 3323 O O . GLY A 1 423 ? 7.271 36.208 24.162 1.00 36.78 423 GLY A O 1
ATOM 3324 N N . GLU A 1 424 ? 7.697 35.365 22.122 1.00 25.05 424 GLU A N 1
ATOM 3325 C CA . GLU A 1 424 ? 8.685 36.324 21.644 1.00 25.05 424 GLU A CA 1
ATOM 3326 C C . GLU A 1 424 ? 8.521 36.404 20.126 1.00 25.05 424 GLU A C 1
ATOM 3328 O O . GLU A 1 424 ? 8.943 35.532 19.367 1.00 25.05 424 GLU A O 1
ATOM 3333 N N . ALA A 1 425 ? 7.814 37.440 19.676 1.00 28.42 425 ALA A N 1
ATOM 3334 C CA . ALA A 1 425 ? 7.873 37.842 18.287 1.00 28.42 425 ALA A CA 1
ATOM 3335 C C . ALA A 1 425 ? 9.292 38.360 18.036 1.00 28.42 425 ALA A C 1
ATOM 3337 O O . ALA A 1 425 ? 9.690 39.391 18.578 1.00 28.42 425 ALA A O 1
ATOM 3338 N N . HIS A 1 426 ? 10.055 37.654 17.206 1.00 30.53 426 HIS A N 1
ATOM 3339 C CA . HIS A 1 426 ? 11.193 38.260 16.536 1.00 30.53 426 HIS A CA 1
ATOM 3340 C C . HIS A 1 426 ? 10.656 39.365 15.616 1.00 30.53 426 HIS A C 1
ATOM 3342 O O . HIS A 1 426 ? 10.244 39.109 14.486 1.00 30.53 426 HIS A O 1
ATOM 3348 N N . GLU A 1 427 ? 10.646 40.605 16.108 1.00 26.58 427 GLU A N 1
ATOM 3349 C CA . GLU A 1 427 ? 10.588 41.799 15.267 1.00 26.58 427 GLU A CA 1
ATOM 3350 C C . GLU A 1 427 ? 11.865 41.858 14.416 1.00 26.58 427 GLU A C 1
ATOM 3352 O O . GLU A 1 427 ? 12.842 42.530 14.742 1.00 26.58 427 GLU A O 1
ATOM 3357 N N . SER A 1 428 ? 11.879 41.149 13.289 1.00 31.08 428 SER A N 1
ATOM 3358 C CA . SER A 1 428 ? 12.739 41.518 12.169 1.00 31.08 428 SER A CA 1
ATOM 3359 C C . SER A 1 428 ? 12.025 42.624 11.397 1.00 31.08 428 SER A C 1
ATOM 3361 O O . SER A 1 428 ? 11.167 42.362 10.551 1.00 31.08 428 SER A O 1
ATOM 3363 N N . GLY A 1 429 ? 12.347 43.872 11.737 1.00 27.73 429 GLY A N 1
ATOM 3364 C CA . GLY A 1 429 ? 11.892 45.051 11.015 1.00 27.73 429 GLY A CA 1
ATOM 3365 C C . GLY A 1 429 ? 12.320 44.994 9.550 1.00 27.73 429 GLY A C 1
ATOM 3366 O O . GLY A 1 429 ? 13.459 45.306 9.212 1.00 27.73 429 GLY A O 1
ATOM 3367 N N . HIS A 1 430 ? 11.391 44.630 8.671 1.00 30.39 430 HIS A N 1
ATOM 3368 C CA . HIS A 1 430 ? 11.497 44.923 7.250 1.00 30.39 430 HIS A CA 1
ATOM 3369 C C . HIS A 1 430 ? 10.846 46.281 6.998 1.00 30.39 430 HIS A C 1
ATOM 3371 O O . HIS A 1 430 ? 9.634 46.397 6.826 1.00 30.39 430 HIS A O 1
ATOM 3377 N N . ALA A 1 431 ? 11.678 47.322 7.006 1.00 26.14 431 ALA A N 1
ATOM 3378 C CA . ALA A 1 431 ? 11.327 48.603 6.420 1.00 26.14 431 ALA A CA 1
ATOM 3379 C C . ALA A 1 431 ? 11.049 48.384 4.925 1.00 26.14 431 ALA A C 1
ATOM 3381 O O . ALA A 1 431 ? 11.938 48.015 4.159 1.00 26.14 431 ALA A O 1
ATOM 3382 N N . VAL A 1 432 ? 9.795 48.573 4.522 1.00 30.03 432 VAL A N 1
ATOM 3383 C CA . VAL A 1 432 ? 9.404 48.640 3.116 1.00 30.03 432 VAL A CA 1
ATOM 3384 C C . VAL A 1 432 ? 9.753 50.045 2.631 1.00 30.03 432 VAL A C 1
ATOM 3386 O O . VAL A 1 432 ? 9.017 50.996 2.885 1.00 30.03 432 VAL A O 1
ATOM 3389 N N . GLU A 1 433 ? 10.896 50.187 1.961 1.00 26.70 433 GLU A N 1
ATOM 3390 C CA . GLU A 1 433 ? 11.194 51.374 1.160 1.00 26.70 433 GLU A CA 1
ATOM 3391 C C . GLU A 1 433 ? 10.254 51.395 -0.052 1.00 26.70 433 GLU A C 1
ATOM 3393 O O . GLU A 1 433 ? 10.400 50.648 -1.019 1.00 26.70 433 GLU A O 1
ATOM 3398 N N . THR A 1 434 ? 9.241 52.254 0.013 1.00 27.62 434 THR A N 1
ATOM 3399 C CA . THR A 1 434 ? 8.394 52.590 -1.127 1.00 27.62 434 THR A CA 1
ATOM 3400 C C . THR A 1 434 ? 9.168 53.502 -2.077 1.00 27.62 434 THR A C 1
ATOM 3402 O O . THR A 1 434 ? 9.315 54.696 -1.812 1.00 27.62 434 THR A O 1
ATOM 3405 N N . HIS A 1 435 ? 9.633 52.963 -3.203 1.00 30.33 435 HIS A N 1
ATOM 3406 C CA . HIS A 1 435 ? 10.061 53.772 -4.341 1.00 30.33 435 HIS A CA 1
ATOM 3407 C C . HIS A 1 435 ? 8.837 54.434 -4.988 1.00 30.33 435 HIS A C 1
ATOM 3409 O O . HIS A 1 435 ? 8.046 53.791 -5.675 1.00 30.33 435 HIS A O 1
ATOM 3415 N N . SER A 1 436 ? 8.684 55.738 -4.763 1.00 29.06 436 SER A N 1
ATOM 3416 C CA . SER A 1 436 ? 7.811 56.600 -5.553 1.00 29.06 436 SER A CA 1
ATOM 3417 C C . SER A 1 436 ? 8.544 57.027 -6.828 1.00 29.06 436 SER A C 1
ATOM 3419 O O . SER A 1 436 ? 9.407 57.907 -6.780 1.00 29.06 436 SER A O 1
ATOM 3421 N N . GLU A 1 437 ? 8.207 56.433 -7.971 1.00 33.16 437 GLU A N 1
ATOM 3422 C CA . GLU A 1 437 ? 8.551 57.011 -9.270 1.00 33.16 437 GLU A CA 1
ATOM 3423 C C . GLU A 1 437 ? 7.646 58.221 -9.533 1.00 33.16 437 GLU A C 1
ATOM 3425 O O . GLU A 1 437 ? 6.443 58.105 -9.772 1.00 33.16 437 GLU A O 1
ATOM 3430 N N . GLY A 1 438 ? 8.241 59.410 -9.442 1.00 28.02 438 GLY A N 1
ATOM 3431 C CA . GLY A 1 438 ? 7.649 60.653 -9.909 1.00 28.02 438 GLY A CA 1
ATOM 3432 C C . GLY A 1 438 ? 7.738 60.735 -11.429 1.00 28.02 438 GLY A C 1
ATOM 3433 O O . GLY A 1 438 ? 8.813 60.955 -11.979 1.00 28.02 438 GLY A O 1
ATOM 3434 N N . GLY A 1 439 ? 6.599 60.591 -12.101 1.00 26.91 439 GLY A N 1
ATOM 3435 C CA . GLY A 1 439 ? 6.434 60.973 -13.498 1.00 26.91 439 GLY A CA 1
ATOM 3436 C C . GLY A 1 439 ? 5.874 62.389 -13.605 1.00 26.91 439 GLY A C 1
ATOM 3437 O O . GLY A 1 439 ? 4.693 62.594 -13.342 1.00 26.91 439 GLY A O 1
ATOM 3438 N N . GLN A 1 440 ? 6.705 63.346 -14.021 1.00 34.12 440 GLN A N 1
ATOM 3439 C CA . GLN A 1 440 ? 6.283 64.566 -14.717 1.00 34.12 440 GLN A CA 1
ATOM 3440 C C . GLN A 1 440 ? 7.384 64.990 -15.697 1.00 34.12 440 GLN A C 1
ATOM 3442 O O . GLN A 1 440 ? 8.417 65.502 -15.273 1.00 34.12 440 GLN A O 1
ATOM 3447 N N . HIS A 1 441 ? 7.165 64.734 -16.989 1.00 35.72 441 HIS A N 1
ATOM 3448 C CA . HIS A 1 441 ? 7.145 65.730 -18.069 1.00 35.72 441 HIS A CA 1
ATOM 3449 C C . HIS A 1 441 ? 6.833 65.080 -19.416 1.00 35.72 441 HIS A C 1
ATOM 3451 O O . HIS A 1 441 ? 7.416 64.013 -19.707 1.00 35.72 441 HIS A O 1
#

Mean predicted aligned error: 9.08 Å